Protein AF-0000000085064159 (afdb_homodimer)

Organism: Acidithiobacillus ferrooxidans (strain ATCC 23270 / DSM 14882 / CIP 104768 / NCIMB 8455) (NCBI:txid243159)

Nearest PDB structures (foldseek):
  6ive-assembly1_B  TM=7.030E-01  e=4.448E-09  Thermus thermophilus HB8
  7arb-assembly1_z  TM=7.164E-01  e=9.251E-09  Arabidopsis thaliana
  1xhd-assembly1_A  TM=6.914E-01  e=4.221E-09  Bacillus cereus ATCC 14579
  9jyw-assembly2_F  TM=5.180E-01  e=1.481E-08  Aeribacillus pallidus
  8gpm-assembly1_A  TM=6.678E-01  e=1.138E-06  Acinetobacter baumannii

Radius of gyration: 20.55 Å; Cα contacts (8 Å, |Δi|>4): 1228; chains: 2; bounding box: 52×46×43 Å

Sequence (396 aa):
MLIKHDGVSPRIDPTAWVAPNAVLCGNVTVGPDCRIMYGAQVIAESGSISIGRECIIMENAVLRSSVHHPLSIGNNCLVGPNAHVVGCTVEDEVFIATGAAVFHSARLGKGSEVRINAVVHLKTHLAPGETVPIGWVAVGSPAQVFPPSEHERIWEIQKTLNFPLTVYGFERAEATMEKITRRLSEALRSHASDETGTMLIKHDGVSPRIDPTAWVAPNAVLCGNVTVGPDCRIMYGAQVIAESGSISIGRECIIMENAVLRSSVHHPLSIGNNCLVGPNAHVVGCTVEDEVFIATGAAVFHSARLGKGSEVRINAVVHLKTHLAPGETVPIGWVAVGSPAQVFPPSEHERIWEIQKTLNFPLTVYGFERAEATMEKITRRLSEALRSHASDETGT

Secondary structure (DSSP, 8-state):
-EEEBTTB--EE-TT-EE-TT-EEESSEEE-TT-EE-TT-EEEESSS-EEE-SS-EE-TT-EEEE-SS--EEE-SS-EEPTT-EEES-EE-TT-EE-TT-EE-TT-EE-TT-EE-TT-EE-TT-EEPTT-EEPTT-EEETTTTEEE-GGGHHHHHHHHGGG-HIIIIIS--GGG--HHHHHHHHHHHHGGGGG-EEE-/-EEEBTTB--EE-TT-EE-TT-EEESSEEE-TT-EE-TT-EEEESSS-EEE-SS-EE-TT-EEEEBTTB-EEE-SS-EE-TT-EEES-EE-TT-EE-TT-EE-TT-EE-TT-EE-TT-EE-TT-EEPTT-EEPTT-EEETTTTEEE-GGGHHHHHHHHGGG-HIIIIIS--GGG--HHHHHHHHHHHHGGGGG-EEE-

InterPro domains:
  IPR001451 Hexapeptide repeat [PF14602] (70-102)
  IPR011004 Trimeric LpxA-like superfamily [SSF51161] (7-161)
  IPR050484 Transferase Hexapeptide/Carbonic Anhydrase [PTHR13061] (3-161)

Foldseek 3Di:
DWKAFPNATEAEDPQEEADPQEYAYGAEYYEHNEYHEALEYAYELCAHEYAYYNEYHYHNEYEYEYNQAYHYAEECEYAEHCEYEYREYHYAQEYEYALEYEDHHEYEAANEYEYANEYEDHVEYDYHNHYADHQWYWADVPTDIGHVVPVVVRCVRRVVRQVCCRPQNDGPVGDDPVSRVVSVVVSCVSCVPMDDDD/DWKEFPNATEAEDPQEDADPQEYAYGAEYYEHQEYHEALEYAYELCAHEYAYYNEYEYHNEYEYEYNQAYHYAEECEYAEHCEYEYREYHYAQEYEYALEYEDHHEYEEANEYEDANEYEDHVEYDYHNHYADHQWYWADVPTDIGHVVPVVVRCVRRVVRQVCCRPQNDGPVGDDPVVRVVVVVVSCVSCVPMDDDD

pLDDT: mean 96.81, std 4.24, range [54.69, 98.94]

Solvent-accessible surface area (backbone atoms only — not comparable to full-atom values): 17860 Å² total; per-residue (Å²): 63,45,23,30,35,93,88,28,54,52,45,70,35,86,64,31,45,70,31,79,66,13,38,37,29,5,40,31,38,38,29,48,52,20,40,38,28,53,50,17,36,39,40,18,53,76,22,34,32,40,37,32,37,46,23,38,39,28,40,44,17,37,37,36,18,27,68,90,26,45,21,40,36,36,34,48,25,40,39,23,38,51,14,37,42,28,10,23,42,35,34,38,42,24,41,37,26,43,46,13,38,38,28,46,58,15,34,39,24,43,44,15,35,37,27,45,48,10,35,38,36,52,53,14,30,44,52,63,56,38,72,43,52,69,49,16,37,31,43,36,73,73,49,44,78,40,55,52,77,47,47,70,65,50,44,68,54,50,63,73,62,37,60,47,32,74,77,72,70,27,56,69,96,69,55,42,41,59,60,50,28,48,51,49,36,58,64,57,50,60,59,80,71,47,44,78,50,132,62,44,23,32,34,94,89,29,55,53,45,67,34,87,66,31,46,71,32,76,66,14,40,37,29,5,40,31,37,39,27,48,38,20,39,38,28,50,50,16,38,40,39,18,55,78,22,32,32,41,39,32,36,24,24,38,39,28,37,46,16,39,37,36,19,27,70,91,27,44,21,40,37,35,35,20,25,40,39,24,39,52,16,38,42,30,12,22,41,36,35,39,31,24,39,35,27,41,47,13,38,39,29,47,60,15,34,40,24,43,44,14,34,36,26,46,49,11,38,38,36,52,52,13,31,42,53,62,54,38,72,41,52,53,49,17,36,32,44,34,74,74,49,44,77,42,41,66,88,49,48,68,67,49,43,68,54,50,63,76,61,38,61,46,33,74,77,71,69,27,56,69,94,68,55,42,70,67,61,50,51,51,52,50,53,58,63,57,54,60,60,79,73,47,43,79,50,133

Structure (mmCIF, N/CA/C/O backbone):
data_AF-0000000085064159-model_v1
#
loop_
_entity.id
_entity.type
_entity.pdbx_description
1 polymer 'Bacterial transferase hexapeptide repeat protein'
#
loop_
_atom_site.group_PDB
_atom_site.id
_atom_site.type_symbol
_atom_site.label_atom_id
_atom_site.label_alt_id
_atom_site.label_comp_id
_atom_site.label_asym_id
_atom_site.label_entity_id
_atom_site.label_seq_id
_a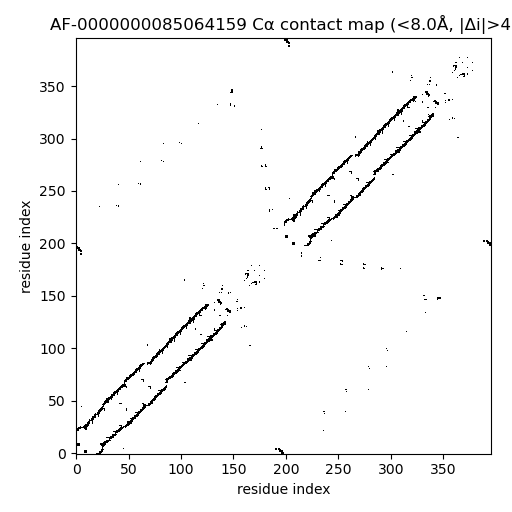tom_site.pdbx_PDB_ins_code
_atom_site.Cartn_x
_atom_site.Cartn_y
_atom_site.Cartn_z
_atom_site.occupancy
_atom_site.B_iso_or_equiv
_atom_site.auth_seq_id
_atom_site.auth_comp_id
_atom_site.auth_asym_id
_atom_site.auth_atom_id
_atom_site.pdbx_PDB_model_num
ATOM 1 N N . MET A 1 1 ? 5.488 -18.969 -4.852 1 91.25 1 MET A N 1
ATOM 2 C CA . MET A 1 1 ? 5.605 -18.875 -6.305 1 91.25 1 MET A CA 1
ATOM 3 C C . MET A 1 1 ? 6.926 -18.234 -6.703 1 91.25 1 MET A C 1
ATOM 5 O O . MET A 1 1 ? 7.277 -17.156 -6.195 1 91.25 1 MET A O 1
ATOM 9 N N . LEU A 1 2 ? 7.73 -18.875 -7.449 1 96.12 2 LEU A N 1
ATOM 10 C CA . LEU A 1 2 ? 8.945 -18.344 -8.062 1 96.12 2 LEU A CA 1
ATOM 11 C C . LEU A 1 2 ? 8.711 -17.969 -9.523 1 96.12 2 LEU A C 1
ATOM 13 O O . LEU A 1 2 ? 8.32 -18.828 -10.328 1 96.12 2 LEU A O 1
ATOM 17 N N . ILE A 1 3 ? 8.93 -16.719 -9.867 1 97.06 3 ILE A N 1
ATOM 18 C CA . ILE A 1 3 ? 8.562 -16.219 -11.18 1 97.06 3 ILE A CA 1
ATOM 19 C C . ILE A 1 3 ? 9.812 -15.789 -11.938 1 97.06 3 ILE A C 1
ATOM 21 O O . ILE A 1 3 ? 10.594 -14.969 -11.445 1 97.06 3 ILE A O 1
ATOM 25 N N . LYS A 1 4 ? 10.031 -16.328 -13.109 1 97.12 4 LYS A N 1
ATOM 26 C CA . LYS A 1 4 ? 11.031 -15.828 -14.047 1 97.12 4 LYS A CA 1
ATOM 27 C C . LYS A 1 4 ? 10.531 -14.578 -14.758 1 97.12 4 LYS A C 1
ATOM 29 O O . LYS A 1 4 ? 9.516 -14.625 -15.453 1 97.12 4 LYS A O 1
ATOM 34 N N . HIS A 1 5 ? 11.188 -13.516 -14.562 1 96.06 5 HIS A N 1
ATOM 35 C CA . HIS A 1 5 ? 10.82 -12.242 -15.172 1 96.06 5 HIS A CA 1
ATOM 36 C C . HIS A 1 5 ? 11.961 -11.695 -16.031 1 96.06 5 HIS A C 1
ATOM 38 O O . HIS A 1 5 ? 13.109 -11.648 -15.586 1 96.06 5 HIS A O 1
ATOM 44 N N . ASP A 1 6 ? 11.648 -11.273 -17.203 1 93.81 6 ASP A N 1
ATOM 45 C CA . ASP A 1 6 ? 12.625 -10.742 -18.141 1 93.81 6 ASP A CA 1
ATOM 46 C C . ASP A 1 6 ? 13.852 -11.641 -18.234 1 93.81 6 ASP A C 1
ATOM 48 O O . ASP A 1 6 ? 14.984 -11.156 -18.219 1 93.81 6 ASP A O 1
ATOM 52 N N . GLY A 1 7 ? 13.648 -12.922 -18.172 1 93.38 7 GLY A N 1
ATOM 53 C CA . GLY A 1 7 ? 14.672 -13.922 -18.406 1 93.38 7 GLY A CA 1
ATOM 54 C C . GLY A 1 7 ? 15.484 -14.258 -17.172 1 93.38 7 GLY A C 1
ATOM 55 O O . GLY A 1 7 ? 16.422 -15.047 -17.219 1 93.38 7 GLY A O 1
ATOM 56 N N . VAL A 1 8 ? 15.148 -13.711 -16.125 1 96.19 8 VAL A N 1
ATOM 57 C CA . VAL A 1 8 ? 15.945 -13.93 -14.922 1 96.19 8 VAL A CA 1
ATOM 58 C C . VAL A 1 8 ? 15.078 -14.578 -13.844 1 96.19 8 VAL A C 1
ATOM 60 O O . VAL A 1 8 ? 13.961 -14.117 -13.578 1 96.19 8 VAL A O 1
ATOM 63 N N . SER A 1 9 ? 15.578 -15.625 -13.156 1 97.19 9 SER A N 1
ATOM 64 C CA . SER A 1 9 ? 14.859 -16.344 -12.109 1 97.19 9 SER A CA 1
ATOM 65 C C . SER A 1 9 ? 15.484 -16.078 -10.742 1 97.19 9 SER A C 1
ATOM 67 O O . SER A 1 9 ? 16.703 -15.883 -10.633 1 97.19 9 SER A O 1
ATOM 69 N N . PRO A 1 10 ? 14.672 -16.156 -9.719 1 98.19 10 PRO A N 1
ATOM 70 C CA . PRO A 1 10 ? 15.227 -16.016 -8.375 1 98.19 10 PRO A CA 1
ATOM 71 C C . PRO A 1 10 ? 16.25 -17.094 -8.047 1 98.19 10 PRO A C 1
ATOM 73 O O . PRO A 1 10 ? 16.125 -18.234 -8.508 1 98.19 10 PRO A O 1
ATOM 76 N N . ARG A 1 11 ? 17.234 -16.734 -7.301 1 98.62 11 ARG A N 1
ATOM 77 C CA . ARG A 1 11 ? 18.25 -17.641 -6.781 1 98.62 11 ARG A CA 1
ATOM 78 C C . ARG A 1 11 ? 18.156 -17.75 -5.262 1 98.62 11 ARG A C 1
ATOM 80 O O . ARG A 1 11 ? 18.453 -16.781 -4.547 1 98.62 11 ARG A O 1
ATOM 87 N N . ILE A 1 12 ? 17.875 -18.906 -4.773 1 98.56 12 ILE A N 1
ATOM 88 C CA . ILE A 1 12 ? 17.578 -19.109 -3.357 1 98.56 12 ILE A CA 1
ATOM 89 C C . ILE A 1 12 ? 18.547 -20.156 -2.779 1 98.56 12 ILE A C 1
ATOM 91 O O . ILE A 1 12 ? 18.656 -21.266 -3.291 1 98.56 12 ILE A O 1
ATOM 95 N N . ASP A 1 13 ? 19.25 -19.672 -1.726 1 98.75 13 ASP A N 1
ATOM 96 C CA . ASP A 1 13 ? 20.125 -20.641 -1.065 1 98.75 13 ASP A CA 1
ATOM 97 C C . ASP A 1 13 ? 19.344 -21.859 -0.608 1 98.75 13 ASP A C 1
ATOM 99 O O . ASP A 1 13 ? 18.234 -21.734 -0.088 1 98.75 13 ASP A O 1
ATOM 103 N N . PRO A 1 14 ? 19.859 -23 -0.673 1 98.44 14 PRO A N 1
ATOM 104 C CA . PRO A 1 14 ? 19.125 -24.234 -0.351 1 98.44 14 PRO A CA 1
ATOM 105 C C . PRO A 1 14 ? 18.703 -24.312 1.112 1 98.44 14 PRO A C 1
ATOM 107 O O . PRO A 1 14 ? 17.766 -25.031 1.452 1 98.44 14 PRO A O 1
ATOM 110 N N . THR A 1 15 ? 19.328 -23.531 1.983 1 98.75 15 THR A N 1
ATOM 111 C CA . THR A 1 15 ? 18.984 -23.594 3.398 1 98.75 15 THR A CA 1
ATOM 112 C C . THR A 1 15 ? 17.906 -22.578 3.732 1 98.75 15 THR A C 1
ATOM 114 O O . THR A 1 15 ? 17.375 -22.562 4.848 1 98.75 15 THR A O 1
ATOM 117 N N . ALA A 1 16 ? 17.562 -21.734 2.828 1 98.69 16 ALA A N 1
ATOM 118 C CA . ALA A 1 16 ? 16.469 -20.797 3.027 1 98.69 16 ALA A CA 1
ATOM 119 C C . ALA A 1 16 ? 15.117 -21.469 2.814 1 98.69 16 ALA A C 1
ATOM 121 O O . ALA A 1 16 ? 15.039 -22.531 2.189 1 98.69 16 ALA A O 1
ATOM 122 N N . TRP A 1 17 ? 14.102 -20.891 3.422 1 98.69 17 TRP A N 1
ATOM 123 C CA . TRP A 1 17 ? 12.742 -21.391 3.258 1 98.69 17 TRP A CA 1
ATOM 124 C C . TRP A 1 17 ? 11.805 -20.281 2.771 1 98.69 17 TRP A C 1
ATOM 126 O O . TRP A 1 17 ? 11.852 -19.156 3.281 1 98.69 17 TRP A O 1
ATOM 136 N N . VAL A 1 18 ? 11.031 -20.625 1.778 1 98.5 18 VAL A N 1
ATOM 137 C CA . VAL A 1 18 ? 10.062 -19.688 1.194 1 98.5 18 VAL A CA 1
ATOM 138 C C . VAL A 1 18 ? 8.656 -20.266 1.315 1 98.5 18 VAL A C 1
ATOM 140 O O . VAL A 1 18 ? 8.391 -21.391 0.858 1 98.5 18 VAL A O 1
ATOM 143 N N . ALA A 1 19 ? 7.773 -19.453 1.914 1 98.44 19 ALA A N 1
ATOM 144 C CA . ALA A 1 19 ? 6.395 -19.906 2.076 1 98.44 19 ALA A CA 1
ATOM 145 C C . ALA A 1 19 ? 5.742 -20.172 0.721 1 98.44 19 ALA A C 1
ATOM 147 O O . ALA A 1 19 ? 6.016 -19.469 -0.253 1 98.44 19 ALA A O 1
ATOM 148 N N . PRO A 1 20 ? 4.758 -21.062 0.648 1 96.44 20 PRO A N 1
ATOM 149 C CA . PRO A 1 20 ? 4.18 -21.484 -0.631 1 96.44 20 PRO A CA 1
ATOM 150 C C . PRO A 1 20 ? 3.404 -20.359 -1.319 1 96.44 20 PRO A C 1
ATOM 152 O O . PRO A 1 20 ? 3.234 -20.391 -2.541 1 96.44 20 PRO A O 1
ATOM 155 N N . ASN A 1 21 ? 2.9 -19.406 -0.565 1 96.25 21 ASN A N 1
ATOM 156 C CA . ASN A 1 21 ? 2.127 -18.344 -1.196 1 96.25 21 ASN A CA 1
ATOM 157 C C . ASN A 1 21 ? 2.887 -17.016 -1.196 1 96.25 21 ASN A C 1
ATOM 159 O O . ASN A 1 21 ? 2.291 -15.953 -1.378 1 96.25 21 ASN A O 1
ATOM 163 N N . ALA A 1 22 ? 4.156 -17.078 -0.821 1 97.94 22 ALA A N 1
ATOM 164 C CA . ALA A 1 22 ? 5.02 -15.93 -1.089 1 97.94 22 ALA A CA 1
ATOM 165 C C . ALA A 1 22 ? 5.406 -15.867 -2.562 1 97.94 22 ALA A C 1
ATOM 167 O O . ALA A 1 22 ? 5.359 -16.875 -3.268 1 97.94 22 ALA A O 1
ATOM 168 N N . VAL A 1 23 ? 5.73 -14.648 -3.008 1 98.44 23 VAL A N 1
ATOM 169 C CA . VAL A 1 23 ? 6.156 -14.477 -4.395 1 98.44 23 VAL A CA 1
ATOM 170 C C . VAL A 1 23 ? 7.574 -13.914 -4.434 1 98.44 23 VAL A C 1
ATOM 172 O O . VAL A 1 23 ? 7.891 -12.953 -3.73 1 98.44 23 VAL A O 1
ATOM 175 N N . LEU A 1 24 ? 8.469 -14.523 -5.125 1 98.62 24 LEU A N 1
ATOM 176 C CA . LEU A 1 24 ? 9.766 -13.992 -5.547 1 98.62 24 LEU A CA 1
ATOM 177 C C . LEU A 1 24 ? 9.836 -13.883 -7.066 1 98.62 24 LEU A C 1
ATOM 179 O O . LEU A 1 24 ? 9.711 -14.883 -7.773 1 98.62 24 LEU A O 1
ATOM 183 N N . CYS A 1 25 ? 9.992 -12.688 -7.547 1 98.38 25 CYS A N 1
ATOM 184 C CA . CYS A 1 25 ? 9.859 -12.43 -8.977 1 98.38 25 CYS A CA 1
ATOM 185 C C . CYS A 1 25 ? 11.109 -11.742 -9.523 1 98.38 25 CYS A C 1
ATOM 187 O O . CYS A 1 25 ? 11.453 -10.641 -9.094 1 98.38 25 CYS A O 1
ATOM 189 N N . GLY A 1 26 ? 11.742 -12.422 -10.516 1 97.88 26 GLY A N 1
ATOM 190 C CA . GLY A 1 26 ? 12.852 -11.789 -11.219 1 97.88 26 GLY A CA 1
ATOM 191 C C . GLY A 1 26 ? 14.188 -11.977 -10.523 1 97.88 26 GLY A C 1
ATOM 192 O O . GLY A 1 26 ? 14.484 -13.062 -10.016 1 97.88 26 GLY A O 1
ATOM 193 N N . ASN A 1 27 ? 15.07 -10.93 -10.57 1 98.38 27 ASN A N 1
ATOM 194 C CA . ASN A 1 27 ? 16.453 -10.977 -10.094 1 98.38 27 ASN A CA 1
ATOM 195 C C . ASN A 1 27 ? 16.516 -10.805 -8.578 1 98.38 27 ASN A C 1
ATOM 197 O O . ASN A 1 27 ? 16.984 -9.773 -8.086 1 98.38 27 ASN A O 1
ATOM 201 N N . VAL A 1 28 ? 16.078 -11.844 -7.883 1 98.81 28 VAL A N 1
ATOM 202 C CA . VAL A 1 28 ? 16.078 -11.891 -6.426 1 98.81 28 VAL A CA 1
ATOM 203 C C . VAL A 1 28 ? 17.078 -12.93 -5.938 1 98.81 28 VAL A C 1
ATOM 205 O O . VAL A 1 28 ? 17.062 -14.078 -6.391 1 98.81 28 VAL A O 1
ATOM 208 N N . THR A 1 29 ? 17.953 -12.547 -5.094 1 98.88 29 THR A N 1
ATOM 209 C CA . THR A 1 29 ? 18.875 -13.477 -4.445 1 98.88 29 THR A CA 1
ATOM 210 C C . THR A 1 29 ? 18.594 -13.555 -2.947 1 98.88 29 THR A C 1
ATOM 212 O O . THR A 1 29 ? 18.531 -12.531 -2.266 1 98.88 29 THR A O 1
ATOM 215 N N . VAL A 1 30 ? 18.438 -14.781 -2.406 1 98.88 30 VAL A N 1
ATOM 216 C CA . VAL A 1 30 ? 18.172 -15.031 -0.993 1 98.88 30 VAL A CA 1
ATOM 217 C C . VAL A 1 30 ? 19.312 -15.852 -0.392 1 98.88 30 VAL A C 1
ATOM 219 O O . VAL A 1 30 ? 19.594 -16.969 -0.85 1 98.88 30 VAL A O 1
ATOM 222 N N . GLY A 1 31 ? 19.906 -15.258 0.654 1 98.88 31 GLY A N 1
ATOM 223 C CA . GLY A 1 31 ? 21.047 -15.906 1.281 1 98.88 31 GLY A CA 1
ATOM 224 C C . GLY A 1 31 ? 20.656 -17.047 2.191 1 98.88 31 GLY A C 1
ATOM 225 O O . GLY A 1 31 ? 19.469 -17.391 2.301 1 98.88 31 GLY A O 1
ATOM 226 N N . PRO A 1 32 ? 21.672 -17.688 2.879 1 98.88 32 PRO A N 1
ATOM 227 C CA . PRO A 1 32 ? 21.453 -18.875 3.689 1 98.88 32 PRO A CA 1
ATOM 228 C C . PRO A 1 32 ? 20.594 -18.609 4.918 1 98.88 32 PRO A C 1
ATOM 230 O O . PRO A 1 32 ? 20.688 -17.531 5.523 1 98.88 32 PRO A O 1
ATOM 233 N N . ASP A 1 33 ? 19.703 -19.5 5.277 1 98.75 33 ASP A N 1
ATOM 234 C CA . ASP A 1 33 ? 18.938 -19.594 6.52 1 98.75 33 ASP A CA 1
ATOM 235 C C . ASP A 1 33 ? 17.953 -18.438 6.641 1 98.75 33 ASP A C 1
ATOM 237 O O . ASP A 1 33 ? 17.656 -17.984 7.75 1 98.75 33 ASP A O 1
ATOM 241 N N . CYS A 1 34 ? 17.625 -17.891 5.516 1 98.88 34 CYS A N 1
ATOM 242 C CA . CYS A 1 34 ? 16.562 -16.906 5.48 1 98.88 34 CYS A CA 1
ATOM 243 C C . CYS A 1 34 ? 15.188 -17.578 5.551 1 98.88 34 CYS A C 1
ATOM 245 O O . CYS A 1 34 ? 15.062 -18.766 5.246 1 98.88 34 CYS A O 1
ATOM 247 N N . ARG A 1 35 ? 14.203 -16.875 6.059 1 98.94 35 ARG A N 1
ATOM 248 C CA . ARG A 1 35 ? 12.797 -17.281 6.027 1 98.94 35 ARG A CA 1
ATOM 249 C C . ARG A 1 35 ? 11.945 -16.203 5.352 1 98.94 35 ARG A C 1
ATOM 251 O O . ARG A 1 35 ? 11.922 -15.055 5.793 1 98.94 35 ARG A O 1
ATOM 258 N N . ILE A 1 36 ? 11.367 -16.516 4.234 1 98.88 36 ILE A N 1
ATOM 259 C CA . ILE A 1 36 ? 10.383 -15.672 3.564 1 98.88 36 ILE A CA 1
ATOM 260 C C . ILE A 1 36 ? 8.977 -16.172 3.873 1 98.88 36 ILE A C 1
ATOM 262 O O . ILE A 1 36 ? 8.578 -17.234 3.4 1 98.88 36 ILE A O 1
ATOM 266 N N . MET A 1 37 ? 8.219 -15.398 4.617 1 98.81 37 MET A N 1
ATOM 267 C CA . MET A 1 37 ? 7.012 -15.898 5.27 1 98.81 37 MET A CA 1
ATOM 268 C C . MET A 1 37 ? 5.781 -15.664 4.398 1 98.81 37 MET A C 1
ATOM 270 O O . MET A 1 37 ? 5.891 -15.109 3.303 1 98.81 37 MET A O 1
ATOM 274 N N . TYR A 1 38 ? 4.66 -16.141 4.859 1 98.44 38 TYR A N 1
ATOM 275 C CA . TYR A 1 38 ? 3.438 -16.281 4.078 1 98.44 38 TYR A CA 1
ATOM 276 C C . TYR A 1 38 ? 2.967 -14.945 3.537 1 98.44 38 TYR A C 1
ATOM 278 O O . TYR A 1 38 ? 2.906 -13.961 4.273 1 98.44 38 TYR A O 1
ATOM 286 N N . GLY A 1 39 ? 2.721 -14.883 2.152 1 98.25 39 GLY A N 1
ATOM 287 C CA . GLY A 1 39 ? 2.111 -13.719 1.533 1 98.25 39 GLY A CA 1
ATOM 288 C C . GLY A 1 39 ? 3.109 -12.617 1.222 1 98.25 39 GLY A C 1
ATOM 289 O O . GLY A 1 39 ? 2.748 -11.586 0.645 1 98.25 39 GLY A O 1
ATOM 290 N N . ALA A 1 40 ? 4.375 -12.773 1.627 1 98.75 40 ALA A N 1
ATOM 291 C CA . ALA A 1 40 ? 5.398 -11.797 1.277 1 98.75 40 ALA A CA 1
ATOM 292 C C . ALA A 1 40 ? 5.551 -11.68 -0.237 1 98.75 40 ALA A C 1
ATOM 294 O O . ALA A 1 40 ? 5.523 -12.68 -0.951 1 98.75 40 ALA A O 1
ATOM 295 N N . GLN A 1 41 ? 5.594 -10.438 -0.741 1 98.81 41 GLN A N 1
ATOM 296 C CA . GLN A 1 41 ? 5.816 -10.148 -2.154 1 98.81 41 GLN A CA 1
ATOM 297 C C . GLN A 1 41 ? 7.195 -9.531 -2.381 1 98.81 41 GLN A C 1
ATOM 299 O O . GLN A 1 41 ? 7.441 -8.391 -1.997 1 98.81 41 GLN A O 1
ATOM 304 N N . VAL A 1 42 ? 8.156 -10.258 -2.988 1 98.81 42 VAL A N 1
ATOM 305 C CA . VAL A 1 42 ? 9.516 -9.812 -3.283 1 98.81 42 VAL A CA 1
ATOM 306 C C . VAL A 1 42 ? 9.703 -9.672 -4.793 1 98.81 42 VAL A C 1
ATOM 308 O O . VAL A 1 42 ? 9.945 -10.656 -5.492 1 98.81 42 VAL A O 1
ATOM 311 N N . ILE A 1 43 ? 9.5 -8.422 -5.281 1 98.69 43 ILE A N 1
ATOM 312 C CA . ILE A 1 43 ? 9.336 -8.195 -6.711 1 98.69 43 ILE A CA 1
ATOM 313 C C . ILE A 1 43 ? 10.508 -7.355 -7.23 1 98.69 43 ILE A C 1
ATOM 315 O O . ILE A 1 43 ? 10.562 -6.145 -6.996 1 98.69 43 ILE A O 1
ATOM 319 N N . ALA A 1 44 ? 11.484 -7.938 -7.906 1 97.88 44 ALA A N 1
ATOM 320 C CA . ALA A 1 44 ? 12.531 -7.207 -8.609 1 97.88 44 ALA A CA 1
ATOM 321 C C . ALA A 1 44 ? 12.055 -6.754 -9.984 1 97.88 44 ALA A C 1
ATOM 323 O O . ALA A 1 44 ? 12.25 -7.461 -10.977 1 97.88 44 ALA A O 1
ATOM 324 N N . GLU A 1 45 ? 11.398 -5.508 -10.023 1 91.62 45 GLU A N 1
ATOM 325 C CA . GLU A 1 45 ? 10.875 -4.961 -11.273 1 91.62 45 GLU A CA 1
ATOM 326 C C . GLU A 1 45 ? 11.992 -4.414 -12.156 1 91.62 45 GLU A C 1
ATOM 328 O O . GLU A 1 45 ? 12.305 -3.225 -12.102 1 91.62 45 GLU A O 1
ATOM 333 N N . SER A 1 46 ? 12.664 -5.168 -12.953 1 86.31 46 SER A N 1
ATOM 334 C CA . SER A 1 46 ? 13.758 -4.832 -13.852 1 86.31 46 SER A CA 1
ATOM 335 C C . SER A 1 46 ? 15.008 -4.422 -13.07 1 86.31 46 SER A C 1
ATOM 337 O O . SER A 1 46 ? 15.969 -3.914 -13.648 1 86.31 46 SER A O 1
ATOM 339 N N . GLY A 1 47 ? 14.984 -4.367 -11.828 1 94.38 47 GLY A N 1
ATOM 340 C CA . GLY A 1 47 ? 16.125 -4.188 -10.938 1 94.38 47 GLY A CA 1
ATOM 341 C C . GLY A 1 47 ? 16.531 -5.465 -10.227 1 94.38 47 GLY A C 1
ATOM 342 O O . GLY A 1 47 ? 16.312 -6.562 -10.742 1 94.38 47 GLY A O 1
ATOM 343 N N . SER A 1 48 ? 17.281 -5.301 -9.086 1 98.31 48 SER A N 1
ATOM 344 C CA . SER A 1 48 ? 17.719 -6.465 -8.32 1 98.31 48 SER A CA 1
ATOM 345 C C . SER A 1 48 ? 17.391 -6.309 -6.84 1 98.31 48 SER A C 1
ATOM 347 O O . SER A 1 48 ? 17.328 -5.188 -6.328 1 98.31 48 SER A O 1
ATOM 349 N N . ILE A 1 49 ? 17.094 -7.406 -6.184 1 98.81 49 ILE A N 1
ATOM 350 C CA . IL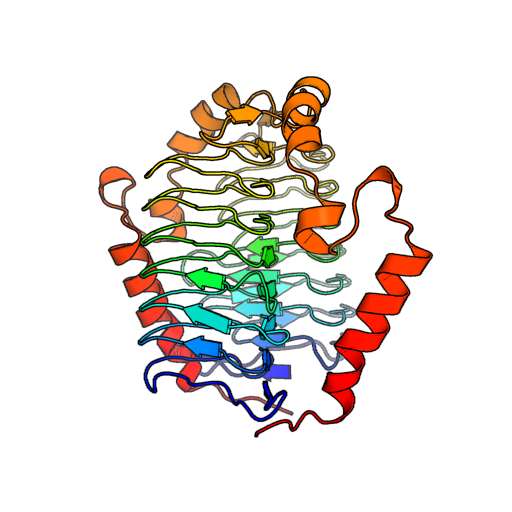E A 1 49 ? 16.953 -7.492 -4.73 1 98.81 49 ILE A CA 1
ATOM 351 C C . ILE A 1 49 ? 17.922 -8.531 -4.18 1 98.81 49 ILE A C 1
ATOM 353 O O . ILE A 1 49 ? 17.922 -9.68 -4.625 1 98.81 49 ILE A O 1
ATOM 357 N N . SER A 1 50 ? 18.75 -8.133 -3.254 1 98.94 50 SER A N 1
ATOM 358 C CA . SER A 1 50 ? 19.672 -9.047 -2.578 1 98.94 50 SER A CA 1
ATOM 359 C C . SER A 1 50 ? 19.406 -9.078 -1.076 1 98.94 50 SER A C 1
ATOM 361 O O . SER A 1 50 ? 19.375 -8.031 -0.424 1 98.94 50 SER A O 1
ATOM 363 N N . ILE A 1 51 ? 19.203 -10.258 -0.504 1 98.94 51 ILE A N 1
ATOM 364 C CA . ILE A 1 51 ? 18.984 -10.469 0.922 1 98.94 51 ILE A CA 1
ATOM 365 C C . ILE A 1 51 ? 20.109 -11.328 1.493 1 98.94 51 ILE A C 1
ATOM 367 O O . ILE A 1 51 ? 20.359 -12.445 1.023 1 98.94 51 ILE A O 1
ATOM 371 N N . GLY A 1 52 ? 20.812 -10.859 2.512 1 98.88 52 GLY A N 1
ATOM 372 C CA . GLY A 1 52 ? 21.938 -11.562 3.113 1 98.88 52 GLY A CA 1
ATOM 373 C C . GLY A 1 52 ? 21.531 -12.805 3.883 1 98.88 52 GLY A C 1
ATOM 374 O O . GLY A 1 52 ? 20.531 -13.453 3.535 1 98.88 52 GLY A O 1
ATOM 375 N N . ARG A 1 53 ? 22.328 -13.164 4.891 1 98.81 53 ARG A N 1
ATOM 376 C CA . ARG A 1 53 ? 22.094 -14.406 5.613 1 98.81 53 ARG A CA 1
ATOM 377 C C . ARG A 1 53 ? 21.188 -14.172 6.82 1 98.81 53 ARG A C 1
ATOM 379 O O . ARG A 1 53 ? 21.203 -13.094 7.414 1 98.81 53 ARG A O 1
ATOM 386 N N . GLU A 1 54 ? 20.406 -15.125 7.215 1 98.81 54 GLU A N 1
ATOM 387 C CA . GLU A 1 54 ? 19.625 -15.203 8.445 1 98.81 54 GLU A CA 1
ATOM 388 C C . GLU A 1 54 ? 18.703 -14 8.594 1 98.81 54 GLU A C 1
ATOM 390 O O . GLU A 1 54 ? 18.609 -13.414 9.672 1 98.81 54 GLU A O 1
ATOM 395 N N . CYS A 1 55 ? 18.172 -13.625 7.484 1 98.94 55 CYS A N 1
ATOM 396 C CA . CYS A 1 55 ? 17.141 -12.602 7.488 1 98.94 55 CYS A CA 1
ATOM 397 C C . CYS A 1 55 ? 15.742 -13.219 7.547 1 98.94 55 CYS A C 1
ATOM 399 O O . CYS A 1 55 ? 15.547 -14.352 7.098 1 98.94 55 CYS A O 1
ATOM 401 N N . ILE A 1 56 ? 14.797 -12.492 8.148 1 98.94 56 ILE A N 1
ATOM 402 C CA . ILE A 1 56 ? 13.398 -12.898 8.227 1 98.94 56 ILE A CA 1
ATOM 403 C C . ILE A 1 56 ? 12.516 -11.844 7.566 1 98.94 56 ILE A C 1
ATOM 405 O O . ILE A 1 56 ? 12.531 -10.672 7.957 1 98.94 56 ILE A O 1
ATOM 409 N N . ILE A 1 57 ? 11.828 -12.188 6.477 1 98.94 57 ILE A N 1
ATOM 410 C CA . ILE A 1 57 ? 10.812 -11.359 5.844 1 98.94 57 ILE A CA 1
ATOM 411 C C . ILE A 1 57 ? 9.422 -11.852 6.242 1 98.94 57 ILE A C 1
ATOM 413 O O . ILE A 1 57 ? 8.984 -12.914 5.797 1 98.94 57 ILE A O 1
ATOM 417 N 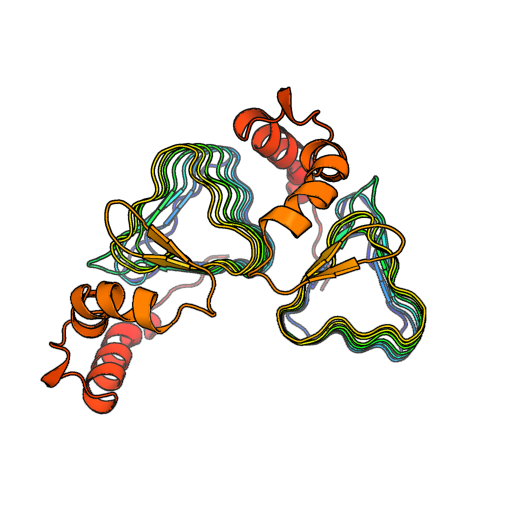N . MET A 1 58 ? 8.664 -11.125 7.031 1 98.88 58 MET A N 1
ATOM 418 C CA . MET A 1 58 ? 7.434 -11.57 7.672 1 98.88 58 MET A CA 1
ATOM 419 C C . MET A 1 58 ? 6.246 -11.43 6.723 1 98.88 58 MET A C 1
ATOM 421 O O . MET A 1 58 ? 6.406 -10.977 5.59 1 98.88 58 MET A O 1
ATOM 425 N N . GLU A 1 59 ? 5.137 -11.852 7.215 1 98.81 59 GLU A N 1
ATOM 426 C CA . GLU A 1 59 ? 3.924 -12.023 6.418 1 98.81 59 GLU A CA 1
ATOM 427 C C . GLU A 1 59 ? 3.531 -10.719 5.723 1 98.81 59 GLU A C 1
ATOM 429 O O . GLU A 1 59 ? 3.561 -9.656 6.336 1 98.81 59 GLU A O 1
ATOM 434 N N . ASN A 1 60 ? 3.23 -10.805 4.402 1 98.69 60 ASN A N 1
ATOM 435 C CA . ASN A 1 60 ? 2.639 -9.742 3.598 1 98.69 60 ASN A CA 1
ATOM 436 C C . ASN A 1 60 ? 3.576 -8.547 3.475 1 98.69 60 ASN A C 1
ATOM 438 O O . ASN A 1 60 ? 3.156 -7.465 3.061 1 98.69 60 ASN A O 1
ATOM 442 N N . ALA A 1 61 ? 4.82 -8.68 3.939 1 98.88 61 ALA A N 1
ATOM 443 C CA . ALA A 1 61 ? 5.785 -7.641 3.607 1 98.88 61 ALA A CA 1
ATOM 444 C C . ALA A 1 61 ? 5.953 -7.504 2.098 1 98.88 61 ALA A C 1
ATOM 446 O O . ALA A 1 61 ? 5.855 -8.492 1.365 1 98.88 61 ALA A O 1
ATOM 447 N N . VAL A 1 62 ? 6.117 -6.23 1.624 1 98.94 62 VAL A N 1
ATOM 448 C CA . VAL A 1 62 ? 6.336 -5.961 0.207 1 98.94 62 VAL A CA 1
ATOM 449 C C . VAL A 1 62 ? 7.734 -5.383 -0.001 1 98.94 62 VAL A C 1
ATOM 451 O O . VAL A 1 62 ? 8.055 -4.312 0.519 1 98.94 62 VAL A O 1
ATOM 454 N N . LEU A 1 63 ? 8.617 -6.082 -0.685 1 98.88 63 LEU A N 1
ATOM 455 C CA . LEU A 1 63 ? 9.938 -5.637 -1.106 1 98.88 63 LEU A CA 1
ATOM 456 C C . LEU A 1 63 ? 9.977 -5.41 -2.613 1 98.88 63 LEU A C 1
ATOM 458 O O . LEU A 1 63 ? 9.594 -6.285 -3.389 1 98.88 63 LEU A O 1
ATOM 462 N N . ARG A 1 64 ? 10.422 -4.254 -3.025 1 98.69 64 ARG A N 1
ATOM 463 C CA . ARG A 1 64 ? 10.477 -3.938 -4.449 1 98.69 64 ARG A CA 1
ATOM 464 C C . ARG A 1 64 ? 11.812 -3.299 -4.82 1 98.69 64 ARG A C 1
ATOM 466 O O . ARG A 1 64 ? 12.492 -2.725 -3.965 1 98.69 64 ARG A O 1
ATOM 473 N N . SER A 1 65 ? 12.188 -3.461 -6.027 1 98 65 SER A N 1
ATOM 474 C CA . SER A 1 65 ? 13.289 -2.73 -6.641 1 98 65 SER A CA 1
ATOM 475 C C . SER A 1 65 ? 12.953 -2.305 -8.062 1 98 65 SER A C 1
ATOM 477 O O . SER A 1 65 ? 11.953 -2.752 -8.633 1 98 65 SER A O 1
ATOM 479 N N . SER A 1 66 ? 13.648 -1.398 -8.578 1 93.44 66 SER A N 1
ATOM 480 C CA . SER A 1 66 ? 13.562 -0.973 -9.969 1 93.44 66 SER A CA 1
ATOM 481 C C . SER A 1 66 ? 14.953 -0.833 -10.586 1 93.44 66 SER A C 1
ATOM 483 O O . SER A 1 66 ? 15.961 -1.013 -9.906 1 93.44 66 SER A O 1
ATOM 485 N N . VAL A 1 67 ? 15.008 -0.569 -11.867 1 90.94 67 VAL A N 1
ATOM 486 C CA . VAL A 1 67 ? 16.25 -0.51 -12.617 1 90.94 67 VAL A CA 1
ATOM 487 C C . VAL A 1 67 ? 17.188 0.53 -12 1 90.94 67 VAL A C 1
ATOM 489 O O . VAL A 1 67 ? 18.391 0.321 -11.922 1 90.94 67 VAL A O 1
ATOM 492 N N . HIS A 1 68 ? 16.641 1.603 -11.484 1 93.94 68 HIS A N 1
ATOM 493 C CA . HIS A 1 68 ? 17.469 2.695 -10.984 1 93.94 68 HIS A CA 1
ATOM 494 C C . HIS A 1 68 ? 17.641 2.609 -9.469 1 93.94 68 HIS A C 1
ATOM 496 O O . HIS A 1 68 ? 18.469 3.322 -8.891 1 93.94 68 HIS A O 1
ATOM 502 N N . HIS A 1 69 ? 16.891 1.747 -8.875 1 96.69 69 HIS A N 1
ATOM 503 C CA . HIS A 1 69 ? 16.891 1.649 -7.418 1 96.69 69 HIS A CA 1
ATOM 504 C C . HIS A 1 69 ? 16.906 0.194 -6.965 1 96.69 69 HIS A C 1
ATOM 506 O O . HIS A 1 69 ? 15.867 -0.326 -6.531 1 96.69 69 HIS A O 1
ATOM 512 N N . PRO A 1 70 ? 18.094 -0.466 -6.977 1 98.25 70 PRO A N 1
ATOM 513 C CA . PRO A 1 70 ? 18.172 -1.823 -6.43 1 98.25 70 PRO A CA 1
ATOM 514 C C . PRO A 1 70 ? 17.922 -1.867 -4.926 1 98.25 70 PRO A C 1
ATOM 516 O O . PRO A 1 70 ? 18 -0.838 -4.25 1 98.25 70 PRO A O 1
ATOM 519 N N . LEU A 1 71 ? 17.484 -2.961 -4.352 1 98.81 71 LEU A N 1
ATOM 520 C CA . LEU A 1 71 ? 17.297 -3.17 -2.92 1 98.81 71 LEU A CA 1
ATOM 521 C C . LEU A 1 71 ? 18.328 -4.152 -2.375 1 98.81 71 LEU A C 1
ATOM 523 O O . LEU A 1 71 ? 18.453 -5.27 -2.877 1 98.81 71 LEU A O 1
ATOM 527 N N . SER A 1 72 ? 19.094 -3.711 -1.413 1 98.94 72 SER A N 1
ATOM 528 C CA . SER A 1 72 ? 20.062 -4.574 -0.743 1 98.94 72 SER A CA 1
ATOM 529 C C . SER A 1 72 ? 19.797 -4.641 0.757 1 98.94 72 SER A C 1
ATOM 531 O O . SER A 1 72 ? 19.734 -3.607 1.428 1 98.94 72 SER A O 1
ATOM 533 N N . ILE A 1 73 ? 19.625 -5.84 1.285 1 98.94 73 ILE A N 1
ATOM 534 C CA . ILE A 1 73 ? 19.453 -6.086 2.713 1 98.94 73 ILE A CA 1
ATOM 535 C C . ILE A 1 73 ? 20.625 -6.914 3.236 1 98.94 73 ILE A C 1
ATOM 537 O O . ILE A 1 73 ? 20.891 -8.016 2.744 1 98.94 73 ILE A O 1
ATOM 541 N N . GLY A 1 74 ? 21.344 -6.398 4.207 1 98.94 74 GLY A N 1
ATOM 542 C CA . GLY A 1 74 ? 22.484 -7.086 4.793 1 98.94 74 GLY A CA 1
ATOM 543 C C . GLY A 1 74 ? 22.094 -8.344 5.551 1 98.94 74 GLY A C 1
ATOM 544 O O . GLY A 1 74 ? 21.125 -9.016 5.199 1 98.94 74 GLY A O 1
ATOM 545 N N . ASN A 1 75 ? 22.906 -8.68 6.59 1 98.94 75 ASN A N 1
ATOM 546 C CA . ASN A 1 75 ? 22.719 -9.906 7.348 1 98.94 75 ASN A CA 1
ATOM 547 C C . ASN A 1 75 ? 21.906 -9.656 8.625 1 98.94 75 ASN A C 1
ATOM 549 O O . ASN A 1 75 ? 21.969 -8.57 9.195 1 98.94 75 ASN A O 1
ATOM 553 N N . ASN A 1 76 ? 21.125 -10.672 9.07 1 98.88 76 ASN A N 1
ATOM 554 C CA . ASN A 1 76 ? 20.484 -10.688 10.375 1 98.88 76 ASN A CA 1
ATOM 555 C C . ASN A 1 76 ? 19.484 -9.547 10.531 1 98.88 76 ASN A C 1
ATOM 557 O O . ASN A 1 76 ? 19.469 -8.867 11.562 1 98.88 76 ASN A O 1
ATOM 561 N N . CYS A 1 77 ? 18.781 -9.312 9.461 1 98.94 77 CYS A N 1
ATOM 562 C CA . CYS A 1 77 ? 17.734 -8.297 9.484 1 98.94 77 CYS A CA 1
ATOM 563 C C . CYS A 1 77 ? 16.359 -8.93 9.648 1 98.94 77 CYS A C 1
ATOM 565 O O . CYS A 1 77 ? 16.156 -10.078 9.258 1 98.94 77 CYS A O 1
ATOM 567 N N . LEU A 1 78 ? 15.461 -8.203 10.242 1 98.94 78 LEU A N 1
ATOM 568 C CA . LEU A 1 78 ? 14.062 -8.586 10.375 1 98.94 78 LEU A CA 1
ATOM 569 C C . LEU A 1 78 ? 13.148 -7.527 9.773 1 98.94 78 LEU A C 1
ATOM 571 O O . LEU A 1 78 ? 13.195 -6.359 10.172 1 98.94 78 LEU A O 1
ATOM 575 N N . VAL A 1 79 ? 12.414 -7.887 8.773 1 98.94 79 VAL A N 1
ATOM 576 C CA . VAL A 1 79 ? 11.391 -7.039 8.18 1 98.94 79 VAL A CA 1
ATOM 577 C C . VAL A 1 79 ? 10.008 -7.504 8.641 1 98.94 79 VAL A C 1
ATOM 579 O O . VAL A 1 79 ? 9.57 -8.609 8.312 1 98.94 79 VAL A O 1
ATOM 582 N N . GLY A 1 80 ? 9.32 -6.676 9.328 1 98.81 80 GLY A N 1
ATOM 583 C CA . GLY A 1 80 ? 8.078 -7.043 9.984 1 98.81 80 GLY A CA 1
ATOM 584 C C . GLY A 1 80 ? 6.918 -7.188 9.008 1 98.81 80 GLY A C 1
ATOM 585 O O . GLY A 1 80 ? 7.043 -6.852 7.832 1 98.81 80 GLY A O 1
ATOM 586 N N . PRO A 1 81 ? 5.77 -7.77 9.57 1 98.81 81 PRO A N 1
ATOM 587 C CA . PRO A 1 81 ? 4.602 -7.969 8.711 1 98.81 81 PRO A CA 1
ATOM 588 C C . PRO A 1 81 ? 4.059 -6.66 8.141 1 98.81 81 PRO A C 1
ATOM 590 O O . PRO A 1 81 ? 4.094 -5.629 8.812 1 98.81 81 PRO A O 1
ATOM 593 N N . ASN A 1 82 ? 3.58 -6.719 6.84 1 98.69 82 ASN A N 1
ATOM 594 C CA . ASN A 1 82 ? 2.924 -5.602 6.168 1 98.69 82 ASN A CA 1
ATOM 595 C C . ASN A 1 82 ? 3.877 -4.426 5.977 1 98.69 82 ASN A C 1
ATOM 597 O O . ASN A 1 82 ? 3.447 -3.322 5.629 1 98.69 82 ASN A O 1
ATOM 601 N N . ALA A 1 83 ? 5.207 -4.574 6.277 1 98.88 83 ALA A N 1
ATOM 602 C CA . ALA A 1 83 ? 6.168 -3.518 5.984 1 98.88 83 ALA A CA 1
ATOM 603 C C . ALA A 1 83 ? 6.375 -3.367 4.477 1 98.88 83 ALA A C 1
ATOM 605 O O . ALA A 1 83 ? 6.125 -4.305 3.715 1 98.88 83 ALA A O 1
ATOM 606 N N . HIS A 1 84 ? 6.695 -2.176 4.031 1 98.88 84 HIS A N 1
ATOM 607 C CA . HIS A 1 84 ? 7.035 -1.865 2.646 1 98.88 84 HIS A CA 1
ATOM 608 C C . HIS A 1 84 ? 8.461 -1.34 2.533 1 98.88 84 HIS A C 1
ATOM 610 O O . HIS A 1 84 ? 8.805 -0.334 3.154 1 98.88 84 HIS A O 1
ATOM 616 N N . VAL A 1 85 ? 9.32 -2.018 1.8 1 98.94 85 VAL A N 1
ATOM 617 C CA . VAL A 1 85 ? 10.727 -1.673 1.646 1 98.94 85 VAL A CA 1
ATOM 618 C C . VAL A 1 85 ? 11.094 -1.628 0.164 1 98.94 85 VAL A C 1
ATOM 620 O O . VAL A 1 85 ? 11.039 -2.648 -0.525 1 98.94 85 VAL A O 1
ATOM 623 N N . VAL A 1 86 ? 11.461 -0.419 -0.348 1 98.69 86 VAL A N 1
ATOM 624 C CA . VAL A 1 86 ? 11.617 -0.338 -1.797 1 98.69 86 VAL A CA 1
ATOM 625 C C . VAL A 1 86 ? 12.914 0.391 -2.137 1 98.69 86 VAL A C 1
ATOM 627 O O . VAL A 1 86 ? 13.156 1.501 -1.655 1 98.69 86 VAL A O 1
ATOM 630 N N . GLY A 1 87 ? 13.766 -0.205 -2.926 1 98.56 87 GLY A N 1
ATOM 631 C CA . GLY A 1 87 ? 14.883 0.424 -3.613 1 98.56 87 GLY A CA 1
ATOM 632 C C . GLY A 1 87 ? 15.844 1.123 -2.674 1 98.56 87 GLY A C 1
ATOM 633 O O . GLY A 1 87 ? 16.25 2.262 -2.924 1 98.56 87 GLY A O 1
ATOM 634 N N . CYS A 1 88 ? 16.188 0.491 -1.579 1 98.69 88 CYS A N 1
ATOM 635 C CA . CYS A 1 88 ? 17.062 1.12 -0.586 1 98.69 88 CYS A CA 1
ATOM 636 C C . CYS A 1 88 ? 18.172 0.172 -0.152 1 98.69 88 CYS A C 1
ATOM 638 O O . CYS A 1 88 ? 18.281 -0.936 -0.679 1 98.69 88 CYS A O 1
ATOM 640 N N . THR A 1 89 ? 19.031 0.702 0.702 1 98.88 89 THR A N 1
ATOM 641 C CA . THR A 1 89 ? 20.109 -0.089 1.283 1 98.88 89 THR A CA 1
ATOM 642 C C . THR A 1 89 ? 19.891 -0.276 2.783 1 98.88 89 THR A C 1
ATOM 644 O O . THR A 1 89 ? 19.797 0.701 3.527 1 98.88 89 THR A O 1
ATOM 647 N N . VAL A 1 90 ? 19.797 -1.511 3.254 1 98.94 90 VAL A N 1
ATOM 648 C CA . VAL A 1 90 ? 19.641 -1.886 4.656 1 98.94 90 VAL A CA 1
ATOM 649 C C . VAL A 1 90 ? 20.891 -2.607 5.145 1 98.94 90 VAL A C 1
ATOM 651 O O . VAL A 1 90 ? 21.203 -3.699 4.672 1 98.94 90 VAL A O 1
ATOM 654 N N . GLU A 1 91 ? 21.609 -2.039 6.035 1 98.94 91 GLU A N 1
ATOM 655 C CA . GLU A 1 91 ? 22.828 -2.67 6.551 1 98.94 91 GLU A CA 1
ATOM 656 C C . GLU A 1 91 ? 22.484 -3.775 7.547 1 98.94 91 GLU A C 1
ATOM 658 O O . GLU A 1 91 ? 21.312 -4.082 7.77 1 98.94 91 GLU A O 1
ATOM 663 N N . ASP A 1 92 ? 23.594 -4.367 8.141 1 98.88 92 ASP A N 1
ATOM 664 C CA . ASP A 1 92 ? 23.422 -5.539 8.992 1 98.88 92 ASP A CA 1
ATOM 665 C C . ASP A 1 92 ? 22.641 -5.195 10.25 1 98.88 92 ASP A C 1
ATOM 667 O O . ASP A 1 92 ? 22.734 -4.082 10.766 1 98.88 92 ASP A O 1
ATOM 671 N N . GLU A 1 93 ? 21.781 -6.152 10.703 1 98.88 93 GLU A N 1
ATOM 672 C CA . GLU A 1 93 ? 21.188 -6.141 12.039 1 98.88 93 GLU A CA 1
ATOM 673 C C . GLU A 1 93 ? 20.156 -5.016 12.164 1 98.88 93 GLU A C 1
ATOM 675 O O . GLU A 1 93 ? 20.016 -4.426 13.242 1 98.88 93 GLU A O 1
ATOM 680 N N . VAL A 1 94 ? 19.594 -4.656 11.047 1 98.94 94 VAL A N 1
ATOM 681 C CA . VAL A 1 94 ? 18.531 -3.656 11.078 1 98.94 94 VAL A CA 1
ATOM 682 C C . VAL A 1 94 ? 17.188 -4.332 11.359 1 98.94 94 VAL A C 1
ATOM 684 O O . VAL A 1 94 ? 16.922 -5.426 10.859 1 98.94 94 VAL A O 1
ATOM 687 N N . PHE A 1 95 ? 16.297 -3.668 12.172 1 98.94 95 PHE A N 1
ATOM 688 C CA . PHE A 1 95 ? 14.938 -4.117 12.469 1 98.94 95 PHE A CA 1
ATOM 689 C C . PHE A 1 95 ? 13.914 -3.148 11.898 1 98.94 95 PHE A C 1
ATOM 691 O O . PHE A 1 95 ? 13.836 -1.992 12.32 1 98.94 95 PHE A O 1
ATOM 698 N N . ILE A 1 96 ? 13.172 -3.537 10.938 1 98.94 96 ILE A N 1
ATOM 699 C CA . ILE A 1 96 ? 12.062 -2.791 10.359 1 98.94 96 ILE A CA 1
ATOM 700 C C . ILE A 1 96 ? 10.734 -3.381 10.836 1 98.94 96 ILE A C 1
ATOM 702 O O . ILE A 1 96 ? 10.352 -4.48 10.43 1 98.94 96 ILE A O 1
ATOM 706 N N . ALA A 1 97 ? 10.008 -2.676 11.586 1 98.81 97 ALA A N 1
ATOM 707 C CA . ALA A 1 97 ? 8.875 -3.221 12.336 1 98.81 97 ALA A CA 1
ATOM 708 C C . ALA A 1 97 ? 7.602 -3.205 11.484 1 98.81 97 ALA A C 1
ATOM 710 O O . ALA A 1 97 ? 7.59 -2.65 10.383 1 98.81 97 ALA A O 1
ATOM 711 N N . THR A 1 98 ? 6.594 -3.85 12.102 1 98.62 98 THR A N 1
ATOM 712 C CA . THR A 1 98 ? 5.289 -4.027 11.477 1 98.62 98 THR A CA 1
ATOM 713 C C . THR A 1 98 ? 4.785 -2.715 10.883 1 98.62 98 THR A C 1
ATOM 715 O O . THR A 1 98 ? 4.805 -1.679 11.555 1 98.62 98 THR A O 1
ATOM 718 N N . GLY A 1 99 ? 4.418 -2.801 9.562 1 98.5 99 GLY A N 1
ATOM 719 C CA . GLY A 1 99 ? 3.725 -1.692 8.922 1 98.5 99 GLY A CA 1
ATOM 720 C C . GLY A 1 99 ? 4.645 -0.539 8.57 1 98.5 99 GLY A C 1
ATOM 721 O O . GLY A 1 99 ? 4.203 0.455 7.988 1 98.5 99 GLY A O 1
ATOM 722 N N . ALA A 1 100 ? 5.945 -0.59 8.93 1 98.81 100 ALA A N 1
ATOM 723 C CA . ALA A 1 100 ? 6.883 0.482 8.602 1 98.81 100 ALA A CA 1
ATOM 724 C C . ALA A 1 100 ? 7.117 0.56 7.094 1 98.81 100 ALA A C 1
ATOM 726 O O . ALA A 1 100 ? 6.883 -0.412 6.371 1 98.81 100 ALA A O 1
ATOM 727 N N . ALA A 1 101 ? 7.531 1.803 6.621 1 98.88 101 ALA A N 1
ATOM 728 C CA . ALA A 1 101 ? 7.789 2.014 5.199 1 98.88 101 ALA A CA 1
ATOM 729 C C . ALA A 1 101 ? 9.141 2.68 4.98 1 98.88 101 ALA A C 1
ATOM 731 O O . ALA A 1 101 ? 9.453 3.688 5.621 1 98.88 101 ALA A O 1
ATOM 732 N N . VAL A 1 102 ? 9.984 2.074 4.102 1 98.88 102 VAL A N 1
ATOM 733 C CA . VAL A 1 102 ? 11.289 2.602 3.729 1 98.88 102 VAL A CA 1
ATOM 734 C C . VAL A 1 102 ? 11.352 2.809 2.217 1 98.88 102 VAL A C 1
ATOM 736 O O . VAL A 1 102 ? 11.078 1.887 1.446 1 98.88 102 VAL A O 1
ATOM 739 N N . PHE A 1 103 ? 11.766 4.051 1.785 1 98.62 103 PHE A N 1
ATOM 740 C CA . PHE A 1 103 ? 11.562 4.414 0.389 1 98.62 103 PHE A CA 1
ATOM 741 C C . PHE A 1 103 ? 12.891 4.535 -0.342 1 98.62 103 PHE A C 1
ATOM 743 O O . PHE A 1 103 ? 13.953 4.289 0.24 1 98.62 103 PHE A O 1
ATOM 750 N N . HIS A 1 104 ? 12.812 4.84 -1.591 1 98.25 104 HIS A N 1
ATOM 751 C CA . HIS A 1 104 ? 13.906 4.734 -2.545 1 98.25 104 HIS A CA 1
ATOM 752 C C . HIS A 1 104 ? 15.125 5.516 -2.07 1 98.25 104 HIS A C 1
ATOM 754 O O . HIS A 1 104 ? 15 6.641 -1.582 1 98.25 104 HIS A O 1
ATOM 760 N N . SER A 1 105 ? 16.297 4.91 -2.219 1 97.94 105 SER A N 1
ATOM 761 C CA . SER A 1 105 ? 17.609 5.543 -2.039 1 97.94 105 SER A CA 1
ATOM 762 C C . SER A 1 105 ? 17.875 5.859 -0.571 1 97.94 105 SER A C 1
ATOM 764 O O . SER A 1 105 ? 18.828 6.559 -0.245 1 97.94 105 SER A O 1
ATOM 766 N N . ALA A 1 106 ? 17.016 5.438 0.29 1 98.75 106 ALA A N 1
ATOM 767 C CA . ALA A 1 106 ? 17.328 5.52 1.715 1 98.75 106 ALA A CA 1
ATOM 768 C C . ALA A 1 106 ? 18.469 4.574 2.082 1 98.75 106 ALA A C 1
ATOM 770 O O . ALA A 1 106 ? 18.734 3.602 1.371 1 98.75 106 ALA A O 1
ATOM 771 N N . ARG A 1 107 ? 19.109 4.918 3.137 1 98.88 107 ARG A N 1
ATOM 772 C CA . ARG A 1 107 ? 20.141 4.066 3.713 1 98.88 107 ARG A CA 1
ATOM 773 C C . ARG A 1 107 ? 19.938 3.889 5.215 1 98.88 107 ARG A C 1
ATOM 775 O O . ARG A 1 107 ? 19.922 4.867 5.965 1 98.88 107 ARG A O 1
ATOM 782 N N . LEU A 1 108 ? 19.75 2.662 5.664 1 98.94 108 LEU A N 1
ATOM 783 C CA . LEU A 1 108 ? 19.594 2.34 7.078 1 98.94 108 LEU A CA 1
ATOM 784 C C . LEU A 1 108 ? 20.891 1.771 7.648 1 98.94 108 LEU A C 1
ATOM 786 O O . LEU A 1 108 ? 21.281 0.651 7.316 1 98.94 108 LEU A O 1
ATOM 790 N N . GLY A 1 109 ? 21.516 2.5 8.508 1 98.88 109 GLY A N 1
ATOM 791 C CA . GLY A 1 109 ? 22.781 2.07 9.094 1 98.88 109 GLY A CA 1
ATOM 792 C C . GLY A 1 109 ? 22.641 0.85 9.984 1 98.88 109 GLY A C 1
ATOM 793 O O . GLY A 1 109 ? 21.562 0.578 10.508 1 98.88 109 GLY A O 1
ATOM 794 N N . LYS A 1 110 ? 23.781 0.248 10.211 1 98.88 110 LYS A N 1
ATOM 795 C CA . LYS A 1 110 ? 23.844 -1.005 10.953 1 98.88 110 LYS A CA 1
ATOM 796 C C . LYS A 1 110 ? 23.125 -0.88 12.297 1 98.88 110 LYS A C 1
ATOM 798 O O . LYS A 1 110 ? 23.375 0.061 13.055 1 98.88 110 LYS A O 1
ATOM 803 N N . GLY A 1 111 ? 22.219 -1.79 12.523 1 98.75 111 GLY A N 1
ATOM 804 C CA . GLY A 1 111 ? 21.578 -1.886 13.836 1 98.75 111 GLY A CA 1
ATOM 805 C C . GLY A 1 111 ? 20.5 -0.84 14.055 1 98.75 111 GLY A C 1
ATOM 806 O O . GLY A 1 111 ? 20 -0.696 15.172 1 98.75 111 GLY A O 1
ATOM 807 N N . SER A 1 112 ? 20.141 -0.08 13.086 1 98.81 112 SER A N 1
ATOM 808 C CA . SER A 1 112 ? 19.047 0.881 13.227 1 98.81 112 SER A CA 1
ATOM 809 C C . SER A 1 112 ? 17.703 0.177 13.328 1 98.81 112 SER A C 1
ATOM 811 O O . SER A 1 112 ? 17.594 -1.011 13.016 1 98.81 112 SER A O 1
ATOM 813 N N . GLU A 1 113 ? 16.75 0.909 13.883 1 98.88 113 GLU A N 1
ATOM 814 C CA . GLU A 1 113 ? 15.398 0.373 14.07 1 98.88 113 GLU A CA 1
ATOM 815 C C . GLU A 1 113 ? 14.344 1.335 13.531 1 98.88 113 GLU A C 1
ATOM 817 O O . GLU A 1 113 ? 14.344 2.521 13.867 1 98.88 113 GLU A O 1
ATOM 822 N N . VAL A 1 114 ? 13.508 0.908 12.695 1 98.94 114 VAL A N 1
ATOM 823 C CA . VAL A 1 114 ? 12.32 1.625 12.25 1 98.94 114 VAL A CA 1
ATOM 824 C C . VAL A 1 114 ? 11.086 1.041 12.93 1 98.94 114 VAL A C 1
ATOM 826 O O . VAL A 1 114 ? 10.648 -0.065 12.594 1 98.94 114 VAL A O 1
ATOM 829 N N . ARG A 1 115 ? 10.461 1.774 13.828 1 98.69 115 ARG A N 1
ATOM 830 C CA . ARG A 1 115 ? 9.414 1.22 14.68 1 98.69 115 ARG A CA 1
ATOM 831 C C . ARG A 1 115 ? 8.07 1.238 13.969 1 98.69 115 ARG A C 1
ATOM 833 O O . ARG A 1 115 ? 7.969 1.687 12.82 1 98.69 115 ARG A O 1
ATOM 840 N N . ILE A 1 116 ? 7.051 0.681 14.672 1 98.5 116 ILE A N 1
ATOM 841 C CA . ILE A 1 116 ? 5.758 0.351 14.078 1 98.5 116 ILE A CA 1
ATOM 842 C C . ILE A 1 116 ? 5.199 1.571 13.352 1 98.5 116 ILE A C 1
ATOM 844 O O . ILE A 1 116 ? 5.137 2.666 13.914 1 98.5 116 ILE A O 1
ATOM 848 N N . ASN A 1 117 ? 4.906 1.384 11.984 1 98.31 117 ASN A N 1
ATOM 849 C CA . ASN A 1 117 ? 4.234 2.361 11.141 1 98.31 117 ASN A CA 1
ATOM 850 C C . ASN A 1 117 ? 5.086 3.609 10.93 1 98.31 117 ASN A C 1
ATOM 852 O O . ASN A 1 117 ? 4.582 4.645 10.492 1 98.31 117 ASN A O 1
ATOM 856 N N . ALA A 1 118 ? 6.32 3.584 11.328 1 98.75 118 ALA A N 1
ATOM 857 C CA . ALA A 1 118 ? 7.203 4.711 11.031 1 98.75 118 ALA A CA 1
ATOM 858 C C . ALA A 1 118 ? 7.59 4.734 9.555 1 98.75 118 ALA A C 1
ATOM 860 O O . ALA A 1 118 ? 7.406 3.742 8.844 1 98.75 118 ALA A O 1
ATOM 861 N N . VAL A 1 119 ? 8.078 5.941 9.117 1 98.88 119 VAL A N 1
ATOM 862 C CA . VAL A 1 119 ? 8.391 6.152 7.711 1 98.88 119 VAL A CA 1
ATOM 863 C C . VAL A 1 119 ? 9.82 6.672 7.574 1 98.88 119 VAL A C 1
ATOM 865 O O . VAL A 1 119 ? 10.219 7.617 8.266 1 98.88 119 VAL A O 1
ATOM 868 N N . VAL A 1 120 ? 10.609 5.996 6.77 1 98.88 120 VAL A N 1
ATOM 869 C CA . VAL A 1 120 ? 11.883 6.543 6.297 1 98.88 120 VAL A CA 1
ATOM 870 C C . VAL A 1 120 ? 11.742 6.984 4.844 1 98.88 120 VAL A C 1
ATOM 872 O O . VAL A 1 120 ? 11.656 6.152 3.938 1 98.88 120 VAL A O 1
ATOM 875 N N . HIS A 1 121 ? 11.742 8.227 4.668 1 98.12 121 HIS A N 1
ATOM 876 C CA . HIS A 1 121 ? 11.445 8.781 3.35 1 98.12 121 HIS A CA 1
ATOM 877 C C . HIS A 1 121 ? 12.633 8.617 2.408 1 98.12 121 HIS A C 1
ATOM 879 O O . HIS A 1 121 ? 13.688 8.125 2.812 1 98.12 121 HIS A O 1
ATOM 885 N N . LEU A 1 122 ? 12.445 9 1.126 1 97.06 122 LEU A N 1
ATOM 886 C CA . LEU A 1 122 ? 13.461 8.805 0.095 1 97.06 122 LEU A CA 1
ATOM 887 C C . LEU A 1 122 ? 14.734 9.562 0.436 1 97.06 122 LEU A C 1
ATOM 889 O O . LEU A 1 122 ? 14.68 10.641 1.032 1 97.06 122 LEU A O 1
ATOM 893 N N . LYS A 1 123 ? 15.898 9.008 0.043 1 97.75 123 LYS A N 1
ATOM 894 C CA . LYS A 1 123 ? 17.219 9.617 0.139 1 97.75 123 LYS A CA 1
ATOM 895 C C . LYS A 1 123 ? 17.562 9.977 1.584 1 97.75 123 LYS A C 1
ATOM 897 O O . LYS A 1 123 ? 18.359 10.883 1.835 1 97.75 123 LYS A O 1
ATOM 902 N N . THR A 1 124 ? 16.859 9.258 2.482 1 98.56 124 THR A N 1
ATOM 903 C CA . THR A 1 124 ? 17.062 9.508 3.904 1 98.56 124 THR A CA 1
ATOM 904 C C . THR A 1 124 ? 18.109 8.555 4.473 1 98.56 124 THR A C 1
ATOM 906 O O . THR A 1 124 ? 18.109 7.363 4.156 1 98.56 124 THR A O 1
ATOM 909 N N . HIS A 1 125 ? 18.969 9.078 5.332 1 98.75 125 HIS A N 1
ATOM 910 C CA . HIS A 1 125 ? 20.062 8.258 5.863 1 98.75 125 HIS A CA 1
ATOM 911 C C . HIS A 1 125 ? 19.984 8.18 7.383 1 98.75 125 HIS A C 1
ATOM 913 O O . HIS A 1 125 ? 20.234 9.164 8.078 1 98.75 125 HIS A O 1
ATOM 919 N N . LEU A 1 126 ? 19.688 7.02 7.902 1 98.81 126 LEU A N 1
ATOM 920 C CA . LEU A 1 126 ? 19.766 6.75 9.336 1 98.81 126 LEU A CA 1
ATOM 921 C C . LEU A 1 126 ? 21.172 6.344 9.727 1 98.81 126 LEU A C 1
ATOM 923 O O . LEU A 1 126 ? 21.766 5.445 9.117 1 98.81 126 LEU A O 1
ATOM 927 N N . ALA A 1 127 ? 21.703 6.922 10.789 1 98.69 127 ALA A N 1
ATOM 928 C CA . ALA A 1 127 ? 22.984 6.5 11.328 1 98.69 127 ALA A CA 1
ATOM 929 C C . ALA A 1 127 ? 22.875 5.121 11.977 1 98.69 127 ALA A C 1
ATOM 931 O O . ALA A 1 127 ? 21.781 4.684 12.352 1 98.69 127 ALA A O 1
ATOM 932 N N . PRO A 1 128 ? 24.078 4.445 12.039 1 98.62 128 PRO A N 1
ATOM 933 C CA . PRO A 1 128 ? 24.047 3.168 12.75 1 98.62 128 PRO A CA 1
ATOM 934 C C . PRO A 1 128 ? 23.422 3.285 14.141 1 98.62 128 PRO A C 1
ATOM 936 O O . PRO A 1 128 ? 23.734 4.219 14.891 1 98.62 128 PRO A O 1
ATOM 939 N N . GLY A 1 129 ? 22.516 2.408 14.438 1 98.5 129 GLY A N 1
ATOM 940 C CA . GLY A 1 129 ? 21.906 2.346 15.758 1 98.5 129 GLY A CA 1
ATOM 941 C C . GLY A 1 129 ? 20.781 3.348 15.945 1 98.5 129 GLY A C 1
ATOM 942 O O . GLY A 1 129 ? 20.109 3.344 16.984 1 98.5 129 GLY A O 1
ATOM 943 N N . GLU A 1 130 ? 20.531 4.133 14.992 1 98.5 130 GLU A N 1
ATOM 944 C CA . GLU A 1 130 ? 19.5 5.152 15.117 1 98.5 130 GLU A CA 1
ATOM 945 C C . GLU A 1 130 ? 18.109 4.531 15.102 1 98.5 130 GLU A C 1
ATOM 947 O O . GLU A 1 130 ? 17.859 3.566 14.375 1 98.5 130 GLU A O 1
ATOM 952 N N . THR A 1 131 ? 17.172 5.164 15.891 1 98.62 131 THR A N 1
ATOM 953 C CA . THR A 1 131 ? 15.812 4.652 15.992 1 98.62 131 THR A CA 1
ATOM 954 C C . THR A 1 131 ? 14.812 5.676 15.469 1 98.62 131 THR A C 1
ATOM 956 O O . THR A 1 131 ? 14.883 6.859 15.82 1 98.62 131 THR A O 1
ATOM 959 N N . VAL A 1 132 ? 13.898 5.305 14.555 1 98.81 132 VAL A N 1
ATOM 960 C CA . VAL A 1 132 ? 12.719 6.094 14.195 1 98.81 132 VAL A CA 1
ATOM 961 C C . VAL A 1 132 ? 11.531 5.652 15.047 1 98.81 132 VAL A C 1
ATOM 963 O O . VAL A 1 132 ? 11.062 4.516 14.93 1 98.81 132 VAL A O 1
ATOM 966 N N . PRO A 1 133 ? 10.953 6.512 15.867 1 98.56 133 PRO A N 1
ATOM 967 C CA . PRO A 1 133 ? 9.883 6.133 16.797 1 98.56 133 PRO A CA 1
ATOM 968 C C . PRO A 1 133 ? 8.594 5.738 16.078 1 98.56 133 PRO A C 1
ATOM 970 O O . PRO A 1 133 ? 8.422 6.039 14.883 1 98.56 133 PRO A O 1
ATOM 973 N N . ILE A 1 134 ? 7.668 5.066 16.875 1 98.25 134 ILE A N 1
ATOM 974 C CA . ILE A 1 134 ? 6.383 4.602 16.375 1 98.25 134 ILE A CA 1
ATOM 975 C C . ILE A 1 134 ? 5.656 5.742 15.664 1 98.25 134 ILE A C 1
ATOM 977 O O . ILE A 1 134 ? 5.434 6.801 16.25 1 98.25 134 ILE A O 1
ATOM 981 N N . GLY A 1 135 ? 5.465 5.5 14.352 1 98 135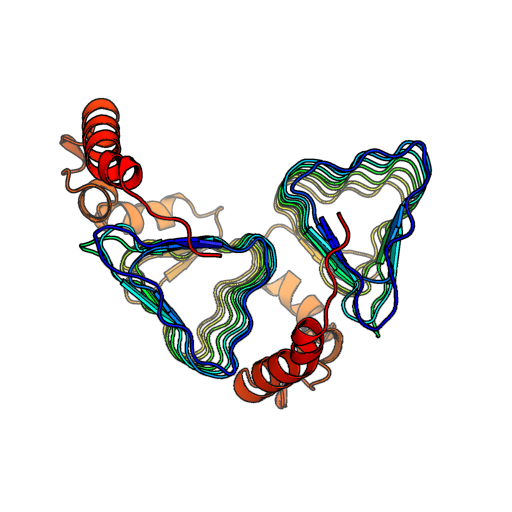 GLY A N 1
ATOM 982 C CA . GLY A 1 135 ? 4.648 6.414 13.57 1 98 135 GLY A CA 1
ATOM 983 C C . GLY A 1 135 ? 5.402 7.656 13.125 1 98 135 GLY A C 1
ATOM 984 O O . GLY A 1 135 ? 4.844 8.516 12.438 1 98 135 GLY A O 1
ATOM 985 N N . TRP A 1 136 ? 6.609 7.793 13.492 1 98.56 136 TRP A N 1
ATOM 986 C CA . TRP A 1 136 ? 7.336 9.016 13.172 1 98.56 136 TRP A CA 1
ATOM 987 C C . TRP A 1 136 ? 7.934 8.938 11.766 1 98.56 136 TRP A C 1
ATOM 989 O O . TRP A 1 136 ? 7.922 7.879 11.141 1 98.56 136 TRP A O 1
ATOM 999 N N . VAL A 1 137 ? 8.391 10.125 11.344 1 98.69 137 VAL A N 1
ATOM 1000 C CA . VAL A 1 137 ? 8.891 10.25 9.977 1 98.69 137 VAL A CA 1
ATOM 1001 C C . VAL A 1 137 ? 10.344 10.711 10 1 98.69 137 VAL A C 1
ATOM 1003 O O . VAL A 1 137 ? 10.672 11.727 10.617 1 98.69 137 VAL A O 1
ATOM 1006 N N . ALA A 1 138 ? 11.219 9.953 9.352 1 98.81 138 ALA A N 1
ATOM 1007 C CA . ALA A 1 138 ? 12.594 10.367 9.109 1 98.81 138 ALA A CA 1
ATOM 1008 C C . ALA A 1 138 ? 12.766 10.938 7.703 1 98.81 138 ALA A C 1
ATOM 1010 O O . ALA A 1 138 ? 12.32 10.328 6.727 1 98.81 138 ALA A O 1
ATOM 1011 N N . VAL A 1 139 ? 13.406 12.094 7.648 1 98.38 139 VAL A N 1
ATOM 1012 C CA . VAL A 1 139 ? 13.641 12.75 6.363 1 98.38 139 VAL A CA 1
ATOM 1013 C C . VAL A 1 139 ? 15.031 13.367 6.34 1 98.38 139 VAL A C 1
ATOM 1015 O O . VAL A 1 139 ? 15.516 13.875 7.352 1 98.38 139 VAL A O 1
ATOM 1018 N N . GLY A 1 140 ? 15.75 13.164 5.141 1 97.44 140 GLY A N 1
ATOM 1019 C CA . GLY A 1 140 ? 17 13.883 4.926 1 97.44 140 GLY A CA 1
ATOM 1020 C C . GLY A 1 140 ? 18.234 13.055 5.23 1 97.44 140 GLY A C 1
ATOM 1021 O O . GLY A 1 140 ? 18.125 11.906 5.668 1 97.44 140 GLY A O 1
ATOM 1022 N N . SER A 1 141 ? 19.391 13.742 4.922 1 96.69 141 SER A N 1
ATOM 1023 C CA . SER A 1 141 ? 20.703 13.156 5.137 1 96.69 141 SER A CA 1
ATOM 1024 C C . SER A 1 141 ? 21.688 14.188 5.684 1 96.69 141 SER A C 1
ATOM 1026 O O . SER A 1 141 ? 22.172 15.039 4.941 1 96.69 141 SER A O 1
ATOM 1028 N N . PRO A 1 142 ? 22.062 14.188 6.969 1 96.81 142 PRO A N 1
ATOM 1029 C CA . PRO A 1 142 ? 21.625 13.188 7.941 1 96.81 142 PRO A CA 1
ATOM 1030 C C . PRO A 1 142 ? 20.141 13.289 8.266 1 96.81 142 PRO A C 1
ATOM 1032 O O . PRO A 1 142 ? 19.547 14.359 8.133 1 96.81 142 PRO A O 1
ATOM 1035 N N . ALA A 1 143 ? 19.609 12.148 8.711 1 97.81 143 ALA A N 1
ATOM 1036 C CA . ALA A 1 143 ? 18.172 12.07 8.961 1 97.81 143 ALA A CA 1
ATOM 1037 C C . ALA A 1 143 ? 17.75 13.008 10.086 1 97.81 143 ALA A C 1
ATOM 1039 O O . ALA A 1 143 ? 18.453 13.125 11.094 1 97.81 143 ALA A O 1
ATOM 1040 N N . GLN A 1 144 ? 16.719 13.711 9.883 1 98.25 144 GLN A N 1
ATOM 1041 C CA . GLN A 1 144 ? 15.945 14.359 10.93 1 98.25 144 GLN A CA 1
ATOM 1042 C C . GLN A 1 144 ? 14.625 13.633 11.164 1 98.25 144 GLN A C 1
ATOM 1044 O O . GLN A 1 144 ? 13.953 13.234 10.211 1 98.25 144 GLN A O 1
ATOM 1049 N N . VAL A 1 145 ? 14.227 13.438 12.422 1 98.25 145 VAL A N 1
ATOM 1050 C CA . VAL A 1 145 ? 13.094 12.602 12.789 1 98.25 145 VAL A CA 1
ATOM 1051 C C . VAL A 1 145 ? 12.023 13.453 13.461 1 98.25 145 VAL A C 1
ATOM 1053 O O . VAL A 1 145 ? 12.281 14.117 14.469 1 98.25 145 VAL A O 1
ATOM 1056 N N . PHE A 1 146 ? 10.766 13.391 12.898 1 98.31 146 PHE A N 1
ATOM 1057 C CA . PHE A 1 146 ? 9.688 14.25 13.359 1 98.31 146 PHE A CA 1
ATOM 1058 C C . PHE A 1 146 ? 8.414 13.445 13.586 1 98.31 146 PHE A C 1
ATOM 1060 O O . PHE A 1 146 ? 8.164 12.453 12.891 1 98.31 146 PHE A O 1
ATOM 1067 N N . PRO A 1 147 ? 7.566 13.898 14.555 1 97.56 147 PRO A N 1
ATOM 1068 C CA . PRO A 1 147 ? 6.195 13.383 14.547 1 97.56 147 PRO A CA 1
ATOM 1069 C C . PRO A 1 147 ? 5.375 13.914 13.375 1 97.56 147 PRO A C 1
ATOM 1071 O O . PRO A 1 147 ? 5.668 14.992 12.852 1 97.56 147 PRO A O 1
ATOM 1074 N N . PRO A 1 148 ? 4.383 13.18 13 1 96.06 148 PRO A N 1
ATOM 1075 C CA . PRO A 1 148 ? 3.576 13.625 11.859 1 96.06 148 PRO A CA 1
ATOM 1076 C C . PRO A 1 148 ? 2.988 15.016 12.062 1 96.06 148 PRO A C 1
ATOM 1078 O O . PRO A 1 148 ? 2.801 15.758 11.094 1 96.06 148 PRO A O 1
ATOM 1081 N N . SER A 1 149 ? 2.797 15.422 13.281 1 96.31 149 SER A N 1
ATOM 1082 C CA . SER A 1 149 ? 2.188 16.719 13.562 1 96.31 149 SER A CA 1
ATOM 1083 C C . SER A 1 149 ? 3.078 17.859 13.094 1 96.31 149 SER A C 1
ATOM 1085 O O . SER A 1 149 ? 2.615 19 12.945 1 96.31 149 SER A O 1
ATOM 1087 N N . GLU A 1 150 ? 4.309 17.609 12.906 1 97.44 150 GLU A N 1
ATOM 1088 C CA . GLU A 1 150 ? 5.223 18.625 12.391 1 97.44 150 GLU A CA 1
ATOM 1089 C C . GLU A 1 150 ? 5.34 18.547 10.875 1 97.44 150 GLU A C 1
ATOM 1091 O O . GLU A 1 150 ? 6.445 18.547 10.328 1 97.44 150 GLU A O 1
ATOM 1096 N N . HIS A 1 151 ? 4.246 18.516 10.219 1 96.38 151 HIS A N 1
ATOM 1097 C CA . HIS A 1 151 ? 4.164 18.312 8.781 1 96.38 151 HIS A CA 1
ATOM 1098 C C . HIS A 1 151 ? 4.926 19.391 8.023 1 96.38 151 HIS A C 1
ATOM 1100 O O . HIS A 1 151 ? 5.598 19.109 7.023 1 96.38 151 HIS A O 1
ATOM 1106 N N . GLU A 1 152 ? 4.812 20.625 8.477 1 96.69 152 GLU A N 1
ATOM 1107 C CA . GLU A 1 152 ? 5.465 21.703 7.742 1 96.69 152 GLU A CA 1
ATOM 1108 C C . GLU A 1 152 ? 6.98 21.531 7.727 1 96.69 152 GLU A C 1
ATOM 1110 O O . GLU A 1 152 ? 7.621 21.75 6.699 1 96.69 152 GLU A O 1
ATOM 1115 N N . ARG A 1 153 ? 7.527 21.109 8.852 1 97.19 153 ARG A N 1
ATOM 1116 C CA . ARG A 1 153 ? 8.961 20.844 8.93 1 97.19 153 ARG A CA 1
ATOM 1117 C C . ARG A 1 153 ? 9.359 19.656 8.055 1 97.19 153 ARG A C 1
ATOM 1119 O O . ARG A 1 153 ? 10.375 19.703 7.363 1 97.19 153 ARG A O 1
ATOM 1126 N N . ILE A 1 154 ? 8.555 18.672 8.07 1 96.88 154 ILE A N 1
ATOM 1127 C CA . ILE A 1 154 ? 8.797 17.5 7.242 1 96.88 154 ILE A CA 1
ATOM 1128 C C . ILE A 1 154 ? 8.797 17.891 5.77 1 96.88 154 ILE A C 1
ATOM 1130 O O . ILE A 1 154 ? 9.719 17.547 5.023 1 96.88 154 ILE A O 1
ATOM 1134 N N . TRP A 1 155 ? 7.816 18.656 5.402 1 95.75 155 TRP A N 1
ATOM 1135 C CA . TRP A 1 155 ? 7.621 19.031 4.008 1 95.75 155 TRP A CA 1
ATOM 1136 C C . TRP A 1 155 ? 8.781 19.891 3.504 1 95.75 155 TRP A C 1
ATOM 1138 O O . TRP A 1 155 ? 9.203 19.75 2.352 1 95.75 155 TRP A O 1
ATOM 1148 N N . GLU A 1 156 ? 9.297 20.75 4.328 1 96.31 156 GLU A N 1
ATOM 1149 C CA . GLU A 1 156 ? 10.414 21.609 3.949 1 96.31 156 GLU A CA 1
ATOM 1150 C C . GLU A 1 156 ? 11.602 20.781 3.461 1 96.31 156 GLU A C 1
ATOM 1152 O O . GLU A 1 156 ? 12.305 21.188 2.537 1 96.31 156 GLU A O 1
ATOM 1157 N N . ILE A 1 157 ? 11.758 19.688 4.047 1 96.12 157 ILE A N 1
ATOM 1158 C CA . ILE A 1 157 ? 12.859 18.812 3.668 1 96.12 157 ILE A CA 1
ATOM 1159 C C . ILE A 1 157 ? 12.422 17.891 2.531 1 96.12 157 ILE A C 1
ATOM 1161 O O . ILE A 1 157 ? 13.125 17.766 1.523 1 96.12 157 ILE A O 1
ATOM 1165 N N . GLN A 1 158 ? 11.266 17.359 2.645 1 93.94 158 GLN A N 1
ATOM 1166 C CA . GLN A 1 158 ? 10.719 16.375 1.724 1 93.94 158 GLN A CA 1
ATOM 1167 C C . GLN A 1 158 ? 10.641 16.922 0.303 1 93.94 158 GLN A C 1
ATOM 1169 O O . GLN A 1 158 ? 10.969 16.219 -0.659 1 93.94 158 GLN A O 1
ATOM 1174 N N . LYS A 1 159 ? 10.219 18.125 0.186 1 93.38 159 LYS A N 1
ATOM 1175 C CA . LYS A 1 159 ? 10.008 18.703 -1.137 1 93.38 159 LYS A CA 1
ATOM 1176 C C . LYS A 1 159 ? 11.312 18.781 -1.92 1 93.38 159 LYS A C 1
ATOM 1178 O O . LYS A 1 159 ? 11.312 18.656 -3.146 1 93.38 159 LYS A O 1
ATOM 1183 N N . THR A 1 160 ? 12.391 18.922 -1.224 1 93.88 160 THR A N 1
ATOM 1184 C CA . THR A 1 160 ? 13.688 19.047 -1.876 1 93.88 160 THR A CA 1
ATOM 1185 C C . THR A 1 160 ? 14.18 17.688 -2.359 1 93.88 160 THR A C 1
ATOM 1187 O O . THR A 1 160 ? 15.07 17.609 -3.211 1 93.88 160 THR A O 1
ATOM 1190 N N . LEU A 1 161 ? 13.578 16.656 -1.872 1 93 161 LEU A N 1
ATOM 1191 C CA . LEU A 1 161 ? 14.016 15.297 -2.217 1 93 161 LEU A CA 1
ATOM 1192 C C . LEU A 1 161 ? 13.406 14.859 -3.543 1 93 161 LEU A C 1
ATOM 1194 O O . LEU A 1 161 ? 13.828 13.852 -4.117 1 93 161 LEU A O 1
ATOM 1198 N N . ASN A 1 162 ? 12.477 15.555 -4.066 1 93.81 162 ASN A N 1
ATOM 1199 C CA . ASN A 1 162 ? 11.898 15.43 -5.398 1 93.81 162 ASN A CA 1
ATOM 1200 C C . ASN A 1 162 ? 11.43 14 -5.672 1 93.81 162 ASN A C 1
ATOM 1202 O O . ASN A 1 162 ? 11.938 13.344 -6.582 1 93.81 162 ASN A O 1
ATOM 1206 N N . PHE A 1 163 ? 10.391 13.578 -5.027 1 94.38 163 PHE A N 1
ATOM 1207 C CA . PHE A 1 163 ? 9.828 12.242 -5.102 1 94.38 163 PHE A CA 1
ATOM 1208 C C . PHE A 1 163 ? 9.469 11.875 -6.535 1 94.38 163 PHE A C 1
ATOM 1210 O O . PHE A 1 163 ? 9.898 10.844 -7.047 1 94.38 163 PHE A O 1
ATOM 1217 N N . PRO A 1 164 ? 8.719 12.648 -7.262 1 94.06 164 PRO A N 1
ATOM 1218 C CA . PRO A 1 164 ? 8.305 12.227 -8.602 1 94.06 164 PRO A CA 1
ATOM 1219 C C . PRO A 1 164 ? 9.492 11.992 -9.539 1 94.06 164 PRO A C 1
ATOM 1221 O O . PRO A 1 164 ? 9.461 11.07 -10.359 1 94.06 164 PRO A O 1
ATOM 1224 N N . LEU A 1 165 ? 10.492 12.844 -9.406 1 94.25 165 LEU A N 1
ATOM 1225 C CA . LEU A 1 165 ? 11.664 12.641 -10.242 1 94.25 165 LEU A CA 1
ATOM 1226 C C . LEU A 1 165 ? 12.391 11.352 -9.852 1 94.25 165 LEU A C 1
ATOM 1228 O O . LEU A 1 165 ? 12.727 10.539 -10.719 1 94.25 165 LEU A O 1
ATOM 1232 N N . THR A 1 166 ? 12.594 11.164 -8.562 1 93.75 166 THR A N 1
ATOM 1233 C CA . THR A 1 166 ? 13.359 10.039 -8.055 1 93.75 166 THR A CA 1
ATOM 1234 C C . THR A 1 166 ? 12.648 8.719 -8.359 1 93.75 166 THR A C 1
ATOM 1236 O O . THR A 1 166 ? 13.289 7.738 -8.734 1 93.75 166 THR A O 1
ATOM 1239 N N . VAL A 1 167 ? 11.375 8.641 -8.289 1 93.81 167 VAL A N 1
ATOM 1240 C CA . VAL A 1 167 ? 10.633 7.391 -8.336 1 93.81 167 VAL A CA 1
ATOM 1241 C C . VAL A 1 167 ? 10.117 7.148 -9.75 1 93.81 167 VAL A C 1
ATOM 1243 O O . VAL A 1 167 ? 10.156 6.02 -10.25 1 93.81 167 VAL A O 1
ATOM 1246 N N . TYR A 1 168 ? 9.734 8.281 -10.445 1 93.88 168 TYR A N 1
ATOM 1247 C CA . TYR A 1 168 ? 9.008 8.07 -11.695 1 93.88 168 TYR A CA 1
ATOM 1248 C C . TYR A 1 168 ? 9.742 8.703 -12.867 1 93.88 168 TYR A C 1
ATOM 1250 O O . TYR A 1 168 ? 9.367 8.508 -14.023 1 93.88 168 TYR A O 1
ATOM 1258 N N . GLY A 1 169 ? 10.773 9.562 -12.578 1 93.12 169 GLY A N 1
ATOM 1259 C CA . GLY A 1 169 ? 11.602 10.125 -13.633 1 93.12 169 GLY A CA 1
ATOM 1260 C C . GLY A 1 169 ? 11.039 11.406 -14.219 1 93.12 169 GLY A C 1
ATOM 1261 O O . GLY A 1 169 ? 11.406 11.805 -15.32 1 93.12 169 GLY A O 1
ATOM 1262 N N . PHE A 1 170 ? 10.031 12.016 -13.5 1 95.06 170 PHE A N 1
ATOM 1263 C CA . PHE A 1 170 ? 9.461 13.273 -13.953 1 95.06 170 PHE A CA 1
ATOM 1264 C C . PHE A 1 170 ? 9.758 14.391 -12.953 1 95.06 170 PHE A C 1
ATOM 1266 O O . PHE A 1 170 ? 9.594 14.211 -11.75 1 95.06 170 PHE A O 1
ATOM 1273 N N . GLU A 1 171 ? 10.18 15.539 -13.516 1 94.75 171 GLU A N 1
ATOM 1274 C CA . GLU A 1 171 ? 10.266 16.703 -12.648 1 94.75 171 GLU A CA 1
ATOM 1275 C C . GLU A 1 171 ? 8.914 17.031 -12.016 1 94.75 171 GLU A C 1
ATOM 1277 O O . GLU A 1 171 ? 7.879 16.922 -12.664 1 94.75 171 GLU A O 1
ATOM 1282 N N . ARG A 1 172 ? 8.953 17.484 -10.805 1 91.44 172 ARG A N 1
ATOM 1283 C CA . ARG A 1 172 ? 7.738 17.703 -10.023 1 91.44 172 ARG A CA 1
ATOM 1284 C C . ARG A 1 172 ? 6.738 18.562 -10.797 1 91.44 172 ARG A C 1
ATOM 1286 O O . ARG A 1 172 ? 5.543 18.266 -10.812 1 91.44 172 ARG A O 1
ATOM 1293 N N . ALA A 1 173 ? 7.18 19.562 -11.477 1 91.75 173 ALA A N 1
ATOM 1294 C CA . ALA A 1 173 ? 6.312 20.5 -12.195 1 91.75 173 ALA A CA 1
ATOM 1295 C C . ALA A 1 173 ? 5.668 19.812 -13.398 1 91.75 173 ALA A C 1
ATOM 1297 O O . ALA A 1 173 ? 4.629 20.266 -13.891 1 91.75 173 ALA A O 1
ATOM 1298 N N . GLU A 1 174 ? 6.254 18.672 -13.805 1 94 174 GLU A N 1
ATOM 1299 C CA . GLU A 1 174 ? 5.789 18 -15.016 1 94 174 GLU A CA 1
ATOM 1300 C C . GLU A 1 174 ? 5.086 16.688 -14.68 1 94 174 GLU A C 1
ATOM 1302 O O . GLU A 1 174 ? 4.504 16.047 -15.555 1 94 174 GLU A O 1
ATOM 1307 N N . ALA A 1 175 ? 5.156 16.375 -13.438 1 94.38 175 ALA A N 1
ATOM 1308 C CA . ALA A 1 175 ? 4.652 15.062 -13.023 1 94.38 175 ALA A CA 1
ATOM 1309 C C . ALA A 1 175 ? 3.129 15.078 -12.898 1 94.38 175 ALA A C 1
ATOM 1311 O O . ALA A 1 175 ? 2.578 15.672 -11.969 1 94.38 175 ALA A O 1
ATOM 1312 N N . THR A 1 176 ? 2.467 14.461 -13.906 1 96 176 THR A N 1
ATOM 1313 C CA . THR A 1 176 ? 1.029 14.234 -13.812 1 96 176 THR A CA 1
ATOM 1314 C C . THR A 1 176 ? 0.724 12.75 -13.625 1 96 176 THR A C 1
ATOM 1316 O O . THR A 1 176 ? 1.489 11.891 -14.07 1 96 176 THR A O 1
ATOM 1319 N N . MET A 1 177 ? -0.405 12.43 -13.07 1 97.81 177 MET A N 1
ATOM 1320 C CA . MET A 1 177 ? -0.788 11.031 -12.883 1 97.81 177 MET A CA 1
ATOM 1321 C C . MET A 1 177 ? -1.008 10.344 -14.227 1 97.81 177 MET A C 1
ATOM 1323 O O . MET A 1 177 ? -0.74 9.148 -14.367 1 97.81 177 MET A O 1
ATOM 1327 N N . GLU A 1 178 ? -1.478 11.07 -15.18 1 97.69 178 GLU A N 1
ATOM 1328 C CA . GLU A 1 178 ? -1.61 10.492 -16.516 1 97.69 178 GLU A CA 1
ATOM 1329 C C . GLU A 1 178 ? -0.266 10 -17.031 1 97.69 178 GLU A C 1
ATOM 1331 O O . GLU A 1 178 ? -0.159 8.859 -17.5 1 97.69 178 GLU A O 1
ATOM 1336 N N . LYS A 1 179 ? 0.75 10.922 -16.969 1 97.31 179 LYS A N 1
ATOM 1337 C CA . LYS A 1 179 ? 2.084 10.539 -17.422 1 97.31 179 LYS A CA 1
ATOM 1338 C C . LYS A 1 179 ? 2.639 9.383 -16.594 1 97.31 179 LYS A C 1
ATOM 1340 O O . LYS A 1 179 ? 3.189 8.422 -17.141 1 97.31 179 LYS A O 1
ATOM 1345 N N . ILE A 1 180 ? 2.465 9.453 -15.273 1 97.5 180 ILE A N 1
ATOM 1346 C CA . ILE A 1 180 ? 3.035 8.492 -14.336 1 97.5 180 ILE A CA 1
ATOM 1347 C C . ILE A 1 180 ? 2.404 7.117 -14.562 1 97.5 180 ILE A C 1
ATOM 1349 O O . ILE A 1 180 ? 3.111 6.125 -14.758 1 97.5 180 ILE A O 1
ATOM 1353 N N . THR A 1 181 ? 1.101 7.012 -14.617 1 98.06 181 THR A N 1
ATOM 1354 C CA . THR A 1 181 ? 0.435 5.719 -14.727 1 98.06 181 THR A CA 1
ATOM 1355 C C . THR A 1 181 ? 0.611 5.137 -16.125 1 98.06 181 THR A C 1
ATOM 1357 O O . THR A 1 181 ? 0.695 3.92 -16.297 1 98.06 181 THR A O 1
ATOM 1360 N N . ARG A 1 182 ? 0.678 5.996 -17.094 1 97 182 ARG A N 1
ATOM 1361 C CA . ARG A 1 182 ? 0.949 5.5 -18.438 1 97 182 ARG A CA 1
ATOM 1362 C C . ARG A 1 182 ? 2.324 4.848 -18.516 1 97 182 ARG A C 1
ATOM 1364 O O . ARG A 1 182 ? 2.469 3.762 -19.078 1 97 182 ARG A O 1
ATOM 1371 N N . ARG A 1 183 ? 3.293 5.539 -17.984 1 95 183 ARG A N 1
ATOM 1372 C CA . ARG A 1 183 ? 4.648 4.996 -17.969 1 95 183 ARG A CA 1
ATOM 1373 C C . ARG A 1 183 ? 4.707 3.689 -17.188 1 95 183 ARG A C 1
ATOM 1375 O O . ARG A 1 183 ? 5.328 2.721 -17.625 1 95 183 ARG A O 1
ATOM 1382 N N . LEU A 1 184 ? 4.113 3.668 -16 1 95.88 184 LEU A N 1
ATOM 1383 C CA . LEU A 1 184 ? 4.098 2.461 -15.188 1 95.88 184 LEU A CA 1
ATOM 1384 C C . LEU A 1 184 ? 3.383 1.322 -15.906 1 95.88 184 LEU A C 1
ATOM 1386 O O . LEU A 1 184 ? 3.863 0.186 -15.914 1 95.88 184 LEU A O 1
ATOM 1390 N N . SER A 1 185 ? 2.279 1.655 -16.5 1 97.31 185 SER A N 1
ATOM 1391 C CA . SER A 1 185 ? 1.533 0.651 -17.25 1 97.31 185 SER A 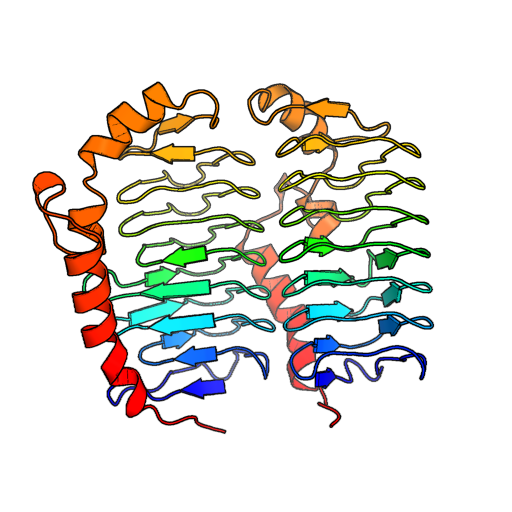CA 1
ATOM 1392 C C . SER A 1 185 ? 2.389 0.036 -18.359 1 97.31 185 SER A C 1
ATOM 1394 O O . SER A 1 185 ? 2.42 -1.186 -18.516 1 97.31 185 SER A O 1
ATOM 1396 N N . GLU A 1 186 ? 3.023 0.896 -19.062 1 95.38 186 GLU A N 1
ATOM 1397 C CA . GLU A 1 186 ? 3.881 0.417 -20.141 1 95.38 186 GLU A CA 1
ATOM 1398 C C . GLU A 1 186 ? 5.008 -0.458 -19.609 1 95.38 186 GLU A C 1
ATOM 1400 O O . GLU A 1 186 ? 5.285 -1.529 -20.156 1 95.38 186 GLU A O 1
ATOM 1405 N N . ALA A 1 187 ? 5.672 -0.035 -18.578 1 93.75 187 ALA A N 1
ATOM 1406 C CA . ALA A 1 187 ? 6.793 -0.771 -17.984 1 93.75 187 ALA A CA 1
ATOM 1407 C C . ALA A 1 187 ? 6.348 -2.133 -17.469 1 93.75 187 ALA A C 1
ATOM 1409 O O . ALA A 1 187 ? 7.031 -3.139 -17.672 1 93.75 187 ALA A O 1
ATOM 1410 N N . LEU A 1 188 ? 5.203 -2.199 -16.875 1 95.44 188 LEU A N 1
ATOM 1411 C CA . LEU A 1 188 ? 4.711 -3.404 -16.219 1 95.44 188 LEU A CA 1
ATOM 1412 C C . LEU A 1 188 ? 4.125 -4.379 -17.234 1 95.44 188 LEU A C 1
ATOM 1414 O O . LEU A 1 188 ? 3.801 -5.52 -16.891 1 95.44 188 LEU A O 1
ATOM 1418 N N . ARG A 1 189 ? 4.062 -3.945 -18.438 1 94.31 189 ARG A N 1
ATOM 1419 C CA . ARG A 1 189 ? 3.588 -4.824 -19.5 1 94.31 189 ARG A CA 1
ATOM 1420 C C . ARG A 1 189 ? 4.469 -6.062 -19.625 1 94.31 189 ARG A C 1
ATOM 1422 O O . ARG A 1 189 ? 4.02 -7.109 -20.094 1 94.31 189 ARG A O 1
ATOM 1429 N N . SER A 1 190 ? 5.656 -5.949 -19.203 1 93.19 190 SER A N 1
ATOM 1430 C CA . SER A 1 190 ? 6.641 -7.02 -19.328 1 93.19 190 SER A CA 1
ATOM 1431 C C . SER A 1 190 ? 6.207 -8.266 -18.562 1 93.19 190 SER A C 1
ATOM 1433 O O . SER A 1 190 ? 6.652 -9.375 -18.859 1 93.19 190 SER A O 1
ATOM 1435 N N . HIS A 1 191 ? 5.34 -8.117 -17.609 1 93.81 191 HIS A N 1
ATOM 1436 C CA . HIS A 1 191 ? 4.902 -9.234 -16.781 1 93.81 191 HIS A CA 1
ATOM 1437 C C . HIS A 1 191 ? 4.07 -10.227 -17.594 1 93.81 191 HIS A C 1
ATOM 1439 O O . HIS A 1 191 ? 3.904 -11.383 -17.203 1 93.81 191 HIS A O 1
ATOM 1445 N N . ALA A 1 192 ? 3.547 -9.758 -18.672 1 93.25 192 ALA A N 1
ATOM 1446 C CA . ALA A 1 192 ? 2.711 -10.609 -19.516 1 93.25 192 ALA A CA 1
ATOM 1447 C C . ALA A 1 192 ? 3.49 -11.828 -20 1 93.25 192 ALA A C 1
ATOM 1449 O O . ALA A 1 192 ? 2.904 -12.867 -20.312 1 93.25 192 ALA A O 1
ATOM 1450 N N . SER A 1 193 ? 4.793 -11.734 -19.984 1 93.19 193 SER A N 1
ATOM 1451 C CA . SER A 1 193 ? 5.637 -12.797 -20.516 1 93.19 193 SER A CA 1
ATOM 1452 C C . SER A 1 193 ? 6.281 -13.609 -19.391 1 93.19 193 SER A C 1
ATOM 1454 O O . SER A 1 193 ? 7.137 -14.453 -19.656 1 93.19 193 SER A O 1
ATOM 1456 N N . ASP A 1 194 ? 5.832 -13.383 -18.203 1 93.88 194 ASP A N 1
ATOM 1457 C CA . ASP A 1 194 ? 6.434 -14.047 -17.047 1 93.88 194 ASP A CA 1
ATOM 1458 C C . ASP A 1 194 ? 6.164 -15.547 -17.078 1 93.88 194 ASP A C 1
ATOM 1460 O O . ASP A 1 194 ? 5.145 -15.984 -17.609 1 93.88 194 ASP A O 1
ATOM 1464 N N . GLU A 1 195 ? 7.059 -16.328 -16.5 1 90.44 195 GLU A N 1
ATOM 1465 C CA . GLU A 1 195 ? 6.922 -17.766 -16.328 1 90.44 195 GLU A CA 1
ATOM 1466 C C . GLU A 1 195 ? 6.93 -18.156 -14.852 1 90.44 195 GLU A C 1
ATOM 1468 O O . GLU A 1 195 ? 7.828 -17.766 -14.109 1 90.44 195 GLU A O 1
ATOM 1473 N N . THR A 1 196 ? 5.836 -18.828 -14.453 1 86.56 196 THR A N 1
ATOM 1474 C CA . THR A 1 196 ? 5.766 -19.25 -13.062 1 86.56 196 THR A CA 1
ATOM 1475 C C . THR A 1 196 ? 6.391 -20.641 -12.898 1 86.56 196 THR A C 1
ATOM 1477 O O . THR A 1 196 ? 6.062 -21.562 -13.633 1 86.56 196 THR A O 1
ATOM 1480 N N . GLY A 1 197 ? 7.434 -20.641 -12.133 1 70.06 197 GLY A N 1
ATOM 1481 C CA . GLY A 1 197 ? 8.039 -21.938 -11.852 1 70.06 197 GLY A CA 1
ATOM 1482 C C . GLY A 1 197 ? 7.434 -22.625 -10.641 1 70.06 197 GLY A C 1
ATOM 1483 O O . GLY A 1 197 ? 6.824 -21.984 -9.789 1 70.06 197 GLY A O 1
ATOM 1484 N N . THR A 1 198 ? 6.918 -23.891 -10.727 1 54.69 198 THR A N 1
ATOM 1485 C CA . THR A 1 198 ? 6.531 -24.734 -9.602 1 54.69 198 THR A CA 1
ATOM 1486 C C . THR A 1 198 ? 7.762 -25.312 -8.914 1 54.69 198 THR A C 1
ATOM 1488 O O . THR A 1 198 ? 8.805 -25.5 -9.539 1 54.69 198 THR A O 1
ATOM 1491 N N . MET B 1 1 ? -6.223 -15.172 -9.484 1 90.69 1 MET B N 1
ATOM 1492 C CA . MET B 1 1 ? -7.43 -15.977 -9.32 1 90.69 1 MET B CA 1
ATOM 1493 C C . MET B 1 1 ? -8.68 -15.148 -9.633 1 90.69 1 MET B C 1
ATOM 1495 O O . MET B 1 1 ? -8.867 -14.062 -9.078 1 90.69 1 MET B O 1
ATOM 1499 N N . LEU B 1 2 ? -9.461 -15.539 -10.594 1 96.12 2 LEU B N 1
ATOM 1500 C CA . LEU B 1 2 ? -10.75 -14.945 -10.938 1 96.12 2 LEU B CA 1
ATOM 1501 C C . LEU B 1 2 ? -11.898 -15.781 -10.391 1 96.12 2 LEU B C 1
ATOM 1503 O O . LEU B 1 2 ? -12.031 -16.953 -10.734 1 96.12 2 LEU B O 1
ATOM 1507 N N . ILE B 1 3 ? -12.766 -15.195 -9.578 1 97.19 3 ILE B N 1
ATOM 1508 C CA . ILE B 1 3 ? -13.773 -15.945 -8.844 1 97.19 3 ILE B CA 1
ATOM 1509 C C . ILE B 1 3 ? -15.172 -15.469 -9.25 1 97.19 3 ILE B C 1
ATOM 1511 O O . ILE B 1 3 ? -15.477 -14.281 -9.156 1 97.19 3 ILE B O 1
ATOM 1515 N N . LYS B 1 4 ? -15.953 -16.406 -9.719 1 97.25 4 LYS B N 1
ATOM 1516 C CA . LYS B 1 4 ? -17.375 -16.141 -9.898 1 97.25 4 LYS B CA 1
ATOM 1517 C C . LYS B 1 4 ? -18.109 -16.172 -8.562 1 97.25 4 LYS B C 1
ATOM 1519 O O . LYS B 1 4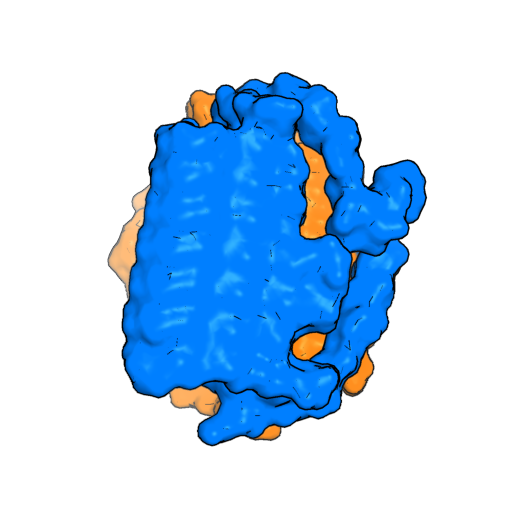 ? -18.094 -17.188 -7.855 1 97.25 4 LYS B O 1
ATOM 1524 N N . HIS B 1 5 ? -18.781 -15.031 -8.188 1 96.25 5 HIS B N 1
ATOM 1525 C CA . HIS B 1 5 ? -19.516 -14.906 -6.945 1 96.25 5 HIS B CA 1
ATOM 1526 C C . HIS B 1 5 ? -20.969 -14.484 -7.203 1 96.25 5 HIS B C 1
ATOM 1528 O O . HIS B 1 5 ? -21.219 -13.547 -7.965 1 96.25 5 HIS B O 1
ATOM 1534 N N . ASP B 1 6 ? -21.859 -15.117 -6.598 1 93.44 6 ASP B N 1
ATOM 1535 C CA . ASP B 1 6 ? -23.297 -14.844 -6.75 1 93.44 6 ASP B CA 1
ATOM 1536 C C . ASP B 1 6 ? -23.672 -14.719 -8.227 1 93.44 6 ASP B C 1
ATOM 1538 O O . ASP B 1 6 ? -24.406 -13.797 -8.602 1 93.44 6 ASP B O 1
ATOM 1542 N N . GLY B 1 7 ? -23.062 -15.516 -9.039 1 93.31 7 GLY B N 1
ATOM 1543 C CA . GLY B 1 7 ? -23.422 -15.648 -10.445 1 93.31 7 GLY B CA 1
ATOM 1544 C C . GLY B 1 7 ? -22.75 -14.625 -11.336 1 93.31 7 GLY B C 1
ATOM 1545 O O . GLY B 1 7 ? -22.984 -14.586 -12.539 1 93.31 7 GLY B O 1
ATOM 1546 N N . VAL B 1 8 ? -21.938 -13.82 -10.789 1 96.25 8 VAL B N 1
ATOM 1547 C CA . VAL B 1 8 ? -21.312 -12.758 -11.578 1 96.25 8 VAL B CA 1
ATOM 1548 C C . VAL B 1 8 ? -19.797 -12.938 -11.586 1 96.25 8 VAL B C 1
ATOM 1550 O O . VAL B 1 8 ? -19.188 -13.148 -10.539 1 96.25 8 VAL B O 1
ATOM 1553 N N . SER B 1 9 ? -19.141 -12.828 -12.75 1 97.44 9 SER B N 1
ATOM 1554 C CA . SER B 1 9 ? -17.688 -12.984 -12.906 1 97.44 9 SER B CA 1
ATOM 1555 C C . SER B 1 9 ? -17.031 -11.648 -13.234 1 97.44 9 SER B C 1
ATOM 1557 O O . SER B 1 9 ? -17.625 -10.797 -13.891 1 97.44 9 SER B O 1
ATOM 1559 N N . PRO B 1 10 ? -15.781 -11.539 -12.844 1 98.31 10 PRO B N 1
ATOM 1560 C CA . PRO B 1 10 ? -15.055 -10.32 -13.219 1 98.31 10 PRO B CA 1
ATOM 1561 C C . PRO B 1 10 ? -14.938 -10.141 -14.727 1 98.31 10 PRO B C 1
ATOM 1563 O O . PRO B 1 10 ? -14.844 -11.125 -15.461 1 98.31 10 PRO B O 1
ATOM 1566 N N . ARG B 1 11 ? -15 -8.906 -15.141 1 98.62 11 ARG B N 1
ATOM 1567 C CA . ARG B 1 11 ? -14.797 -8.508 -16.531 1 98.62 11 ARG B CA 1
ATOM 1568 C C . ARG B 1 11 ? -13.531 -7.68 -16.688 1 98.62 11 ARG B C 1
ATOM 1570 O O . ARG B 1 11 ? -13.461 -6.547 -16.203 1 98.62 11 ARG B O 1
ATOM 1577 N N . ILE B 1 12 ? -12.57 -8.164 -17.391 1 98.44 12 ILE B N 1
ATOM 1578 C CA . ILE B 1 12 ? -11.242 -7.566 -17.469 1 98.44 12 ILE B CA 1
ATOM 1579 C C . ILE B 1 12 ? -10.906 -7.23 -18.906 1 98.44 12 ILE B C 1
ATOM 1581 O O . ILE B 1 12 ? -10.961 -8.102 -19.781 1 98.44 12 ILE B O 1
ATOM 1585 N N . ASP B 1 13 ? -10.602 -5.914 -19.125 1 98.75 13 ASP B N 1
ATOM 1586 C CA . ASP B 1 13 ? -10.18 -5.539 -20.469 1 98.75 13 ASP B CA 1
ATOM 1587 C C . ASP B 1 13 ? -8.969 -6.359 -20.906 1 98.75 13 ASP B C 1
ATOM 1589 O O . ASP B 1 13 ? -8.047 -6.598 -20.125 1 98.75 13 ASP B O 1
ATOM 1593 N N . PRO B 1 14 ? -8.859 -6.738 -22.141 1 97.94 14 PRO B N 1
ATOM 1594 C CA . PRO B 1 14 ? -7.793 -7.617 -22.625 1 97.94 14 PRO B CA 1
ATOM 1595 C C . PRO B 1 14 ? -6.41 -6.984 -22.5 1 97.94 14 PRO B C 1
ATOM 1597 O O . PRO B 1 14 ? -5.402 -7.691 -22.484 1 97.94 14 PRO B O 1
ATOM 1600 N N . THR B 1 15 ? -6.332 -5.676 -22.422 1 98.25 15 THR B N 1
ATOM 1601 C CA . THR B 1 15 ? -5.031 -5.016 -22.344 1 98.25 15 THR B CA 1
ATOM 1602 C C . THR B 1 15 ? -4.586 -4.867 -20.906 1 98.25 15 THR B C 1
ATOM 1604 O O . THR B 1 15 ? -3.463 -4.438 -20.625 1 98.25 15 THR B O 1
ATOM 1607 N N . ALA B 1 16 ? -5.434 -5.18 -19.953 1 98.5 16 ALA B N 1
ATOM 1608 C CA . ALA B 1 16 ? -5.059 -5.164 -18.547 1 98.5 16 ALA B CA 1
ATOM 1609 C C . ALA B 1 16 ? -4.277 -6.422 -18.172 1 98.5 16 ALA B C 1
ATOM 1611 O O . ALA B 1 16 ? -4.332 -7.426 -18.891 1 98.5 16 ALA B O 1
ATOM 1612 N N . TRP B 1 17 ? -3.477 -6.305 -17.109 1 98.31 17 TRP B N 1
ATOM 1613 C CA . TRP B 1 17 ? -2.738 -7.449 -16.578 1 98.31 17 TRP B CA 1
ATOM 1614 C C . TRP B 1 17 ? -3.041 -7.672 -15.109 1 98.31 17 TRP B C 1
ATOM 1616 O O . TRP B 1 17 ? -3.041 -6.723 -14.32 1 98.31 17 TRP B O 1
ATOM 1626 N N . VAL B 1 18 ? -3.314 -8.906 -14.789 1 98.12 18 VAL B N 1
ATOM 1627 C CA . VAL B 1 18 ? -3.605 -9.312 -13.422 1 98.12 18 VAL B CA 1
ATOM 1628 C C . VAL B 1 18 ? -2.59 -10.359 -12.961 1 98.12 18 VAL B C 1
ATOM 1630 O O . VAL B 1 18 ? -2.436 -11.406 -13.602 1 98.12 18 VAL B O 1
ATOM 1633 N N . ALA B 1 19 ? -1.884 -10.039 -11.836 1 97.69 19 ALA B N 1
ATOM 1634 C CA . ALA B 1 19 ? -0.903 -10.977 -11.297 1 97.69 19 ALA B CA 1
ATOM 1635 C C . ALA B 1 19 ? -1.55 -12.32 -10.969 1 97.69 19 ALA B C 1
ATOM 1637 O O . ALA B 1 19 ? -2.707 -12.375 -10.547 1 97.69 19 ALA B O 1
ATOM 1638 N N . PRO B 1 20 ? -0.805 -13.398 -11.031 1 95.31 20 PRO B N 1
ATOM 1639 C CA . PRO B 1 20 ? -1.389 -14.727 -10.883 1 95.31 20 PRO B CA 1
ATOM 1640 C C . PRO B 1 20 ? -1.935 -14.984 -9.477 1 95.31 20 PRO B C 1
ATOM 1642 O O . PRO B 1 20 ? -2.83 -15.812 -9.297 1 95.31 20 PRO B O 1
ATOM 1645 N N . ASN B 1 21 ? -1.355 -14.289 -8.445 1 96.06 21 ASN B N 1
ATOM 1646 C CA . ASN B 1 21 ? -1.837 -14.539 -7.09 1 96.06 21 ASN B CA 1
ATOM 1647 C C . ASN B 1 21 ? -2.729 -13.398 -6.594 1 96.06 21 ASN B C 1
ATOM 1649 O O . ASN B 1 21 ? -2.984 -13.289 -5.395 1 96.06 21 ASN B O 1
ATOM 1653 N N . ALA B 1 22 ? -3.09 -12.516 -7.477 1 97.75 22 ALA B N 1
ATOM 1654 C CA . ALA B 1 22 ? -4.141 -11.555 -7.133 1 97.75 22 ALA B CA 1
ATOM 1655 C C . ALA B 1 22 ? -5.52 -12.203 -7.215 1 97.75 22 ALA B C 1
ATOM 1657 O O . ALA B 1 22 ? -5.707 -13.195 -7.922 1 97.75 22 ALA B O 1
ATOM 1658 N N . VAL B 1 23 ? -6.523 -11.609 -6.473 1 98.31 23 VAL B N 1
ATOM 1659 C CA . VAL B 1 23 ? -7.887 -12.125 -6.484 1 98.31 23 VAL B CA 1
ATOM 1660 C C . VAL B 1 23 ? -8.844 -11.047 -6.992 1 98.31 23 VAL B C 1
ATOM 1662 O O . VAL B 1 23 ? -8.797 -9.906 -6.531 1 98.31 23 VAL B O 1
ATOM 1665 N N . LEU B 1 24 ? -9.617 -11.312 -7.992 1 98.62 24 LEU B N 1
ATOM 1666 C CA . LEU B 1 24 ? -10.797 -10.555 -8.398 1 98.62 24 LEU B CA 1
ATOM 1667 C C . LEU B 1 24 ? -12.062 -11.398 -8.234 1 98.62 24 LEU B C 1
ATOM 1669 O O . LEU B 1 24 ? -12.195 -12.461 -8.852 1 98.62 24 LEU B O 1
ATOM 1673 N N . CYS B 1 25 ? -12.961 -10.906 -7.41 1 98.5 25 CYS B N 1
ATOM 1674 C CA . CYS B 1 25 ? -14.102 -11.719 -7.012 1 98.5 25 CYS B CA 1
ATOM 1675 C C . CYS B 1 25 ? -15.406 -10.977 -7.25 1 98.5 25 CYS B C 1
ATOM 1677 O O . CYS B 1 25 ? -15.625 -9.898 -6.688 1 98.5 25 CYS B O 1
ATOM 1679 N N . GLY B 1 26 ? -16.25 -11.586 -8.07 1 97.88 26 GLY B N 1
ATOM 1680 C CA . GLY B 1 26 ? -17.594 -11.047 -8.242 1 97.88 26 GLY B CA 1
ATOM 1681 C C . GLY B 1 26 ? -17.656 -9.961 -9.297 1 97.88 26 GLY B C 1
ATOM 1682 O O . GLY B 1 26 ? -17.031 -10.078 -10.359 1 97.88 26 GLY B O 1
ATOM 1683 N N . ASN B 1 27 ? -18.5 -8.922 -9.086 1 98.38 27 ASN B N 1
ATOM 1684 C CA . ASN B 1 27 ? -18.812 -7.879 -10.055 1 98.38 27 ASN B CA 1
ATOM 1685 C C . ASN B 1 27 ? -17.734 -6.805 -10.086 1 98.38 27 ASN B C 1
ATOM 1687 O O . ASN B 1 27 ? -17.953 -5.676 -9.648 1 98.38 27 ASN B O 1
ATOM 1691 N N . VAL B 1 28 ? -16.609 -7.219 -10.641 1 98.81 28 VAL B N 1
ATOM 1692 C CA . VAL B 1 28 ? -15.453 -6.348 -10.789 1 98.81 28 VAL B CA 1
ATOM 1693 C C . VAL B 1 28 ? -15.211 -6.055 -12.266 1 98.81 28 VAL B C 1
ATOM 1695 O O . VAL B 1 28 ? -15.156 -6.977 -13.086 1 98.81 28 VAL B O 1
ATOM 1698 N N . THR B 1 29 ? -15.141 -4.816 -12.602 1 98.88 29 THR B N 1
ATOM 1699 C CA . THR B 1 29 ? -14.773 -4.414 -13.953 1 98.88 29 THR B CA 1
ATOM 1700 C C . THR B 1 29 ? -13.43 -3.689 -13.953 1 98.88 29 THR B C 1
ATOM 1702 O O . THR B 1 29 ? -13.227 -2.744 -13.188 1 98.88 29 THR B O 1
ATOM 1705 N N . VAL B 1 30 ? -12.492 -4.129 -14.797 1 98.88 30 VAL B N 1
ATOM 1706 C CA . VAL B 1 30 ? -11.164 -3.543 -14.922 1 98.88 30 VAL B CA 1
ATOM 1707 C C . VAL B 1 30 ? -10.977 -2.979 -16.328 1 98.88 30 VAL B C 1
ATOM 1709 O O . VAL B 1 30 ? -11.086 -3.709 -17.312 1 98.88 30 VAL B O 1
ATOM 1712 N N . GLY B 1 31 ? -10.656 -1.658 -16.375 1 98.88 31 GLY B N 1
ATOM 1713 C CA . GLY B 1 31 ? -10.516 -0.975 -17.656 1 98.88 31 GLY B CA 1
ATOM 1714 C C . GLY B 1 31 ? -9.195 -1.26 -18.344 1 98.88 31 GLY B C 1
ATOM 1715 O O . GLY B 1 31 ? -8.391 -2.049 -17.844 1 98.88 31 GLY B O 1
ATOM 1716 N N . PRO B 1 32 ? -8.992 -0.59 -19.547 1 98.81 32 PRO B N 1
ATOM 1717 C CA . PRO B 1 32 ? -7.812 -0.868 -20.375 1 98.81 32 PRO B CA 1
ATOM 1718 C C . PRO B 1 32 ? -6.512 -0.453 -19.688 1 98.81 32 PRO B C 1
ATOM 1720 O O . PRO B 1 32 ? -6.473 0.562 -19 1 98.81 32 PRO B O 1
ATOM 1723 N N . ASP B 1 33 ? -5.48 -1.231 -19.844 1 98.69 33 ASP B N 1
ATOM 1724 C CA . ASP B 1 33 ? -4.094 -0.915 -19.5 1 98.69 33 ASP B CA 1
ATOM 1725 C C . ASP B 1 33 ? -3.922 -0.764 -17.984 1 98.69 33 ASP B C 1
ATOM 1727 O O . ASP B 1 33 ? -3.045 -0.029 -17.531 1 98.69 33 ASP B O 1
ATOM 1731 N N . CYS B 1 34 ? -4.809 -1.424 -17.266 1 98.81 34 CYS B N 1
ATOM 1732 C CA . CYS B 1 34 ? -4.652 -1.504 -15.82 1 98.81 34 CYS B CA 1
ATOM 1733 C C . CYS B 1 34 ? -3.654 -2.592 -15.445 1 98.81 34 CYS B C 1
ATOM 1735 O O . CYS B 1 34 ? -3.418 -3.521 -16.219 1 98.81 34 CYS B O 1
ATOM 1737 N N . ARG B 1 35 ? -2.988 -2.457 -14.344 1 98.81 35 ARG B N 1
ATOM 1738 C CA . ARG B 1 35 ? -2.129 -3.471 -13.742 1 98.81 35 ARG B CA 1
ATOM 1739 C C . ARG B 1 35 ? -2.566 -3.789 -12.312 1 98.81 35 ARG B C 1
ATOM 1741 O O . ARG B 1 35 ? -2.576 -2.906 -11.453 1 98.81 35 ARG B O 1
ATOM 1748 N N . ILE B 1 36 ? -3.006 -4.992 -12.086 1 98.88 36 ILE B N 1
ATOM 1749 C CA . ILE B 1 36 ? -3.328 -5.5 -10.758 1 98.88 36 ILE B CA 1
ATOM 1750 C C . ILE B 1 36 ? -2.191 -6.387 -10.25 1 98.88 36 ILE B C 1
ATOM 1752 O O . ILE B 1 36 ? -2.006 -7.504 -10.734 1 98.88 36 ILE B O 1
ATOM 1756 N N . MET B 1 37 ? -1.508 -5.887 -9.219 1 98.69 37 MET B N 1
ATOM 1757 C CA . MET B 1 37 ? -0.207 -6.457 -8.875 1 98.69 37 MET B CA 1
ATOM 1758 C C . MET B 1 37 ? -0.357 -7.586 -7.863 1 98.69 37 MET B C 1
ATOM 1760 O O . MET B 1 37 ? -1.475 -7.938 -7.48 1 98.69 37 MET B O 1
ATOM 1764 N N . TYR B 1 38 ? 0.752 -8.18 -7.496 1 98.38 38 TYR B N 1
ATOM 1765 C CA . TYR B 1 38 ? 0.805 -9.438 -6.766 1 98.38 38 TYR B CA 1
ATOM 1766 C C . TYR B 1 38 ? 0.124 -9.312 -5.41 1 98.38 38 TYR B C 1
ATOM 1768 O O . TYR B 1 38 ? 0.388 -8.367 -4.66 1 98.38 38 TYR B O 1
ATOM 1776 N N . GLY B 1 39 ? -0.771 -10.266 -5.051 1 98.25 39 GLY B N 1
ATOM 1777 C CA . GLY B 1 39 ? -1.389 -10.375 -3.738 1 98.25 39 GLY B CA 1
ATOM 1778 C C . GLY B 1 39 ? -2.547 -9.414 -3.541 1 98.25 39 GLY B C 1
ATOM 1779 O O . GLY B 1 39 ? -3.215 -9.438 -2.506 1 98.25 39 GLY B O 1
ATOM 1780 N N . ALA B 1 40 ? -2.807 -8.523 -4.504 1 98.75 40 ALA B N 1
ATOM 1781 C CA . ALA B 1 40 ? -3.939 -7.609 -4.391 1 98.75 40 ALA B CA 1
ATOM 1782 C C . ALA B 1 40 ? -5.254 -8.375 -4.293 1 98.75 40 ALA B C 1
ATOM 1784 O O . ALA B 1 40 ? -5.453 -9.375 -4.984 1 98.75 40 ALA B O 1
ATOM 1785 N N . GLN B 1 41 ? -6.176 -7.938 -3.391 1 98.75 41 GLN B N 1
ATOM 1786 C CA . GLN B 1 41 ? -7.504 -8.508 -3.191 1 98.75 41 GLN B CA 1
ATOM 1787 C C . GLN B 1 41 ? -8.594 -7.527 -3.607 1 98.75 41 GLN B C 1
ATOM 1789 O O . GLN B 1 41 ? -8.805 -6.508 -2.949 1 98.75 41 GLN B O 1
ATOM 1794 N N . VAL B 1 42 ? -9.305 -7.797 -4.75 1 98.81 42 VAL B N 1
ATOM 1795 C CA . VAL B 1 42 ? -10.391 -6.973 -5.262 1 98.81 42 VAL B CA 1
ATOM 1796 C C . VAL B 1 42 ? -11.719 -7.73 -5.148 1 98.81 42 VAL B C 1
ATOM 1798 O O . VAL B 1 42 ? -12.031 -8.562 -6 1 98.81 42 VAL B O 1
ATOM 1801 N N . ILE B 1 43 ? -12.461 -7.453 -4.039 1 98.62 43 ILE B N 1
ATOM 1802 C CA . ILE B 1 43 ? -13.578 -8.305 -3.646 1 98.62 43 ILE B CA 1
ATOM 1803 C C . ILE B 1 43 ? -14.883 -7.512 -3.691 1 98.62 43 ILE B C 1
ATOM 1805 O O . ILE B 1 43 ? -15.133 -6.676 -2.822 1 98.62 43 ILE B O 1
ATOM 1809 N N . ALA B 1 44 ? -15.68 -7.691 -4.68 1 97.88 44 ALA B N 1
ATOM 1810 C CA . ALA B 1 44 ? -17.031 -7.137 -4.73 1 97.88 44 ALA B CA 1
ATOM 1811 C C . ALA B 1 44 ? -18.016 -8.016 -3.965 1 97.88 44 ALA B C 1
ATOM 1813 O O . ALA B 1 44 ? -18.656 -8.898 -4.551 1 97.88 44 ALA B O 1
ATOM 1814 N N . GLU B 1 45 ? -18.125 -7.695 -2.602 1 91.44 45 GLU B N 1
ATOM 1815 C CA . GLU B 1 45 ? -19 -8.484 -1.742 1 91.44 45 GLU B CA 1
ATOM 1816 C C . GLU B 1 45 ? -20.469 -8.148 -1.995 1 91.44 45 GLU B C 1
ATOM 1818 O O . GLU B 1 45 ? -21.078 -7.379 -1.243 1 91.44 45 GLU B O 1
ATOM 1823 N N . SER B 1 46 ? -21.156 -8.625 -3.004 1 86.69 46 SER B N 1
ATOM 1824 C CA . SER B 1 46 ? -22.531 -8.391 -3.395 1 86.69 46 SER B CA 1
ATOM 1825 C C . SER B 1 46 ? -22.734 -6.984 -3.941 1 86.69 46 SER B C 1
ATOM 1827 O O . SER B 1 46 ? -23.859 -6.574 -4.23 1 86.69 46 SER B O 1
ATOM 1829 N N . GLY B 1 47 ? -21.75 -6.16 -3.951 1 94.25 47 GLY B N 1
ATOM 1830 C CA . GLY B 1 47 ? -21.719 -4.871 -4.625 1 94.25 47 GLY B CA 1
ATOM 1831 C C . GLY B 1 47 ? -20.938 -4.895 -5.918 1 94.25 47 GLY B C 1
ATOM 1832 O O . GLY B 1 47 ? -20.875 -5.918 -6.602 1 94.25 47 GLY B O 1
ATOM 1833 N N . SER B 1 48 ? -20.469 -3.68 -6.34 1 98.25 48 SER B N 1
ATOM 1834 C CA . SER B 1 48 ? -19.688 -3.596 -7.57 1 98.25 48 SER B CA 1
ATOM 1835 C C . SER B 1 48 ? -18.422 -2.777 -7.367 1 98.25 48 SER B C 1
ATOM 1837 O O . SER B 1 48 ? -18.375 -1.894 -6.508 1 98.25 48 SER B O 1
ATOM 1839 N N . ILE B 1 49 ? -17.359 -3.172 -8.039 1 98.81 49 ILE B N 1
ATOM 1840 C CA . ILE B 1 49 ? -16.125 -2.404 -8.125 1 98.81 49 ILE B CA 1
ATOM 1841 C C . ILE B 1 49 ? -15.812 -2.092 -9.594 1 98.81 49 ILE B C 1
ATOM 1843 O O . ILE B 1 49 ? -15.758 -2.996 -10.43 1 98.81 49 ILE B O 1
ATOM 1847 N N . SER B 1 50 ? -15.68 -0.843 -9.898 1 98.94 50 SER B N 1
ATOM 1848 C CA . SER B 1 50 ? -15.289 -0.415 -11.242 1 98.94 50 SER B CA 1
ATOM 1849 C C . SER B 1 50 ? -13.969 0.345 -11.219 1 98.94 50 SER B C 1
ATOM 1851 O O . SER B 1 50 ? -13.805 1.294 -10.445 1 98.94 50 SER B O 1
ATOM 1853 N N . ILE B 1 51 ? -13.016 -0.076 -12.023 1 98.94 51 ILE B N 1
ATOM 1854 C CA . ILE B 1 51 ? -11.711 0.564 -12.156 1 98.94 51 ILE B CA 1
ATOM 1855 C C . ILE B 1 51 ? -11.539 1.082 -13.586 1 98.94 51 ILE B C 1
ATOM 1857 O O . ILE B 1 51 ? -11.641 0.316 -14.547 1 98.94 51 ILE B O 1
ATOM 1861 N N . GLY B 1 52 ? -11.258 2.371 -13.766 1 98.88 52 GLY B N 1
ATOM 1862 C CA . GLY B 1 52 ? -11.117 2.996 -15.078 1 98.88 52 GLY B CA 1
ATOM 1863 C C . GLY B 1 52 ? -9.859 2.561 -15.812 1 98.88 52 GLY B C 1
ATOM 1864 O O . GLY B 1 52 ? -9.422 1.416 -15.68 1 98.88 52 GLY B O 1
ATOM 1865 N N . ARG B 1 53 ? -9.344 3.434 -16.688 1 98.69 53 ARG B N 1
ATOM 1866 C CA . ARG B 1 53 ? -8.211 3.074 -17.531 1 98.69 53 ARG B CA 1
ATOM 1867 C C . ARG B 1 53 ? -6.891 3.438 -16.859 1 98.69 53 ARG B C 1
ATOM 1869 O O . ARG B 1 53 ? -6.824 4.398 -16.094 1 98.69 53 ARG B O 1
ATOM 1876 N N . GLU B 1 54 ? -5.855 2.703 -17.172 1 98.75 54 GLU B N 1
ATOM 1877 C CA . GLU B 1 54 ? -4.469 2.988 -16.812 1 98.75 54 GLU B CA 1
ATOM 1878 C C . GLU B 1 54 ? -4.316 3.223 -15.32 1 98.75 54 GLU B C 1
ATOM 1880 O O . GLU B 1 54 ? -3.641 4.164 -14.898 1 98.75 54 GLU B O 1
ATOM 1885 N N . CYS B 1 55 ? -5.023 2.4 -14.531 1 98.94 55 CYS B N 1
ATOM 1886 C CA . CYS B 1 55 ? -4.852 2.391 -13.078 1 98.94 55 CYS B CA 1
ATOM 1887 C C . CYS B 1 55 ? -3.863 1.313 -12.656 1 98.94 55 CYS B C 1
ATOM 1889 O O . CYS B 1 55 ? -3.736 0.282 -13.32 1 98.94 55 CYS B O 1
ATOM 1891 N N . ILE B 1 56 ? -3.119 1.606 -11.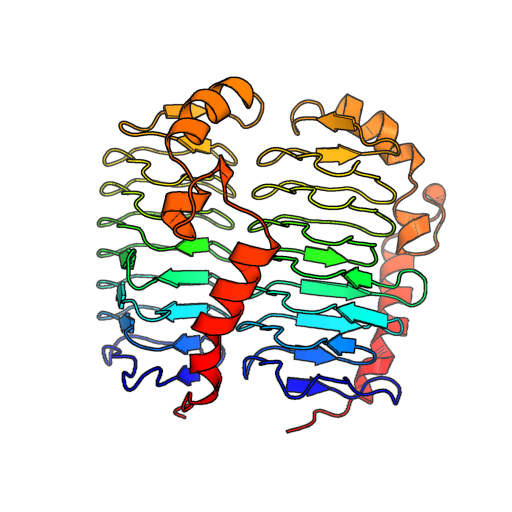578 1 98.94 56 ILE B N 1
ATOM 1892 C CA . ILE B 1 56 ? -2.197 0.647 -10.977 1 98.94 56 ILE B CA 1
ATOM 1893 C C . ILE B 1 56 ? -2.648 0.316 -9.562 1 98.94 56 ILE B C 1
ATOM 1895 O O . ILE B 1 56 ? -2.754 1.206 -8.711 1 98.94 56 ILE B O 1
ATOM 1899 N N . ILE B 1 57 ? -3 -0.954 -9.273 1 98.94 57 ILE B N 1
ATOM 1900 C CA . ILE B 1 57 ? -3.275 -1.464 -7.938 1 98.94 57 ILE B CA 1
ATOM 1901 C C . ILE B 1 57 ? -2.082 -2.279 -7.441 1 98.94 57 ILE B C 1
ATOM 1903 O O . ILE B 1 57 ? -1.842 -3.391 -7.914 1 98.94 57 ILE B O 1
ATOM 1907 N N . MET B 1 58 ? -1.349 -1.774 -6.453 1 98.88 58 MET B N 1
ATOM 1908 C CA . MET B 1 58 ? -0.062 -2.33 -6.039 1 98.88 58 MET B CA 1
ATOM 1909 C C . MET B 1 58 ? -0.257 -3.521 -5.109 1 98.88 58 MET B C 1
ATOM 1911 O O . MET B 1 58 ? -1.39 -3.91 -4.82 1 98.88 58 MET B O 1
ATOM 1915 N N . GLU B 1 59 ? 0.877 -4.102 -4.742 1 98.88 59 GLU B N 1
ATOM 1916 C CA . GLU B 1 59 ? 0.911 -5.383 -4.043 1 98.88 59 GLU B CA 1
ATOM 1917 C C . GLU B 1 59 ? 0.126 -5.316 -2.736 1 98.88 59 GLU B C 1
ATOM 1919 O O . GLU B 1 59 ? 0.231 -4.34 -1.991 1 98.88 59 GLU B O 1
ATOM 1924 N N . ASN B 1 60 ? -0.66 -6.324 -2.449 1 98.81 60 ASN B N 1
ATOM 1925 C CA . ASN B 1 60 ? -1.375 -6.605 -1.209 1 98.81 60 ASN B CA 1
ATOM 1926 C C . ASN B 1 60 ? -2.398 -5.516 -0.894 1 98.81 60 ASN B C 1
ATOM 1928 O O . ASN B 1 60 ? -2.936 -5.469 0.214 1 98.81 60 ASN B O 1
ATOM 1932 N N . ALA B 1 61 ? -2.68 -4.621 -1.813 1 98.88 61 ALA B N 1
ATOM 1933 C CA . ALA B 1 61 ? -3.799 -3.707 -1.609 1 98.88 61 ALA B CA 1
ATOM 1934 C C . ALA B 1 61 ? -5.117 -4.469 -1.519 1 98.88 61 ALA B C 1
ATOM 1936 O O . ALA B 1 61 ? -5.293 -5.504 -2.164 1 98.88 61 ALA B O 1
ATOM 1937 N N . VAL B 1 62 ? -6.059 -3.947 -0.683 1 98.88 62 VAL B N 1
ATOM 1938 C CA . VAL B 1 62 ? -7.379 -4.547 -0.522 1 98.88 62 VAL B CA 1
ATOM 1939 C C . VAL B 1 62 ? -8.453 -3.555 -0.967 1 98.88 62 VAL B C 1
ATOM 1941 O O . VAL B 1 62 ? -8.57 -2.463 -0.406 1 98.88 62 VAL B O 1
ATOM 1944 N N . LEU B 1 63 ? -9.188 -3.859 -1.998 1 98.88 63 LEU B N 1
ATOM 1945 C CA . LEU B 1 63 ? -10.359 -3.127 -2.477 1 98.88 63 LEU B CA 1
ATOM 1946 C C . LEU B 1 63 ? -11.641 -3.912 -2.217 1 98.88 63 LEU B C 1
ATOM 1948 O O . LEU B 1 63 ? -11.734 -5.086 -2.58 1 98.88 63 LEU B O 1
ATOM 1952 N N . ARG B 1 64 ? -12.602 -3.291 -1.57 1 98.69 64 ARG B N 1
ATOM 1953 C CA . ARG B 1 64 ? -13.859 -3.975 -1.27 1 98.69 64 ARG B CA 1
ATOM 1954 C C . ARG B 1 64 ? -15.055 -3.092 -1.601 1 98.69 64 ARG B C 1
ATOM 1956 O O . ARG B 1 64 ? -14.938 -1.866 -1.657 1 98.69 64 ARG B O 1
ATOM 1963 N N . SER B 1 65 ? -16.125 -3.688 -1.857 1 97.88 65 SER B N 1
ATOM 1964 C CA . SER B 1 65 ? -17.422 -3.047 -1.968 1 97.88 65 SER B CA 1
ATOM 1965 C C . SER B 1 65 ? -18.516 -3.887 -1.308 1 97.88 65 SER B C 1
ATOM 1967 O O . SER B 1 65 ? -18.281 -5.043 -0.95 1 97.88 65 SER B O 1
ATOM 1969 N N . SER B 1 66 ? -19.609 -3.25 -1.054 1 92.81 66 SER B N 1
ATOM 1970 C CA . SER B 1 66 ? -20.797 -3.93 -0.553 1 92.81 66 SER B CA 1
ATOM 1971 C C . SER B 1 66 ? -22.062 -3.457 -1.283 1 92.81 66 SER B C 1
ATOM 1973 O O . SER B 1 66 ? -21.984 -2.564 -2.131 1 92.81 66 SER B O 1
ATOM 1975 N N . VAL B 1 67 ? -23.141 -4.07 -1.002 1 90.56 67 VAL B N 1
ATOM 1976 C CA . VAL B 1 67 ? -24.406 -3.816 -1.689 1 90.56 67 VAL B CA 1
ATOM 1977 C C . VAL B 1 67 ? -24.781 -2.342 -1.561 1 90.56 67 VAL B C 1
ATOM 1979 O O . VAL B 1 67 ? -25.281 -1.737 -2.508 1 90.56 67 VAL B O 1
ATOM 1982 N N . HIS B 1 68 ? -24.469 -1.716 -0.49 1 93.81 68 HIS B N 1
ATOM 1983 C CA . HIS B 1 68 ? -24.891 -0.34 -0.252 1 93.81 68 HIS B CA 1
ATOM 1984 C C . HIS B 1 68 ? -23.766 0.643 -0.554 1 93.81 68 HIS B C 1
ATOM 1986 O O . HIS B 1 68 ? -23.984 1.854 -0.606 1 93.81 68 HIS B O 1
ATOM 1992 N N . HIS B 1 69 ? -22.609 0.13 -0.769 1 96.5 69 HIS B N 1
ATOM 1993 C CA . HIS B 1 69 ? -21.453 0.979 -0.972 1 96.5 69 HIS B CA 1
ATOM 1994 C C . HIS B 1 69 ? -20.578 0.456 -2.111 1 96.5 69 HIS B C 1
ATOM 1996 O O . HIS B 1 69 ? -19.531 -0.146 -1.87 1 96.5 69 HIS B O 1
ATOM 2002 N N . PRO B 1 70 ? -20.969 0.727 -3.385 1 98.19 70 PRO B N 1
ATOM 2003 C CA . PRO B 1 70 ? -20.094 0.359 -4.504 1 98.19 70 PRO B CA 1
ATOM 2004 C C . PRO B 1 70 ? -18.781 1.12 -4.492 1 98.19 70 PRO B C 1
ATOM 2006 O O . PRO B 1 70 ? -18.656 2.154 -3.832 1 98.19 70 PRO B O 1
ATOM 2009 N N . LEU B 1 71 ? -17.734 0.608 -5.051 1 98.81 71 LEU B N 1
ATOM 2010 C CA . LEU B 1 71 ? -16.438 1.27 -5.207 1 98.81 71 LEU B CA 1
ATOM 2011 C C . LEU B 1 71 ? -16.203 1.644 -6.668 1 98.81 71 LEU B C 1
ATOM 2013 O O . LEU B 1 71 ? -16.266 0.789 -7.551 1 98.81 71 LEU B O 1
ATOM 2017 N N . SER B 1 72 ? -15.977 2.893 -6.902 1 98.94 72 SER B N 1
ATOM 2018 C CA . SER B 1 72 ? -15.641 3.371 -8.234 1 98.94 72 SER B CA 1
ATOM 2019 C C . SER B 1 72 ? -14.312 4.117 -8.234 1 98.94 72 SER B C 1
ATOM 2021 O O . SER B 1 72 ? -14.117 5.059 -7.469 1 98.94 72 SER B O 1
ATOM 2023 N N . ILE B 1 73 ? -13.398 3.678 -9.062 1 98.94 73 ILE B N 1
ATOM 2024 C CA . ILE B 1 73 ? -12.109 4.332 -9.258 1 98.94 73 ILE B CA 1
ATOM 2025 C C . ILE B 1 73 ? -12.008 4.859 -10.688 1 98.94 73 ILE B C 1
ATOM 2027 O O . ILE B 1 73 ? -12.141 4.098 -11.648 1 98.94 73 ILE B O 1
ATOM 2031 N N . GLY B 1 74 ? -11.781 6.148 -10.852 1 98.94 74 GLY B N 1
ATOM 2032 C CA . GLY B 1 74 ? -11.672 6.773 -12.164 1 98.94 74 GLY B CA 1
ATOM 2033 C C . GLY B 1 74 ? -10.43 6.348 -12.922 1 98.94 74 GLY B C 1
ATOM 2034 O O . GLY B 1 74 ? -9.961 5.215 -12.773 1 98.94 74 GLY B O 1
ATOM 2035 N N . ASN B 1 75 ? -9.922 7.234 -13.812 1 98.94 75 ASN B N 1
ATOM 2036 C CA . ASN B 1 75 ? -8.781 6.926 -14.672 1 98.94 75 ASN B CA 1
ATOM 2037 C C . ASN B 1 75 ? -7.469 7.398 -14.062 1 98.94 75 ASN B C 1
ATOM 2039 O O . ASN B 1 75 ? -7.449 8.375 -13.312 1 98.94 75 ASN B O 1
ATOM 2043 N N . ASN B 1 76 ? -6.406 6.668 -14.398 1 98.88 76 ASN B N 1
ATOM 2044 C CA . ASN B 1 76 ? -5.047 7.109 -14.094 1 98.88 76 ASN B CA 1
ATOM 2045 C C . ASN B 1 76 ? -4.84 7.281 -12.594 1 98.88 76 ASN B C 1
ATOM 2047 O O . ASN B 1 76 ? -4.254 8.273 -12.148 1 98.88 76 ASN B O 1
ATOM 2051 N N . CYS B 1 77 ? -5.371 6.355 -11.82 1 98.94 77 CYS B N 1
ATOM 2052 C CA . CYS B 1 77 ? -5.176 6.34 -10.375 1 98.94 77 CYS B CA 1
ATOM 2053 C C . CYS B 1 77 ? -4.109 5.324 -9.977 1 98.94 77 CYS B C 1
ATOM 2055 O O . CYS B 1 77 ? -3.861 4.363 -10.703 1 98.94 77 CYS B O 1
ATOM 2057 N N . LEU B 1 78 ? -3.432 5.578 -8.875 1 98.94 78 LEU B N 1
ATOM 2058 C CA . LEU B 1 78 ? -2.459 4.676 -8.273 1 98.94 78 LEU B CA 1
ATOM 2059 C C . LEU B 1 78 ? -2.826 4.375 -6.824 1 98.94 78 LEU B C 1
ATOM 2061 O O . LEU B 1 78 ? -2.975 5.289 -6.012 1 98.94 78 LEU B O 1
ATOM 2065 N N . VAL B 1 79 ? -3.08 3.102 -6.539 1 98.94 79 VAL B N 1
ATOM 2066 C CA . VAL B 1 79 ? -3.297 2.621 -5.18 1 98.94 79 VAL B CA 1
ATOM 2067 C C . VAL B 1 79 ? -2.055 1.88 -4.691 1 98.94 79 VAL B C 1
ATOM 2069 O O . VAL B 1 79 ? -1.7 0.828 -5.227 1 98.94 79 VAL B O 1
ATOM 2072 N N . GLY B 1 80 ? -1.419 2.395 -3.67 1 98.81 80 GLY B N 1
ATOM 2073 C CA . GLY B 1 80 ? -0.135 1.896 -3.205 1 98.81 80 GLY B CA 1
ATOM 2074 C C . GLY B 1 80 ? -0.237 0.563 -2.486 1 98.81 80 GLY B C 1
ATOM 2075 O O . GLY B 1 80 ? -1.339 0.086 -2.207 1 98.81 80 GLY B O 1
ATOM 2076 N N . PRO B 1 81 ? 0.974 -0.02 -2.221 1 98.88 81 PRO B N 1
ATOM 2077 C CA . PRO B 1 81 ? 0.981 -1.322 -1.552 1 98.88 81 PRO B CA 1
ATOM 2078 C C . PRO B 1 81 ? 0.34 -1.278 -0.166 1 98.88 81 PRO B C 1
ATOM 2080 O O . PRO B 1 81 ? 0.439 -0.266 0.532 1 98.88 81 PRO B O 1
ATOM 2083 N N . ASN B 1 82 ? -0.332 -2.377 0.247 1 98.75 82 ASN B N 1
ATOM 2084 C CA . ASN B 1 82 ? -0.911 -2.584 1.569 1 98.75 82 ASN B CA 1
ATOM 2085 C C . ASN B 1 82 ? -1.984 -1.544 1.88 1 98.75 82 ASN B C 1
ATOM 2087 O O . ASN B 1 82 ? -2.406 -1.404 3.029 1 98.75 82 ASN B O 1
ATOM 2091 N N . ALA B 1 83 ? -2.445 -0.736 0.871 1 98.88 83 ALA B N 1
ATOM 2092 C CA . ALA B 1 83 ? -3.533 0.215 1.088 1 98.88 83 ALA B CA 1
ATOM 2093 C C . ALA B 1 83 ? -4.879 -0.499 1.171 1 98.88 83 ALA B C 1
ATOM 2095 O O . ALA B 1 83 ? -5.02 -1.629 0.699 1 98.88 83 ALA B O 1
ATOM 2096 N N . HIS B 1 84 ? -5.836 0.14 1.805 1 98.88 84 HIS B N 1
ATOM 2097 C CA . HIS B 1 84 ? -7.203 -0.348 1.938 1 98.88 84 HIS B CA 1
ATOM 2098 C C . HIS B 1 84 ? -8.211 0.674 1.412 1 98.88 84 HIS B C 1
ATOM 2100 O O . HIS B 1 84 ? -8.227 1.821 1.864 1 98.88 84 HIS B O 1
ATOM 2106 N N . VAL B 1 85 ? -9.039 0.334 0.442 1 98.88 85 VAL B N 1
ATOM 2107 C CA . VAL B 1 85 ? -10.008 1.226 -0.19 1 98.88 85 VAL B CA 1
ATOM 2108 C C . VAL B 1 85 ? -11.375 0.542 -0.261 1 98.88 85 VAL B C 1
ATOM 2110 O O . VAL B 1 85 ? -11.523 -0.48 -0.932 1 98.88 85 VAL B O 1
ATOM 2113 N N . VAL B 1 86 ? -12.406 1.105 0.432 1 98.69 86 VAL B N 1
ATOM 2114 C CA . VAL B 1 86 ? -13.648 0.347 0.509 1 98.69 86 VAL B CA 1
ATOM 2115 C C . VAL B 1 86 ? -14.836 1.271 0.241 1 98.69 86 VAL B C 1
ATOM 2117 O O . VAL B 1 86 ? -14.969 2.322 0.873 1 98.69 86 VAL B O 1
ATOM 2120 N N . GLY B 1 87 ? -15.656 0.92 -0.682 1 98.5 87 GLY B N 1
ATOM 2121 C CA . GLY B 1 87 ? -17 1.465 -0.866 1 98.5 87 GLY B CA 1
ATOM 2122 C C . GLY B 1 87 ? -17 2.973 -1.036 1 98.5 87 GLY B C 1
ATOM 2123 O O . GLY B 1 87 ? -17.812 3.666 -0.411 1 98.5 87 GLY B O 1
ATOM 2124 N N . CYS B 1 88 ? -16.125 3.49 -1.794 1 98.69 88 CYS B N 1
ATOM 2125 C CA . CYS B 1 88 ? -16.016 4.934 -1.97 1 98.69 88 CYS B CA 1
ATOM 2126 C C . CYS B 1 88 ? -15.906 5.297 -3.445 1 98.69 88 CYS B C 1
ATOM 2128 O O . CYS B 1 88 ? -15.992 4.426 -4.312 1 98.69 88 CYS B O 1
ATOM 2130 N N . THR B 1 89 ? -15.859 6.621 -3.711 1 98.88 89 THR B N 1
ATOM 2131 C CA . THR B 1 89 ? -15.68 7.145 -5.059 1 98.88 89 THR B CA 1
ATOM 2132 C C . THR B 1 89 ? -14.328 7.848 -5.188 1 98.88 89 THR B C 1
ATOM 2134 O O . THR B 1 89 ? -14.047 8.797 -4.461 1 98.88 89 THR B O 1
ATOM 2137 N N . VAL B 1 90 ? -13.5 7.363 -6.055 1 98.94 90 VAL B N 1
ATOM 2138 C CA . VAL B 1 90 ? -12.188 7.926 -6.352 1 98.94 90 VAL B CA 1
ATOM 2139 C C . VAL B 1 90 ? -12.188 8.539 -7.754 1 98.94 90 VAL B C 1
ATOM 2141 O O . VAL B 1 90 ? -12.336 7.82 -8.75 1 98.94 90 VAL B O 1
ATOM 2144 N N . GLU B 1 91 ? -12.078 9.82 -7.906 1 98.94 91 GLU B N 1
ATOM 2145 C CA . GLU B 1 91 ? -12.078 10.469 -9.211 1 98.94 91 GLU B CA 1
ATOM 2146 C C . GLU B 1 91 ? -10.727 10.305 -9.914 1 98.94 91 GLU B C 1
ATOM 2148 O O . GLU B 1 91 ? -9.836 9.625 -9.398 1 98.94 91 GLU B O 1
ATOM 2153 N N . ASP B 1 92 ? -10.633 10.93 -11.141 1 98.88 92 ASP B N 1
ATOM 2154 C CA . ASP B 1 92 ? -9.461 10.719 -11.984 1 98.88 92 ASP B CA 1
ATOM 2155 C C . ASP B 1 92 ? -8.195 11.242 -11.305 1 98.88 92 ASP B C 1
ATOM 2157 O O . ASP B 1 92 ? -8.242 12.227 -10.562 1 98.88 92 ASP B O 1
ATOM 2161 N N . GLU B 1 93 ? -7.105 10.508 -11.539 1 98.81 93 GLU B N 1
ATOM 2162 C CA . GLU B 1 93 ? -5.762 11.008 -11.25 1 98.81 93 GLU B CA 1
ATOM 2163 C C . GLU B 1 93 ? -5.527 11.133 -9.75 1 98.81 93 GLU B C 1
ATOM 2165 O O . GLU B 1 93 ? -4.824 12.039 -9.297 1 98.81 93 GLU B O 1
ATOM 2170 N N . VAL B 1 94 ? -6.211 10.312 -8.969 1 98.94 94 VAL B N 1
ATOM 2171 C CA . VAL B 1 94 ? -5.992 10.289 -7.523 1 98.94 94 VAL B CA 1
ATOM 2172 C C . VAL B 1 94 ? -4.84 9.344 -7.188 1 98.94 94 VAL B C 1
ATOM 2174 O O . VAL B 1 94 ? -4.703 8.281 -7.797 1 98.94 94 VAL B O 1
ATOM 2177 N N . PHE B 1 95 ? -3.996 9.758 -6.211 1 98.88 95 PHE B N 1
ATOM 2178 C CA . PHE B 1 95 ? -2.906 8.945 -5.688 1 98.88 95 PHE B CA 1
ATOM 2179 C C . PHE B 1 95 ? -3.172 8.562 -4.238 1 98.88 95 PHE B C 1
ATOM 2181 O O . PHE B 1 95 ? -3.193 9.414 -3.352 1 98.88 95 PHE B O 1
ATOM 2188 N N . ILE B 1 96 ? -3.354 7.258 -3.947 1 98.94 96 ILE B N 1
ATOM 2189 C CA . ILE B 1 96 ? -3.492 6.688 -2.609 1 98.94 96 ILE B CA 1
ATOM 2190 C C . ILE B 1 96 ? -2.227 5.918 -2.242 1 98.94 96 ILE B C 1
ATOM 2192 O O . ILE B 1 96 ? -1.987 4.824 -2.754 1 98.94 96 ILE B O 1
ATOM 2196 N N . ALA B 1 97 ? -1.472 6.375 -1.317 1 98.81 97 ALA B N 1
ATOM 2197 C CA . ALA B 1 97 ? -0.112 5.898 -1.079 1 98.81 97 ALA B CA 1
ATOM 2198 C C . ALA B 1 97 ? -0.111 4.676 -0.169 1 98.81 97 ALA B C 1
ATOM 2200 O O . ALA B 1 97 ? -1.162 4.262 0.326 1 98.81 97 ALA B O 1
ATOM 2201 N N . THR B 1 98 ? 1.128 4.176 -0.007 1 98.69 98 THR B N 1
ATOM 2202 C CA . THR B 1 98 ? 1.4 2.973 0.77 1 98.69 98 THR B CA 1
ATOM 2203 C C . THR B 1 98 ? 0.708 3.037 2.129 1 98.69 98 THR B C 1
ATOM 2205 O O . THR B 1 98 ? 0.845 4.023 2.855 1 98.69 98 THR B O 1
ATOM 2208 N N . GLY B 1 99 ? -0.099 2.002 2.414 1 98.69 99 GLY B N 1
ATOM 2209 C CA . GLY B 1 99 ? -0.649 1.79 3.742 1 98.69 99 GLY B CA 1
ATOM 2210 C C . GLY B 1 99 ? -1.828 2.693 4.051 1 98.69 99 GLY B C 1
ATOM 2211 O O . GLY B 1 99 ? -2.42 2.602 5.129 1 98.69 99 GLY B O 1
ATOM 2212 N N . ALA B 1 100 ? -2.211 3.584 3.143 1 98.81 100 ALA B N 1
ATOM 2213 C CA . ALA B 1 100 ? -3.324 4.496 3.393 1 98.81 100 ALA B CA 1
ATOM 2214 C C . ALA B 1 100 ? -4.652 3.742 3.42 1 98.81 100 ALA B C 1
ATOM 2216 O O . ALA B 1 100 ? -4.754 2.631 2.896 1 98.81 100 ALA B O 1
ATOM 2217 N N . ALA B 1 101 ? -5.688 4.418 4.09 1 98.88 101 ALA B N 1
ATOM 2218 C CA . ALA B 1 101 ? -7.004 3.799 4.211 1 98.88 101 ALA B CA 1
ATOM 2219 C C . ALA B 1 101 ? -8.109 4.789 3.855 1 98.88 101 ALA B C 1
ATOM 2221 O O . ALA B 1 101 ? -8.117 5.922 4.336 1 98.88 101 ALA B O 1
ATOM 2222 N N . VAL B 1 102 ? -9.039 4.387 2.967 1 98.88 102 VAL B N 1
ATOM 2223 C CA . VAL B 1 102 ? -10.188 5.184 2.551 1 98.88 102 VAL B CA 1
ATOM 2224 C C . VAL B 1 102 ? -11.477 4.402 2.797 1 98.88 102 VAL B C 1
ATOM 2226 O O . VAL B 1 102 ? -11.602 3.254 2.367 1 98.88 102 VAL B O 1
ATOM 2229 N N . PHE B 1 103 ? -12.5 5.066 3.443 1 98.5 103 PHE B N 1
ATOM 2230 C CA . PHE B 1 103 ? -13.617 4.293 3.971 1 98.5 103 PHE B CA 1
ATOM 2231 C C . PHE B 1 103 ? -14.906 4.645 3.24 1 98.5 103 PHE B C 1
ATOM 2233 O O . PHE B 1 103 ? -14.906 5.461 2.316 1 98.5 103 PHE B O 1
ATOM 2240 N N . HIS B 1 104 ? -15.961 4.012 3.654 1 98.12 104 HIS B N 1
ATOM 2241 C CA . HIS B 1 104 ? -17.234 3.984 2.947 1 98.12 104 HIS B CA 1
ATOM 2242 C C . HIS B 1 104 ? -17.766 5.395 2.703 1 98.12 104 HIS B C 1
ATOM 2244 O O . HIS B 1 104 ? -17.719 6.242 3.6 1 98.12 104 HIS B O 1
ATOM 2250 N N . SER B 1 105 ? -18.234 5.617 1.477 1 97.88 105 SER B N 1
ATOM 2251 C CA . SER B 1 105 ? -18.984 6.809 1.094 1 97.88 105 SER B CA 1
ATOM 2252 C C . SER B 1 105 ? -18.078 8.039 1.049 1 97.88 105 SER B C 1
ATOM 2254 O O . SER B 1 105 ? -18.562 9.164 0.907 1 97.88 105 SER B O 1
ATOM 2256 N N . ALA B 1 106 ? -16.828 7.82 1.21 1 98.69 106 ALA B N 1
ATOM 2257 C CA . ALA B 1 106 ? -15.906 8.922 0.949 1 98.69 106 ALA B CA 1
ATOM 2258 C C . ALA B 1 106 ? -15.867 9.266 -0.537 1 98.69 106 ALA B C 1
ATOM 2260 O O . ALA B 1 106 ? -16.219 8.438 -1.381 1 98.69 106 ALA B O 1
ATOM 2261 N N . ARG B 1 107 ? -15.492 10.484 -0.826 1 98.88 107 ARG B N 1
ATOM 2262 C CA . ARG B 1 107 ? -15.266 10.953 -2.189 1 98.88 107 ARG B CA 1
ATOM 2263 C C . ARG B 1 107 ? -13.922 11.656 -2.312 1 98.88 107 ARG B C 1
ATOM 2265 O O . ARG B 1 107 ? -13.68 12.664 -1.642 1 98.88 107 ARG B O 1
ATOM 2272 N N . LEU B 1 108 ? -13.07 11.133 -3.102 1 98.94 108 LEU B N 1
ATOM 2273 C CA . LEU B 1 108 ? -11.773 11.742 -3.367 1 98.94 108 LEU B CA 1
ATOM 2274 C C . LEU B 1 108 ? -11.789 12.516 -4.684 1 98.94 108 LEU B C 1
ATOM 2276 O O . LEU B 1 108 ? -11.852 11.914 -5.758 1 98.94 108 LEU B O 1
ATOM 2280 N N . GLY B 1 109 ? -11.68 13.812 -4.609 1 98.94 109 GLY B N 1
ATOM 2281 C CA . GLY B 1 109 ? -11.719 14.641 -5.801 1 98.94 109 GLY B CA 1
ATOM 2282 C C . GLY B 1 109 ? -10.516 14.453 -6.707 1 98.94 109 GLY B C 1
ATOM 2283 O O . GLY B 1 109 ? -9.461 14.016 -6.254 1 98.94 109 GLY B O 1
ATOM 2284 N N . LYS B 1 110 ? -10.68 14.906 -7.949 1 98.88 110 LYS B N 1
ATOM 2285 C CA . LYS B 1 110 ? -9.68 14.703 -8.992 1 98.88 110 LYS B CA 1
ATOM 2286 C C . LYS B 1 110 ? -8.305 15.195 -8.539 1 98.88 110 LYS B C 1
ATOM 2288 O O . LYS B 1 110 ? -8.172 16.328 -8.055 1 98.88 110 LYS B O 1
ATOM 2293 N N . GLY B 1 111 ? -7.348 14.289 -8.648 1 98.62 111 GLY B N 1
ATOM 2294 C CA . GLY B 1 111 ? -5.965 14.68 -8.414 1 98.62 111 GLY B CA 1
ATOM 2295 C C . GLY B 1 111 ? -5.621 14.789 -6.941 1 98.62 111 GLY B C 1
ATOM 2296 O O . GLY B 1 111 ? -4.543 15.273 -6.586 1 98.62 111 GLY B O 1
ATOM 2297 N N . SER B 1 112 ? -6.496 14.414 -6.043 1 98.75 112 SER B N 1
ATOM 2298 C CA . SER B 1 112 ? -6.172 14.43 -4.617 1 98.75 112 SER B CA 1
ATOM 2299 C C . SER B 1 112 ? -5.156 13.344 -4.273 1 98.75 112 SER B C 1
ATOM 2301 O O . SER B 1 112 ? -4.949 12.406 -5.047 1 98.75 112 SER B O 1
ATOM 2303 N N . GLU B 1 113 ? -4.457 13.578 -3.143 1 98.69 113 GLU B N 1
ATOM 2304 C CA . GLU B 1 113 ? -3.434 12.648 -2.684 1 98.69 113 GLU B CA 1
ATOM 2305 C C . GLU B 1 113 ? -3.65 12.266 -1.221 1 98.69 113 GLU B C 1
ATOM 2307 O O . GLU B 1 113 ? -3.785 13.133 -0.36 1 98.69 113 GLU B O 1
ATOM 2312 N N . VAL B 1 114 ? -3.699 10.984 -0.943 1 98.94 114 VAL B N 1
ATOM 2313 C CA . VAL B 1 114 ? -3.678 10.445 0.412 1 98.94 114 VAL B CA 1
ATOM 2314 C C . VAL B 1 114 ? -2.305 9.844 0.708 1 98.94 114 VAL B C 1
ATOM 2316 O O . VAL B 1 114 ? -1.969 8.766 0.202 1 98.94 114 VAL B O 1
ATOM 2319 N N . ARG B 1 115 ? -1.553 10.484 1.547 1 98.62 115 ARG B N 1
ATOM 2320 C CA . ARG B 1 115 ? -0.154 10.109 1.725 1 98.62 115 ARG B CA 1
ATOM 2321 C C . ARG B 1 115 ? -0.022 8.922 2.67 1 98.62 115 ARG B C 1
ATOM 2323 O O . ARG B 1 115 ? -1.026 8.375 3.137 1 98.62 115 ARG B O 1
ATOM 2330 N N . ILE B 1 116 ? 1.266 8.531 2.865 1 98.62 116 ILE B N 1
ATOM 2331 C CA . ILE B 1 116 ? 1.601 7.27 3.514 1 98.62 116 ILE B CA 1
ATOM 2332 C C . ILE B 1 116 ? 0.882 7.172 4.859 1 98.62 116 ILE B C 1
ATOM 2334 O O . ILE B 1 116 ? 0.95 8.094 5.672 1 98.62 116 ILE B O 1
ATOM 2338 N N . ASN B 1 117 ? 0.109 6.082 5.062 1 98.56 117 ASN B N 1
ATOM 2339 C CA . ASN B 1 117 ? -0.544 5.699 6.309 1 98.56 117 ASN B CA 1
ATOM 2340 C C . ASN B 1 117 ? -1.626 6.699 6.707 1 98.56 117 ASN B C 1
ATOM 2342 O O . ASN B 1 117 ? -2.098 6.691 7.844 1 98.56 117 ASN B O 1
ATOM 2346 N N . ALA B 1 118 ? -2 7.613 5.836 1 98.81 118 ALA B N 1
ATOM 2347 C CA . ALA B 1 118 ? -3.072 8.555 6.156 1 98.81 118 ALA B CA 1
ATOM 2348 C C . ALA B 1 118 ? -4.438 7.887 6.047 1 98.81 118 ALA B C 1
ATOM 2350 O O . ALA B 1 118 ? -4.559 6.785 5.504 1 98.81 118 ALA B O 1
ATOM 2351 N N . VAL B 1 119 ? -5.48 8.562 6.617 1 98.81 119 VAL B N 1
ATOM 2352 C CA . VAL B 1 119 ? -6.824 8.008 6.691 1 98.81 119 VAL B CA 1
ATOM 2353 C C . VAL B 1 119 ? -7.832 9.008 6.129 1 98.81 119 VAL B C 1
ATOM 2355 O O . VAL B 1 119 ? -7.789 10.195 6.465 1 98.81 119 VAL B O 1
ATOM 2358 N N . VAL B 1 120 ? -8.664 8.586 5.23 1 98.88 120 VAL B N 1
ATOM 2359 C CA . VAL B 1 120 ? -9.875 9.312 4.859 1 98.88 120 VAL B CA 1
ATOM 2360 C C . VAL B 1 120 ? -11.102 8.586 5.418 1 98.88 120 VAL B C 1
ATOM 2362 O O . VAL B 1 120 ? -11.461 7.512 4.945 1 98.88 120 VAL B O 1
ATOM 2365 N N . HIS B 1 121 ? -11.719 9.164 6.352 1 98.31 121 HIS B N 1
ATOM 2366 C CA . HIS B 1 121 ? -12.797 8.5 7.082 1 98.31 121 HIS B CA 1
ATOM 2367 C C . HIS B 1 121 ? -14.078 8.461 6.254 1 98.31 121 HIS B C 1
ATOM 2369 O O . HIS B 1 121 ? -14.133 9.016 5.152 1 98.31 121 HIS B O 1
ATOM 2375 N N . LEU B 1 122 ? -15.109 7.742 6.785 1 97.06 122 LEU B N 1
ATOM 2376 C CA . LEU B 1 122 ? -16.359 7.562 6.047 1 97.06 122 LEU B CA 1
ATOM 2377 C C . LEU B 1 122 ? -17.047 8.898 5.805 1 97.06 122 LEU B C 1
ATOM 2379 O O . LEU B 1 122 ? -16.953 9.812 6.633 1 97.06 122 LEU B O 1
ATOM 2383 N N . LYS B 1 123 ? -17.703 9.039 4.637 1 97.88 123 LYS B N 1
ATOM 2384 C CA . LYS B 1 123 ? -18.516 10.18 4.238 1 97.88 123 LYS B CA 1
ATOM 2385 C C . LYS B 1 123 ? -17.703 11.461 4.176 1 97.88 123 LYS B C 1
ATOM 2387 O O . LYS B 1 123 ? -18.219 12.555 4.363 1 97.88 123 LYS B O 1
ATOM 2392 N N . THR B 1 124 ? -16.422 11.219 3.994 1 98.62 124 THR B N 1
ATOM 2393 C CA . THR B 1 124 ? -15.492 12.344 3.924 1 98.62 124 THR B CA 1
ATOM 2394 C C . THR B 1 124 ? -15.242 12.75 2.473 1 98.62 124 THR B C 1
ATOM 2396 O O . THR B 1 124 ? -15.078 11.898 1.603 1 98.62 124 THR B O 1
ATOM 2399 N N . HIS B 1 125 ? -15.18 14.102 2.191 1 98.75 125 HIS B N 1
ATOM 2400 C CA . HIS B 1 125 ? -15.023 14.586 0.824 1 98.75 125 HIS B CA 1
ATOM 2401 C C . HIS B 1 125 ? -13.766 15.438 0.681 1 98.75 125 HIS B C 1
ATOM 2403 O O . HIS B 1 125 ? -13.711 16.547 1.192 1 98.75 125 HIS B O 1
ATOM 2409 N N . LEU B 1 126 ? -12.789 14.906 0.024 1 98.88 126 LEU B N 1
ATOM 2410 C CA . LEU B 1 126 ? -11.609 15.688 -0.352 1 98.88 126 LEU B CA 1
ATOM 2411 C C . LEU B 1 126 ? -11.883 16.5 -1.615 1 98.88 126 LEU B C 1
ATOM 2413 O O . LEU B 1 126 ? -12.344 15.953 -2.621 1 98.88 126 LEU B O 1
ATOM 2417 N N . ALA B 1 127 ? -11.516 17.781 -1.611 1 98.75 127 ALA B N 1
ATOM 2418 C CA . ALA B 1 127 ? -11.602 18.609 -2.816 1 98.75 127 ALA B CA 1
ATOM 2419 C C . ALA B 1 127 ? -10.547 18.188 -3.84 1 98.75 127 ALA B C 1
ATOM 2421 O O . ALA B 1 127 ? -9.547 17.562 -3.488 1 98.75 127 ALA B O 1
ATOM 2422 N N . PRO B 1 128 ? -10.836 18.516 -5.148 1 98.62 128 PRO B N 1
ATOM 2423 C CA . PRO B 1 128 ? -9.805 18.234 -6.148 1 98.62 128 PRO B CA 1
ATOM 2424 C C . PRO B 1 128 ? -8.438 18.797 -5.762 1 98.62 128 PRO B C 1
ATOM 2426 O O . PRO B 1 128 ? -8.336 19.938 -5.328 1 98.62 128 PRO B O 1
ATOM 2429 N N . GLY B 1 129 ? -7.426 17.922 -5.855 1 98.31 129 GLY B N 1
ATOM 2430 C CA . GLY B 1 129 ? -6.059 18.344 -5.613 1 98.31 129 GLY B CA 1
ATOM 2431 C C . GLY B 1 129 ? -5.703 18.391 -4.137 1 98.31 129 GLY B C 1
ATOM 2432 O O . GLY B 1 129 ? -4.551 18.641 -3.781 1 98.31 129 GLY B O 1
ATOM 2433 N N . GLU B 1 130 ? -6.625 18.094 -3.307 1 98.44 130 GLU B N 1
ATOM 2434 C CA . GLU B 1 130 ? -6.363 18.172 -1.872 1 98.44 130 GLU B CA 1
ATOM 2435 C C . GLU B 1 130 ? -5.453 17.031 -1.422 1 98.44 130 GLU B C 1
ATOM 2437 O O . GLU B 1 130 ? -5.574 15.906 -1.905 1 98.44 130 GLU B O 1
ATOM 2442 N N . THR B 1 131 ? -4.574 17.359 -0.412 1 98.12 131 THR B N 1
ATOM 2443 C CA . THR B 1 131 ? -3.619 16.375 0.087 1 98.12 131 THR B CA 1
ATOM 2444 C C . THR B 1 131 ? -3.871 16.078 1.562 1 98.12 131 THR B C 1
ATOM 2446 O O . THR B 1 131 ? -4.059 16.984 2.363 1 98.12 131 THR B O 1
ATOM 2449 N N . VAL B 1 132 ? -3.934 14.797 1.94 1 98.88 132 VAL B N 1
ATOM 2450 C CA . VAL B 1 132 ? -3.885 14.359 3.334 1 98.88 132 VAL B CA 1
ATOM 2451 C C . VAL B 1 132 ? -2.461 13.953 3.699 1 98.88 132 VAL B C 1
ATOM 2453 O O . VAL B 1 132 ? -1.946 12.953 3.186 1 98.88 132 VAL B O 1
ATOM 2456 N N . PRO B 1 133 ? -1.827 14.609 4.609 1 98.44 133 PRO B N 1
ATOM 2457 C CA . PRO B 1 133 ? -0.416 14.359 4.914 1 98.44 133 PRO B CA 1
ATOM 2458 C C . PRO B 1 133 ? -0.175 12.984 5.52 1 98.44 133 PRO B C 1
ATOM 2460 O O . PRO B 1 133 ? -1.122 12.312 5.945 1 98.44 133 PRO B O 1
ATOM 2463 N N . ILE B 1 134 ? 1.155 12.625 5.559 1 98.5 134 ILE B N 1
ATOM 2464 C CA . ILE B 1 134 ? 1.585 11.344 6.105 1 98.5 134 ILE B CA 1
ATOM 2465 C C . ILE B 1 134 ? 1 11.156 7.504 1 98.5 134 ILE B C 1
ATOM 2467 O O . ILE B 1 134 ? 1.222 11.984 8.391 1 98.5 134 ILE B O 1
ATOM 2471 N N . GLY B 1 135 ? 0.194 10.125 7.598 1 98.31 135 GLY B N 1
ATOM 2472 C CA . GLY B 1 135 ? -0.319 9.711 8.891 1 98.31 135 GLY B CA 1
ATOM 2473 C C . GLY B 1 135 ? -1.493 10.547 9.367 1 98.31 135 GLY B C 1
ATOM 2474 O O . GLY B 1 135 ? -2.008 10.336 10.469 1 98.31 135 GLY B O 1
ATOM 2475 N N . TRP B 1 136 ? -1.908 11.508 8.617 1 98.69 136 TRP B N 1
ATOM 2476 C CA . TRP B 1 136 ? -2.977 12.391 9.078 1 98.69 136 TRP B CA 1
ATOM 2477 C C . TRP B 1 136 ? -4.344 11.797 8.766 1 98.69 136 TRP B C 1
ATOM 2479 O O . TRP B 1 136 ? -4.445 10.781 8.07 1 98.69 136 TRP B O 1
ATOM 2489 N N . VAL B 1 137 ? -5.359 12.484 9.344 1 98.75 137 VAL B N 1
ATOM 2490 C CA . VAL B 1 137 ? -6.73 12 9.242 1 98.75 137 VAL B CA 1
ATOM 2491 C C . VAL B 1 137 ? -7.617 13.078 8.617 1 98.75 137 VAL B C 1
ATOM 2493 O O . VAL B 1 137 ? -7.629 14.219 9.086 1 98.75 137 VAL B O 1
ATOM 2496 N N . ALA B 1 138 ? -8.336 12.734 7.578 1 98.81 138 ALA B N 1
ATOM 2497 C CA . ALA B 1 138 ? -9.375 13.586 7.008 1 98.81 138 ALA B CA 1
ATOM 2498 C C . ALA B 1 138 ? -10.758 13.133 7.457 1 98.81 138 ALA B C 1
ATOM 2500 O O . ALA B 1 138 ? -11.086 11.945 7.398 1 98.81 138 ALA B O 1
ATOM 2501 N N . VAL B 1 139 ? -11.594 14.102 7.902 1 98.44 139 VAL B N 1
ATOM 2502 C CA . VAL B 1 139 ? -12.945 13.805 8.367 1 98.44 139 VAL B CA 1
ATOM 2503 C C . VAL B 1 139 ? -13.898 14.914 7.91 1 98.44 139 VAL B C 1
ATOM 2505 O O . VAL B 1 139 ? -13.531 16.094 7.891 1 98.44 139 VAL B O 1
ATOM 2508 N N . GLY B 1 140 ? -15.133 14.453 7.387 1 97.5 140 GLY B N 1
ATOM 2509 C CA . GLY B 1 140 ? -16.188 15.422 7.133 1 97.5 140 GLY B CA 1
ATOM 2510 C C . GLY B 1 140 ? -16.297 15.828 5.676 1 97.5 140 GLY B C 1
ATOM 2511 O O . GLY B 1 140 ? -15.492 15.391 4.848 1 97.5 140 GLY B O 1
ATOM 2512 N N . SER B 1 141 ? -17.359 16.688 5.434 1 96.69 141 SER B N 1
ATOM 2513 C CA . SER B 1 141 ? -17.656 17.234 4.109 1 96.69 141 SER B CA 1
ATOM 2514 C C . SER B 1 141 ? -18.078 18.703 4.195 1 96.69 141 SER B C 1
ATOM 2516 O O . SER B 1 141 ? -19.203 19 4.605 1 96.69 141 SER B O 1
ATOM 2518 N N . PRO B 1 142 ? -17.281 19.641 3.799 1 96.88 142 PRO B N 1
ATOM 2519 C CA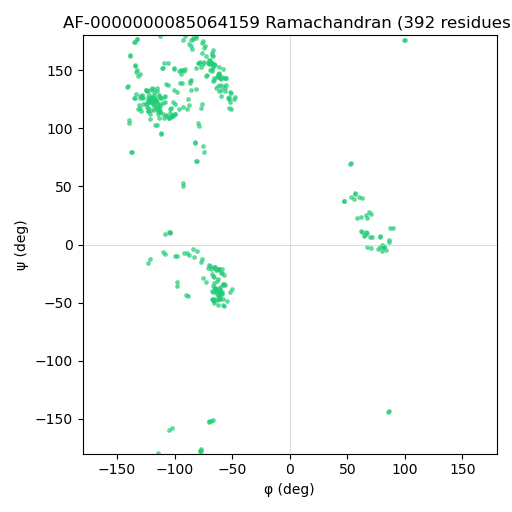 . PRO B 1 142 ? -15.945 19.453 3.252 1 96.88 142 PRO B CA 1
ATOM 2520 C C . PRO B 1 142 ? -14.961 18.906 4.277 1 96.88 142 PRO B C 1
ATOM 2522 O O . PRO B 1 142 ? -15.141 19.109 5.48 1 96.88 142 PRO B O 1
ATOM 2525 N N . ALA B 1 143 ? -13.961 18.203 3.742 1 98.06 143 ALA B N 1
ATOM 2526 C CA . ALA B 1 143 ? -13 17.516 4.605 1 98.06 143 ALA B CA 1
ATOM 2527 C C . ALA B 1 143 ? -12.234 18.516 5.477 1 98.06 143 ALA B C 1
ATOM 2529 O O . ALA B 1 143 ? -11.836 19.578 5.008 1 98.06 143 ALA B O 1
ATOM 2530 N N . GLN B 1 144 ? -12.07 18.219 6.688 1 98.25 144 GLN B N 1
ATOM 2531 C CA . GLN B 1 144 ? -11.078 18.797 7.582 1 98.25 144 GLN B CA 1
ATOM 2532 C C . GLN B 1 144 ? -9.961 17.797 7.887 1 98.25 144 GLN B C 1
ATOM 2534 O O . GLN B 1 144 ? -10.219 16.625 8.117 1 98.25 144 GLN B O 1
ATOM 2539 N N . VAL B 1 145 ? -8.727 18.25 7.902 1 98.44 145 VAL B N 1
ATOM 2540 C CA . VAL B 1 145 ? -7.551 17.391 7.977 1 98.44 145 VAL B CA 1
ATOM 2541 C C . VAL B 1 145 ? -6.766 17.688 9.25 1 98.44 145 VAL B C 1
ATOM 2543 O O . VAL B 1 145 ? -6.375 18.844 9.484 1 98.44 145 VAL B O 1
ATOM 2546 N N . PHE B 1 146 ? -6.539 16.594 10.086 1 98.25 146 PHE B N 1
ATOM 2547 C CA . PHE B 1 146 ? -5.906 16.75 11.391 1 98.25 146 PHE B CA 1
ATOM 2548 C C . PHE B 1 146 ? -4.816 15.695 11.594 1 98.25 146 PHE B C 1
ATOM 2550 O O . PHE B 1 146 ? -4.926 14.578 11.094 1 98.25 146 PHE B O 1
ATOM 2557 N N . PRO B 1 147 ? -3.764 16.047 12.344 1 97.56 147 PRO B N 1
ATOM 2558 C CA . PRO B 1 147 ? -2.904 14.977 12.836 1 97.56 147 PRO B CA 1
ATOM 2559 C C . PRO B 1 147 ? -3.59 14.102 13.883 1 97.56 147 PRO B C 1
ATOM 2561 O O . PRO B 1 147 ? -4.52 14.562 14.555 1 97.56 147 PRO B O 1
ATOM 2564 N N . PRO B 1 148 ? -3.143 12.93 14.023 1 94.94 148 PRO B N 1
ATOM 2565 C CA . PRO B 1 148 ? -3.793 12.031 14.984 1 94.94 148 PRO B CA 1
ATOM 2566 C C . PRO B 1 148 ? -3.785 12.578 16.406 1 94.94 148 PRO B C 1
ATOM 2568 O O . PRO B 1 148 ? -4.676 12.25 17.203 1 94.94 148 PRO B O 1
ATOM 2571 N N . SER B 1 149 ? -2.85 13.438 16.719 1 95.25 149 SER B N 1
ATOM 2572 C CA . SER B 1 149 ? -2.736 13.984 18.062 1 95.25 149 SER B CA 1
ATOM 2573 C C . SER B 1 149 ? -3.941 14.859 18.406 1 95.25 149 SER B C 1
ATOM 2575 O O . SER B 1 149 ? -4.191 15.141 19.578 1 95.25 149 SER B O 1
ATOM 2577 N N . GLU B 1 150 ? -4.625 15.32 17.406 1 96.88 150 GLU B N 1
ATOM 2578 C CA . GLU B 1 150 ? -5.828 16.109 17.641 1 96.88 150 GLU B CA 1
ATOM 2579 C C . GLU B 1 150 ? -7.07 15.227 17.656 1 96.88 150 GLU B C 1
ATOM 2581 O O . GLU B 1 150 ? -8.062 15.523 17 1 96.88 150 GLU B O 1
ATOM 2586 N N . HIS B 1 151 ? -7.074 14.211 18.438 1 95.94 151 HIS B N 1
ATOM 2587 C CA . HIS B 1 151 ? -8.07 13.156 18.5 1 95.94 151 HIS B CA 1
ATOM 2588 C C . HIS B 1 151 ? -9.438 13.711 18.875 1 95.94 151 HIS B C 1
ATOM 2590 O O . HIS B 1 151 ? -10.461 13.289 18.328 1 95.94 151 HIS B O 1
ATOM 2596 N N . GLU B 1 152 ? -9.469 14.68 19.781 1 97.56 152 GLU B N 1
ATOM 2597 C CA . GLU B 1 152 ? -10.758 15.195 20.234 1 97.56 152 GLU B CA 1
ATOM 2598 C C . GLU B 1 152 ? -11.477 15.938 19.125 1 97.56 152 GLU B C 1
ATOM 2600 O O . GLU B 1 152 ? -12.695 15.805 18.969 1 97.56 152 GLU B O 1
ATOM 2605 N N . ARG B 1 153 ? -10.734 16.703 18.359 1 97.31 153 ARG B N 1
ATOM 2606 C CA . ARG B 1 153 ? -11.305 17.406 17.219 1 97.31 153 ARG B CA 1
ATOM 2607 C C . ARG B 1 153 ? -11.797 16.438 16.156 1 97.31 153 ARG B C 1
ATOM 2609 O O . ARG B 1 153 ? -12.875 16.625 15.586 1 97.31 153 ARG B O 1
ATOM 2616 N N . ILE B 1 154 ? -11.102 15.406 15.922 1 96.88 154 ILE B N 1
ATOM 2617 C CA . ILE B 1 154 ? -11.477 14.367 14.969 1 96.88 154 ILE B CA 1
ATOM 2618 C C . ILE B 1 154 ? -12.781 13.703 15.414 1 96.88 154 ILE B C 1
ATOM 2620 O O . ILE B 1 154 ? -13.711 13.555 14.617 1 96.88 154 ILE B O 1
ATOM 2624 N N . TRP B 1 155 ? -12.859 13.422 16.656 1 95.88 155 TRP B N 1
ATOM 2625 C CA . TRP B 1 155 ? -14 12.688 17.203 1 95.88 155 TRP B CA 1
ATOM 2626 C C . TRP B 1 155 ? -15.273 13.523 17.109 1 95.88 155 TRP B C 1
ATOM 2628 O O . TRP B 1 155 ? -16.359 12.992 16.828 1 95.88 155 TRP B O 1
ATOM 2638 N N . GLU B 1 156 ? -15.203 14.781 17.281 1 96.62 156 GLU B N 1
ATOM 2639 C CA . GLU B 1 156 ? -16.359 15.672 17.219 1 96.62 156 GLU B CA 1
ATOM 2640 C C . GLU B 1 156 ? -17.062 15.562 15.875 1 96.62 156 GLU B C 1
ATOM 2642 O O . GLU B 1 156 ? -18.297 15.633 15.797 1 96.62 156 GLU B O 1
ATOM 2647 N N . ILE B 1 157 ? -16.312 15.352 14.891 1 96.69 157 ILE B N 1
ATOM 2648 C CA . ILE B 1 157 ? -16.859 15.242 13.547 1 96.69 157 ILE B CA 1
ATOM 2649 C C . ILE B 1 157 ? -17.219 13.781 13.258 1 96.69 157 ILE B C 1
ATOM 2651 O O . ILE B 1 157 ? -18.328 13.492 12.789 1 96.69 157 ILE B O 1
ATOM 2655 N N . GLN B 1 158 ? -16.344 12.867 13.641 1 93.88 158 GLN B N 1
ATOM 2656 C CA . GLN B 1 158 ? -16.438 11.445 13.344 1 93.88 158 GLN B CA 1
ATOM 2657 C C . GLN B 1 158 ? -17.719 10.844 13.945 1 93.88 158 GLN B C 1
ATOM 2659 O O . GLN B 1 158 ? -18.391 10.039 13.297 1 93.88 158 GLN B O 1
ATOM 2664 N N . LYS B 1 159 ? -18.016 11.258 15.133 1 93.19 159 LYS B N 1
ATOM 2665 C CA . LYS B 1 159 ? -19.156 10.664 15.82 1 93.19 159 LYS B CA 1
ATOM 2666 C C . LYS B 1 159 ? -20.469 10.953 15.078 1 93.19 159 LYS B C 1
ATOM 2668 O O . LYS B 1 159 ? -21.391 10.141 15.094 1 93.19 159 LYS B O 1
ATOM 2673 N N . THR B 1 160 ? -20.516 12.062 14.445 1 94.38 160 THR B N 1
ATOM 2674 C CA . THR B 1 160 ? -21.75 12.461 13.758 1 94.38 160 THR B CA 1
ATOM 2675 C C . THR B 1 160 ? -21.906 11.672 12.461 1 94.38 160 THR B C 1
ATOM 2677 O O . THR B 1 160 ? -23.016 11.625 11.898 1 94.38 160 THR B O 1
ATOM 2680 N N . LEU B 1 161 ? -20.891 10.961 11.984 1 93.38 161 LEU B N 1
ATOM 2681 C CA . LEU B 1 161 ? -20.922 10.234 10.727 1 93.38 161 LEU B CA 1
ATOM 2682 C C . LEU B 1 161 ? -21.484 8.828 10.922 1 93.38 161 LEU B C 1
ATOM 2684 O O . LEU B 1 161 ? -21.781 8.133 9.945 1 93.38 161 LEU B O 1
ATOM 2688 N N . ASN B 1 162 ? -21.688 8.367 12.109 1 93.62 162 ASN B N 1
ATOM 2689 C CA . ASN B 1 162 ? -22.391 7.156 12.523 1 93.62 162 ASN B CA 1
ATOM 2690 C C . ASN B 1 162 ? -21.859 5.926 11.789 1 93.62 162 ASN B C 1
ATOM 2692 O O . ASN B 1 162 ? -22.609 5.273 11.047 1 93.62 162 ASN B O 1
ATOM 2696 N N . PHE B 1 163 ? -20.672 5.527 12.078 1 94.06 163 PHE B N 1
ATOM 2697 C CA . PHE B 1 163 ? -19.953 4.418 11.469 1 94.06 163 PHE B CA 1
ATOM 2698 C C . PHE B 1 163 ? -20.766 3.133 11.539 1 94.06 163 PHE B C 1
ATOM 2700 O O . PHE B 1 163 ? -21 2.48 10.523 1 94.06 163 PHE B O 1
ATOM 2707 N N . PRO B 1 164 ? -21.328 2.734 12.664 1 92.62 164 PRO B N 1
ATOM 2708 C CA . PRO B 1 164 ? -22.031 1.448 12.719 1 92.62 164 PRO B CA 1
ATOM 2709 C C . PRO B 1 164 ? -23.266 1.408 11.828 1 92.62 164 PRO B C 1
ATOM 2711 O O . PRO B 1 164 ? -23.562 0.375 11.219 1 92.62 164 PRO B O 1
ATOM 2714 N N . LEU B 1 165 ? -23.922 2.488 11.828 1 94.19 165 LEU B N 1
ATOM 2715 C CA . LEU B 1 165 ? -25.094 2.527 10.961 1 94.19 165 LEU B CA 1
ATOM 2716 C C . LEU B 1 165 ? -24.688 2.451 9.492 1 94.19 165 LEU B C 1
ATOM 2718 O O . LEU B 1 165 ? -25.25 1.658 8.734 1 94.19 165 LEU B O 1
ATOM 2722 N N . THR B 1 166 ? -23.719 3.238 9.094 1 94 166 THR B N 1
ATOM 2723 C CA . THR B 1 166 ? -23.281 3.346 7.707 1 94 166 THR B CA 1
ATOM 2724 C C . THR B 1 166 ? -22.703 2.023 7.215 1 94 166 THR B C 1
ATOM 2726 O O . THR B 1 166 ? -22.984 1.595 6.09 1 94 166 THR B O 1
ATOM 2729 N N . VAL B 1 167 ? -21.969 1.268 8.016 1 93.19 167 VAL B N 1
ATOM 2730 C CA . VAL B 1 167 ? -21.203 0.114 7.57 1 93.19 167 VAL B CA 1
ATOM 2731 C C . VAL B 1 167 ? -21.984 -1.169 7.836 1 93.19 167 VAL B C 1
ATOM 2733 O O . VAL B 1 167 ? -22 -2.08 7.008 1 93.19 167 VAL B O 1
ATOM 2736 N N . TYR B 1 168 ? -22.797 -1.115 8.969 1 92.56 168 TYR B N 1
ATOM 2737 C CA . TYR B 1 168 ? -23.344 -2.4 9.391 1 92.56 168 TYR B CA 1
ATOM 2738 C C . TYR B 1 168 ? -24.859 -2.348 9.453 1 92.56 168 TYR B C 1
ATOM 2740 O O . TYR B 1 168 ? -25.516 -3.379 9.625 1 92.56 168 TYR B O 1
ATOM 2748 N N . GLY B 1 169 ? -25.391 -1.086 9.445 1 93.06 169 GLY B N 1
ATOM 2749 C CA . GLY B 1 169 ? -26.844 -0.956 9.391 1 93.06 169 GLY B CA 1
ATOM 2750 C C . GLY B 1 169 ? -27.484 -0.925 10.766 1 93.06 169 GLY B C 1
ATOM 2751 O O . GLY B 1 169 ? -28.688 -1.151 10.891 1 93.06 169 GLY B O 1
ATOM 2752 N N . PHE B 1 170 ? -26.625 -0.708 11.812 1 94.5 170 PHE B N 1
ATOM 2753 C CA . PHE B 1 170 ? -27.156 -0.599 13.164 1 94.5 170 PHE B CA 1
ATOM 2754 C C . PHE B 1 170 ? -26.922 0.797 13.734 1 94.5 170 PHE B C 1
ATOM 2756 O O . PHE B 1 170 ? -25.828 1.346 13.602 1 94.5 170 PHE B O 1
ATOM 2763 N N . GLU B 1 171 ? -28.031 1.346 14.305 1 94.69 171 GLU B N 1
ATOM 2764 C CA . GLU B 1 171 ? -27.797 2.572 15.062 1 94.69 171 GLU B CA 1
ATOM 2765 C C . GLU B 1 171 ? -26.75 2.369 16.141 1 94.69 171 GLU B C 1
ATOM 2767 O O . GLU B 1 171 ? -26.688 1.313 16.781 1 94.69 171 GLU B O 1
ATOM 2772 N N . ARG B 1 172 ? -25.969 3.365 16.328 1 91.62 172 ARG B N 1
ATOM 2773 C CA . ARG B 1 172 ? -24.828 3.283 17.234 1 91.62 172 ARG B CA 1
ATOM 2774 C C . ARG B 1 172 ? -25.25 2.732 18.594 1 91.62 172 ARG B C 1
ATOM 2776 O O . ARG B 1 172 ? -24.562 1.896 19.172 1 91.62 172 ARG B O 1
ATOM 2783 N N . ALA B 1 173 ? -26.406 3.072 19.125 1 92.75 173 ALA B N 1
ATOM 2784 C CA . ALA B 1 173 ? -26.891 2.66 20.438 1 92.75 173 ALA B CA 1
ATOM 2785 C C . ALA B 1 173 ? -27.266 1.181 20.453 1 92.75 173 ALA B C 1
ATOM 2787 O O . ALA B 1 173 ? -27.281 0.543 21.5 1 92.75 173 ALA B O 1
ATOM 2788 N N . GLU B 1 174 ? -27.484 0.68 19.297 1 94.12 174 GLU B N 1
ATOM 2789 C CA . GLU B 1 174 ? -27.953 -0.694 19.188 1 94.12 174 GLU B CA 1
ATOM 2790 C C . GLU B 1 174 ? -26.875 -1.62 18.641 1 94.12 174 GLU B C 1
ATOM 2792 O O . GLU B 1 174 ? -27.047 -2.84 18.625 1 94.12 174 GLU B O 1
ATOM 2797 N N . ALA B 1 175 ? -25.828 -1.031 18.219 1 94.44 175 ALA B N 1
ATOM 2798 C CA . ALA B 1 175 ? -24.797 -1.794 17.531 1 94.44 175 ALA B CA 1
ATOM 2799 C C . ALA B 1 175 ? -23.922 -2.561 18.531 1 94.44 175 ALA B C 1
ATOM 2801 O O . ALA B 1 175 ? -23.062 -1.976 19.188 1 94.44 175 ALA B O 1
ATOM 2802 N N . THR B 1 176 ? -24.219 -3.92 18.625 1 94.31 176 THR B N 1
ATOM 2803 C CA . THR B 1 176 ? -23.328 -4.777 19.391 1 94.31 176 THR B CA 1
ATOM 2804 C C . THR B 1 176 ? -22.484 -5.645 18.469 1 94.31 176 THR B C 1
ATOM 2806 O O . THR B 1 176 ? -22.906 -5.977 17.359 1 94.31 176 THR B O 1
ATOM 2809 N N . MET B 1 177 ? -21.328 -6.09 18.953 1 96.38 177 MET B N 1
ATOM 2810 C CA . MET B 1 177 ? -20.469 -6.949 18.141 1 96.38 177 MET B CA 1
ATOM 2811 C C . MET B 1 177 ? -21.141 -8.297 17.875 1 96.38 177 MET B C 1
ATOM 2813 O O . MET B 1 177 ? -20.953 -8.891 16.812 1 96.38 177 MET B O 1
ATOM 2817 N N . GLU B 1 178 ? -22 -8.734 18.781 1 94.44 178 GLU B N 1
ATOM 2818 C CA . GLU B 1 178 ? -22.75 -9.961 18.562 1 94.44 178 GLU B CA 1
ATOM 2819 C C . GLU B 1 178 ? -23.656 -9.828 17.344 1 94.44 178 GLU B C 1
ATOM 2821 O O . GLU B 1 178 ? -23.672 -10.695 16.469 1 94.44 178 GLU B O 1
ATOM 2826 N N . LYS B 1 179 ? -24.453 -8.766 17.312 1 96.06 179 LYS B N 1
ATOM 2827 C CA . LYS B 1 179 ? -25.344 -8.539 16.188 1 96.06 179 LYS B CA 1
ATOM 2828 C C . LYS B 1 179 ? -24.578 -8.352 14.891 1 96.06 179 LYS B C 1
ATOM 2830 O O . LYS B 1 179 ? -24.922 -8.938 13.859 1 96.06 179 LYS B O 1
ATOM 2835 N N . ILE B 1 180 ? -23.5 -7.602 14.984 1 95.38 180 ILE B N 1
ATOM 2836 C CA . ILE B 1 180 ? -22.719 -7.246 13.805 1 95.38 180 ILE B CA 1
ATOM 2837 C C . ILE B 1 180 ? -22.062 -8.492 13.219 1 95.38 180 ILE B C 1
ATOM 2839 O O . ILE B 1 180 ? -22.219 -8.781 12.031 1 95.38 180 ILE B O 1
ATOM 2843 N N . THR B 1 181 ? -21.422 -9.336 14 1 96.88 181 THR B N 1
ATOM 2844 C CA . THR B 1 181 ? -20.688 -10.477 13.469 1 96.88 181 THR B CA 1
ATOM 2845 C C . THR B 1 181 ? -21.641 -11.578 13.023 1 96.88 181 THR B C 1
ATOM 2847 O O . THR B 1 181 ? -21.344 -12.305 12.062 1 96.88 181 THR B O 1
ATOM 2850 N N . ARG B 1 182 ? -22.781 -11.664 13.641 1 94.62 182 ARG B N 1
ATOM 2851 C CA . ARG B 1 182 ? -23.797 -12.625 13.188 1 94.62 182 ARG B CA 1
ATOM 2852 C C . ARG B 1 182 ? -24.312 -12.266 11.797 1 94.62 182 ARG B C 1
ATOM 2854 O O . ARG B 1 182 ? -24.391 -13.133 10.922 1 94.62 182 ARG B O 1
ATOM 2861 N N . ARG B 1 183 ? -24.641 -11.039 11.648 1 92.94 183 ARG B N 1
ATOM 2862 C CA . ARG B 1 183 ? -25.125 -10.578 10.352 1 92.94 183 ARG B CA 1
ATOM 2863 C C . ARG B 1 183 ? -24.062 -10.758 9.273 1 92.94 183 ARG B C 1
ATOM 2865 O O . ARG B 1 183 ? -24.359 -11.227 8.172 1 92.94 183 ARG B O 1
ATOM 2872 N N . LEU B 1 184 ? -22.828 -10.383 9.586 1 93.31 184 LEU B N 1
ATOM 2873 C CA . LEU B 1 184 ? -21.734 -10.516 8.617 1 93.31 184 LEU B CA 1
ATOM 2874 C C . LEU B 1 184 ? -21.484 -11.977 8.289 1 93.31 184 LEU B C 1
ATOM 2876 O O . LEU B 1 184 ? -21.266 -12.328 7.125 1 93.31 184 LEU B O 1
ATOM 2880 N N . SER B 1 185 ? -21.516 -12.82 9.297 1 95.56 185 SER B N 1
ATOM 2881 C CA . SER B 1 185 ? -21.312 -14.25 9.07 1 95.56 185 SER B CA 1
ATOM 2882 C C . SER B 1 185 ? -22.375 -14.805 8.125 1 95.56 185 SER B C 1
ATOM 2884 O O . SER B 1 185 ? -22.062 -15.562 7.207 1 95.56 185 SER B O 1
ATOM 2886 N N . GLU B 1 186 ? -23.516 -14.367 8.359 1 93 186 GLU B N 1
ATOM 2887 C CA . GLU B 1 186 ? -24.609 -14.82 7.504 1 93 186 GLU B CA 1
ATOM 2888 C C . GLU B 1 186 ? -24.438 -14.32 6.07 1 93 186 GLU B C 1
ATOM 2890 O O . GLU B 1 186 ? -24.609 -15.086 5.121 1 93 186 GLU B O 1
ATOM 2895 N N . ALA B 1 187 ? -24.141 -13.102 5.938 1 91.12 187 ALA B N 1
ATOM 2896 C CA . ALA B 1 187 ? -23.969 -12.5 4.617 1 91.12 187 ALA B CA 1
ATOM 2897 C C . ALA B 1 187 ? -22.844 -13.18 3.842 1 91.12 187 ALA B C 1
ATOM 2899 O O . ALA B 1 187 ? -22.969 -13.43 2.643 1 91.12 187 ALA B O 1
ATOM 2900 N N . LEU B 1 188 ? -21.781 -13.578 4.496 1 92.94 188 LEU B N 1
ATOM 2901 C CA . LEU B 1 188 ? -20.578 -14.102 3.857 1 92.94 188 LEU B CA 1
ATOM 2902 C C . LEU B 1 188 ? -20.719 -15.586 3.561 1 92.94 188 LEU B C 1
ATOM 2904 O O . LEU B 1 188 ? -19.875 -16.188 2.887 1 92.94 188 LEU B O 1
ATOM 2908 N N . ARG B 1 189 ? -21.828 -16.219 3.967 1 91.75 189 ARG B N 1
ATOM 2909 C CA . ARG B 1 189 ? -22.094 -17.625 3.672 1 91.75 189 ARG B CA 1
ATOM 2910 C C . ARG B 1 189 ? -22.188 -17.859 2.168 1 91.75 189 ARG B C 1
ATOM 2912 O O . ARG B 1 189 ? -21.953 -18.984 1.697 1 91.75 189 ARG B O 1
ATOM 2919 N N . SER B 1 190 ? -22.453 -16.781 1.499 1 91.56 190 SER B N 1
ATOM 2920 C CA . SER B 1 190 ? -22.641 -16.859 0.054 1 91.56 190 SER B CA 1
ATOM 2921 C C . SER B 1 190 ? -21.375 -17.344 -0.644 1 91.56 190 SER B C 1
ATOM 2923 O O . SER B 1 190 ? -21.438 -17.859 -1.76 1 91.56 190 SER B O 1
ATOM 2925 N N . HIS B 1 191 ? -20.203 -17.219 -0.036 1 93 191 HIS B N 1
ATOM 2926 C CA . HIS B 1 191 ? -18.938 -17.594 -0.646 1 93 191 HIS B CA 1
ATOM 2927 C C . HIS B 1 191 ? -18.812 -19.094 -0.798 1 93 191 HIS B C 1
ATOM 2929 O O . HIS B 1 191 ? -17.984 -19.594 -1.565 1 93 191 HIS B O 1
ATOM 2935 N N . ALA B 1 192 ? -19.594 -19.812 -0.083 1 91.62 192 ALA B N 1
ATOM 2936 C CA . ALA B 1 192 ? -19.531 -21.266 -0.126 1 91.62 192 ALA B CA 1
ATOM 2937 C C . ALA B 1 192 ? -19.844 -21.781 -1.526 1 91.62 192 ALA B C 1
ATOM 2939 O O . ALA B 1 192 ? -19.406 -22.875 -1.899 1 91.62 192 ALA B O 1
ATOM 2940 N N . SER B 1 193 ? -20.5 -20.984 -2.307 1 92.12 193 SER B N 1
ATOM 2941 C CA . SER B 1 193 ? -20.938 -21.406 -3.633 1 92.12 193 SER B CA 1
ATOM 2942 C C . SER B 1 193 ? -20.062 -20.797 -4.723 1 92.12 193 SER B C 1
ATOM 2944 O O . SER B 1 193 ? -20.359 -20.906 -5.91 1 92.12 193 SER B O 1
ATOM 2946 N N . ASP B 1 194 ? -18.953 -20.188 -4.328 1 92.88 194 ASP B N 1
ATOM 2947 C CA . ASP B 1 194 ? -18.078 -19.516 -5.281 1 92.88 194 ASP B CA 1
ATOM 2948 C C . ASP B 1 194 ? -17.406 -20.5 -6.215 1 92.88 194 ASP B C 1
ATOM 2950 O O . ASP B 1 194 ? -17.141 -21.656 -5.832 1 92.88 194 ASP B O 1
ATOM 2954 N N . GLU B 1 195 ? -17.125 -20.078 -7.434 1 91.19 195 GLU B N 1
ATOM 2955 C CA . GLU B 1 195 ? -16.391 -20.859 -8.43 1 91.19 195 GLU B CA 1
ATOM 2956 C C . GLU B 1 195 ? -15.102 -20.156 -8.844 1 91.19 195 GLU B C 1
ATOM 2958 O O . GLU B 1 195 ? -15.125 -18.984 -9.242 1 91.19 195 GLU B O 1
ATOM 2963 N N . THR B 1 196 ? -13.922 -20.859 -8.633 1 87.75 196 THR B N 1
ATOM 2964 C CA . THR B 1 196 ? -12.641 -20.281 -9.023 1 87.75 196 THR B CA 1
ATOM 2965 C C . THR B 1 196 ? -12.32 -20.609 -10.477 1 87.75 196 THR B C 1
ATOM 2967 O O . THR B 1 196 ? -12.367 -21.766 -10.883 1 87.75 196 THR B O 1
ATOM 2970 N N . GLY B 1 197 ? -12.172 -19.516 -11.266 1 70.81 197 GLY B N 1
ATOM 2971 C CA . GLY B 1 197 ? -11.789 -19.734 -12.656 1 70.81 197 GLY B CA 1
ATOM 2972 C C . GLY B 1 197 ? -10.289 -19.828 -12.859 1 70.81 197 GLY B C 1
ATOM 2973 O O . GLY B 1 197 ? -9.516 -19.359 -12.016 1 70.81 197 GLY B O 1
ATOM 2974 N N . THR B 1 198 ? -9.711 -20.734 -13.695 1 57.28 198 THR B N 1
ATOM 2975 C CA . THR B 1 198 ? -8.328 -20.812 -14.148 1 57.28 198 THR B CA 1
ATOM 2976 C C . THR B 1 198 ? -8.109 -19.953 -15.391 1 57.28 198 THR B C 1
ATOM 2978 O O . THR B 1 198 ? -9.039 -19.734 -16.172 1 57.28 198 THR B O 1
#